Protein AF-A0A0S8D842-F1 (afdb_monomer_lite)

Sequence (471 aa):
MNKINPSKKSEKLEDQQIPNLDSEKLFCSINHIKKSPHCNANGIPSNSVLDEIEILKDSKKTRLEDVLYTPREILLNNIKDIFKKEFPNICLSDFDISMIIYNNQKFIKDDFLHARKVNGNLRPDLLVLMKIIYNIQSLTIDDEKLKKMVITSQILNRIKRDVRNTVIDFIFSNPYDIKYIKEDNRVKFQKDTNFWRPEFELFLDLWYSASLNYRGPITIRTFQKRIGNPAFSTPTKIGICNTKYFYKLFKKLPHIFPKISQDDLKLLHDNLKKYIKIRNLSEVYHDYSIYWDDEVTKKAQITILLLRDSGVEILTLETIPSISFNKYLDLHDSSKYQRHHIFTNDKDSIDPNRLVLSVLNTHTSLEGLTNIIIDLITERIKWNDFCPHFYLNNINNAQLLWKEFLKRRNDITDYGIEYFFRTYYPDVVNRFYNNVPNDLLEFEIKQVIQDWIKDGNPKPILPKYLENLLI

Foldseek 3Di:
DDDDDDDDDDDDDDDDDDDDDDPPDPDDDDDDDDDDDDDDDDPDDDCVVVVVVVVVVVVVVVVVVPPVQDLLSVLVVQLQVLVCVVVVPDDDDCQLLCCQQPVGSCCSPPVLVVFDQFPNDGDRQPLVLLSSLLSLLPDDPPDPSCVVPPDDPVSSVSSSVSSNVSSLVSQLVPSSPDHNADEDPPDPDDDRSVVCSLQLVLLSLQQSQQQVLVVHRDDLVVSCVLQVDPQSNDSRYHDDDDLVSLVVSLVCVCVSRVRGDPVSNVVSVVSSVVSCVVVVVPNPPLLEAPCPPPPLLVLLLVLLQCQLQVQADQQALHHLALCLLAPPDDPPDQSHKDWAFLDPSNNHDSASQRTHIDGNVCRVVSPPCNVVSNVSSVVSQQLDLDQDPSQVVPYDVSNVSSVVSNVLNVCCVVVNPLCSCVVGHVSSCVPNPVVPDSVCPRVVSLVSLVVCVVVVHDRRRHRPVVVVVRD

Structure (mmCIF, N/CA/C/O backbone):
data_AF-A0A0S8D842-F1
#
_entry.id   AF-A0A0S8D842-F1
#
loop_
_atom_site.group_PDB
_atom_site.id
_atom_site.type_symbol
_atom_site.label_atom_id
_atom_site.label_alt_id
_atom_site.label_comp_id
_atom_site.label_asym_id
_atom_site.label_entity_id
_atom_site.label_seq_id
_atom_site.pdbx_PDB_ins_code
_atom_site.Cartn_x
_atom_site.Cartn_y
_atom_site.Cartn_z
_atom_site.occupancy
_atom_site.B_iso_or_equiv
_atom_site.auth_seq_id
_atom_site.auth_comp_id
_atom_site.auth_asym_id
_atom_site.auth_atom_id
_atom_site.pdbx_PDB_model_num
ATOM 1 N N . MET A 1 1 ? -5.451 64.482 37.959 1.00 42.06 1 MET A N 1
ATOM 2 C CA . MET A 1 1 ? -6.781 63.947 37.596 1.00 42.06 1 MET A CA 1
ATOM 3 C C . MET A 1 1 ? -7.227 63.004 38.708 1.00 42.06 1 MET A C 1
ATOM 5 O O . MET A 1 1 ? -6.636 61.953 38.894 1.00 42.06 1 MET A O 1
ATOM 9 N N . ASN A 1 2 ? -8.150 63.494 39.534 1.00 27.78 2 ASN A N 1
ATOM 10 C CA . ASN A 1 2 ? -8.782 62.854 40.702 1.00 27.78 2 ASN A CA 1
ATOM 11 C C . ASN A 1 2 ? -9.762 61.748 40.240 1.00 27.78 2 ASN A C 1
ATOM 13 O O . ASN A 1 2 ? -10.267 61.873 39.134 1.00 27.78 2 ASN A O 1
ATOM 17 N N . LYS A 1 3 ? -10.197 60.719 40.979 1.00 28.02 3 LYS A N 1
ATOM 18 C CA . LYS A 1 3 ? -9.904 60.066 42.273 1.00 28.02 3 LYS A CA 1
ATOM 19 C C . LYS A 1 3 ? -10.937 58.906 42.375 1.00 28.02 3 LYS A C 1
ATOM 21 O O . LYS A 1 3 ? -12.039 59.065 41.872 1.00 28.02 3 LYS A O 1
ATOM 26 N N . ILE A 1 4 ? -10.613 57.855 43.137 1.00 28.97 4 ILE A N 1
ATOM 27 C CA . ILE A 1 4 ? -11.539 57.058 43.986 1.00 28.97 4 ILE A CA 1
ATOM 28 C C . ILE A 1 4 ? -12.556 56.106 43.302 1.00 28.97 4 ILE A C 1
ATOM 30 O O . ILE A 1 4 ? -13.559 56.528 42.749 1.00 28.97 4 ILE A O 1
ATOM 34 N N . ASN A 1 5 ? -12.279 54.800 43.433 1.00 28.06 5 ASN A N 1
ATOM 35 C CA . ASN A 1 5 ? -12.969 53.766 44.241 1.00 28.06 5 ASN A CA 1
ATOM 36 C C . ASN A 1 5 ? -14.526 53.670 44.354 1.00 28.06 5 ASN A C 1
ATOM 38 O O . ASN A 1 5 ? -15.253 54.630 44.136 1.00 28.06 5 ASN A O 1
ATOM 42 N N . PRO A 1 6 ? -15.037 52.470 44.727 1.00 52.31 6 PRO A N 1
ATOM 43 C CA . PRO A 1 6 ? -16.297 51.871 44.276 1.00 52.31 6 PRO A CA 1
ATOM 44 C C . PRO A 1 6 ? -17.468 52.087 45.246 1.00 52.31 6 PRO A C 1
ATOM 46 O O . PRO A 1 6 ? -17.265 52.447 46.403 1.00 52.31 6 PRO A O 1
ATOM 49 N N . SER A 1 7 ? -18.696 51.738 44.838 1.00 25.94 7 SER A N 1
ATOM 50 C CA . SER A 1 7 ? -19.753 51.424 45.810 1.00 25.94 7 SER A CA 1
ATOM 51 C C . SER A 1 7 ? -20.843 50.488 45.274 1.00 25.94 7 SER A C 1
ATOM 53 O O . SER A 1 7 ? -21.214 50.511 44.104 1.00 25.94 7 SER A O 1
ATOM 55 N N . LYS A 1 8 ? -21.307 49.644 46.199 1.00 30.23 8 LYS A N 1
ATOM 56 C CA . LYS A 1 8 ? -22.480 48.763 46.168 1.00 30.23 8 LYS A CA 1
ATOM 57 C C . LYS A 1 8 ? -23.792 49.566 46.187 1.00 30.23 8 LYS A C 1
ATOM 59 O O . LYS A 1 8 ? -23.811 50.632 46.794 1.00 30.23 8 LYS A O 1
ATOM 64 N N . LYS A 1 9 ? -24.881 48.955 45.695 1.00 28.89 9 LYS A N 1
ATOM 65 C CA . LYS A 1 9 ? -26.273 48.935 46.235 1.00 28.89 9 LYS A CA 1
ATOM 66 C C . LYS A 1 9 ? -27.149 48.153 45.233 1.00 28.89 9 LYS A C 1
ATOM 68 O O . LYS A 1 9 ? -27.134 48.480 44.058 1.00 28.89 9 LYS A O 1
ATOM 73 N N . SER A 1 10 ? -27.612 46.938 45.535 1.00 26.94 10 SER A N 1
ATOM 74 C CA . SER A 1 10 ? -28.774 46.539 46.360 1.00 26.94 10 SER A CA 1
ATOM 75 C C . SER A 1 10 ? -30.145 46.805 45.715 1.00 26.94 10 SER A C 1
ATOM 77 O O . SER A 1 10 ? -30.510 47.958 45.519 1.00 26.94 10 SER A O 1
ATOM 79 N N . GLU A 1 11 ? -30.882 45.700 45.535 1.00 26.97 11 GLU A N 1
ATOM 80 C CA . GLU A 1 11 ? -32.345 45.526 45.650 1.00 26.97 11 GLU 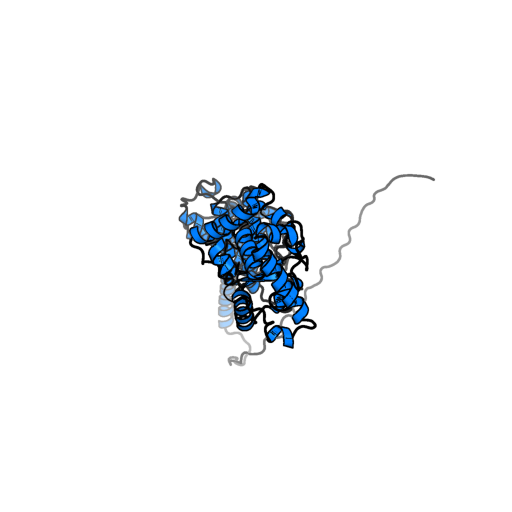A CA 1
ATOM 81 C C . GLU A 1 11 ? -33.288 46.219 44.649 1.00 26.97 11 GLU A C 1
ATOM 83 O O . GLU A 1 11 ? -33.455 47.434 44.666 1.00 26.97 11 GLU A O 1
ATOM 88 N N . LYS A 1 12 ? -34.064 45.413 43.905 1.00 28.31 12 LYS A N 1
ATOM 89 C CA . LYS A 1 12 ? -35.461 45.085 44.263 1.00 28.31 12 LYS A CA 1
ATOM 90 C C . LYS A 1 12 ? -36.052 43.995 43.355 1.00 28.31 12 LYS A C 1
ATOM 92 O O . LYS A 1 12 ? -35.770 43.951 42.162 1.00 28.31 12 LYS A O 1
ATOM 97 N N . LEU A 1 13 ? -36.845 43.122 43.980 1.00 24.75 13 LEU A N 1
ATOM 98 C CA . LEU A 1 13 ? -37.814 42.225 43.351 1.00 24.75 13 LEU A CA 1
ATOM 99 C C . LEU A 1 13 ? -38.896 43.034 42.630 1.00 24.75 13 LEU A C 1
ATOM 101 O O . LEU A 1 13 ? -39.318 44.056 43.164 1.00 24.75 13 LEU A O 1
ATOM 105 N N . GLU A 1 14 ? -39.421 42.494 41.532 1.00 27.80 14 GLU A N 1
ATOM 106 C CA . GLU A 1 14 ? -40.845 42.602 41.217 1.00 27.80 14 GLU A CA 1
ATOM 107 C C . GLU A 1 14 ? -41.291 41.407 40.361 1.00 27.80 14 GLU A C 1
ATOM 109 O O . GLU A 1 14 ? -40.663 41.048 39.363 1.00 27.80 14 GLU A O 1
ATOM 114 N N . ASP A 1 15 ? -42.351 40.760 40.842 1.00 27.23 15 ASP A N 1
ATOM 115 C CA . ASP A 1 15 ? -43.114 39.701 40.200 1.00 27.23 15 ASP A CA 1
ATOM 116 C C . ASP A 1 15 ? -43.684 40.156 38.855 1.00 27.23 15 ASP A C 1
ATOM 118 O O . ASP A 1 15 ? -44.227 41.256 38.774 1.00 27.23 15 ASP A O 1
ATOM 122 N N . GLN A 1 16 ? -43.689 39.275 37.845 1.00 27.03 16 GLN A N 1
ATOM 123 C CA . GLN A 1 16 ? -44.791 39.212 36.877 1.00 27.03 16 GLN A CA 1
ATOM 124 C C . GLN A 1 16 ? -44.776 37.936 36.012 1.00 27.03 16 GLN A C 1
ATOM 126 O O . GLN A 1 16 ? -43.969 37.756 35.109 1.00 27.03 16 GLN A O 1
ATOM 131 N N . GLN A 1 17 ? -45.758 37.089 36.332 1.00 26.11 17 GLN A N 1
ATOM 132 C CA . GLN A 1 17 ? -46.701 36.411 35.434 1.00 26.11 17 GLN A CA 1
ATOM 133 C C . GLN A 1 17 ? -46.215 35.321 34.456 1.00 26.11 17 GLN A C 1
ATOM 135 O O . GLN A 1 17 ? -45.564 35.534 33.439 1.00 26.11 17 GLN A O 1
ATOM 140 N N . ILE A 1 18 ? -46.708 34.124 34.779 1.00 26.02 18 ILE A N 1
ATOM 141 C CA . ILE A 1 18 ? -46.830 32.903 33.982 1.00 26.02 18 ILE A CA 1
ATOM 142 C C . ILE A 1 18 ? -47.714 33.168 32.746 1.00 26.02 18 ILE A C 1
ATOM 144 O O . ILE A 1 18 ? -48.839 33.642 32.921 1.00 26.02 18 ILE A O 1
ATOM 148 N N . PRO A 1 19 ? -47.303 32.795 31.519 1.00 28.58 19 PRO A N 1
ATOM 149 C CA . PRO A 1 19 ? -48.226 32.696 30.396 1.00 28.58 19 PRO A CA 1
ATOM 150 C C . PRO A 1 19 ? -48.931 31.332 30.398 1.00 28.58 19 PRO A C 1
ATOM 152 O O . PRO A 1 19 ? -48.285 30.283 30.341 1.00 28.58 19 PRO A O 1
ATOM 155 N N . ASN A 1 20 ? -50.264 31.382 30.442 1.00 27.94 20 ASN A N 1
ATOM 156 C CA . ASN A 1 20 ? -51.185 30.288 30.133 1.00 27.94 20 ASN A CA 1
ATOM 157 C C . ASN A 1 20 ? -50.790 29.583 28.826 1.00 27.94 20 ASN A C 1
ATOM 159 O O . ASN A 1 20 ? -50.715 30.211 27.771 1.00 27.94 20 ASN A O 1
ATOM 163 N N . LEU A 1 21 ? -50.585 28.268 28.891 1.00 27.34 21 LEU A N 1
ATOM 164 C CA . LEU A 1 21 ? -50.548 27.404 27.716 1.00 27.34 21 LEU A CA 1
ATOM 165 C C . LEU A 1 21 ? -51.983 26.976 27.405 1.00 27.34 21 LEU A C 1
ATOM 167 O O . LEU A 1 21 ? -52.516 26.064 28.035 1.00 27.34 21 LEU A O 1
ATOM 171 N N . ASP A 1 22 ? -52.583 27.667 26.436 1.00 27.78 22 ASP A N 1
ATOM 172 C CA . ASP A 1 22 ? -53.859 27.304 25.828 1.00 27.78 22 ASP A CA 1
ATOM 173 C C . ASP A 1 22 ? -53.777 25.906 25.208 1.00 27.78 22 ASP A C 1
ATOM 175 O O . ASP A 1 22 ? -53.039 25.626 24.257 1.00 27.78 22 ASP A O 1
ATOM 179 N N . SER A 1 23 ? -54.586 25.022 25.776 1.00 28.53 23 SER A N 1
ATOM 180 C CA . SER A 1 23 ? -54.854 23.661 25.352 1.00 28.53 23 SER A CA 1
ATOM 181 C C . SER A 1 23 ? -55.766 23.639 24.126 1.00 28.53 23 SER A C 1
ATOM 183 O O . SER A 1 23 ? -56.884 23.158 24.219 1.00 28.53 23 SER A O 1
ATOM 185 N N . GLU A 1 24 ? -55.338 24.180 22.983 1.00 31.84 24 GLU A N 1
ATOM 186 C CA . GLU A 1 24 ? -56.159 24.143 21.761 1.00 31.84 24 GLU A CA 1
ATOM 187 C C . GLU A 1 24 ? -55.343 24.491 20.504 1.00 31.84 24 GLU A C 1
ATOM 189 O O . GLU A 1 24 ? -55.535 25.534 19.888 1.00 31.84 24 GLU A O 1
ATOM 194 N N . LYS A 1 25 ? -54.374 23.642 20.113 1.00 28.98 25 LYS A N 1
ATOM 195 C CA . LYS A 1 25 ? -53.755 23.696 18.763 1.00 28.98 25 LYS A CA 1
ATOM 196 C C . LYS A 1 25 ? -52.899 22.480 18.393 1.00 28.98 25 LYS A C 1
ATOM 198 O O . LYS A 1 25 ? -51.826 22.610 17.811 1.00 28.98 25 LYS A O 1
ATOM 203 N N . LEU A 1 26 ? -53.378 21.274 18.697 1.00 26.75 26 LEU A N 1
ATOM 204 C CA . LEU A 1 26 ? -52.691 20.043 18.291 1.00 26.75 26 LEU A CA 1
ATOM 205 C C . LEU A 1 26 ? -53.654 18.986 17.744 1.00 26.75 26 LEU A C 1
ATOM 207 O O . LEU A 1 26 ? -53.601 17.840 18.152 1.00 26.75 26 LEU A O 1
ATOM 21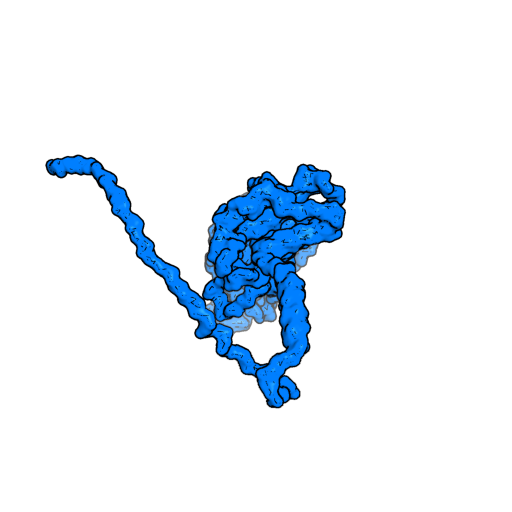1 N N . PHE A 1 27 ? -54.531 19.366 16.809 1.00 27.22 27 PHE A N 1
ATOM 212 C CA . PHE A 1 27 ? -55.274 18.409 15.979 1.00 27.22 27 PHE A CA 1
ATOM 213 C C . PHE A 1 27 ? -55.585 18.988 14.592 1.00 27.22 27 PHE A C 1
ATOM 215 O O . PHE A 1 27 ? -56.641 19.557 14.359 1.00 27.22 27 PHE A O 1
ATOM 222 N N . CYS A 1 28 ? -54.623 18.837 13.683 1.00 24.69 28 CYS A N 1
ATOM 223 C CA . CYS A 1 28 ? -54.730 18.788 12.217 1.00 24.69 28 CYS A CA 1
ATOM 224 C C . CYS A 1 28 ? -53.353 18.234 11.793 1.00 24.69 28 CYS A C 1
ATOM 226 O O . CYS A 1 28 ? -52.349 18.898 12.004 1.00 24.69 28 CYS A O 1
ATOM 228 N N . SER A 1 29 ? -53.143 17.024 11.280 1.00 24.91 29 SER A N 1
ATOM 229 C CA . SER A 1 29 ? -53.810 16.409 10.139 1.00 24.91 29 SER A CA 1
ATOM 230 C C . SER A 1 29 ? -53.397 14.928 10.085 1.00 24.91 29 SER A C 1
ATOM 232 O O . SER A 1 29 ? -52.245 14.627 9.788 1.00 24.91 29 SER A O 1
ATOM 234 N N . ILE A 1 30 ? -54.314 13.996 10.345 1.00 25.88 30 ILE A N 1
ATOM 235 C CA . ILE A 1 30 ? -54.195 12.605 9.881 1.00 25.88 30 ILE A CA 1
ATOM 236 C C . ILE A 1 30 ? -55.511 12.294 9.175 1.00 25.88 30 ILE A C 1
ATOM 238 O O . ILE A 1 30 ? -56.483 11.862 9.788 1.00 25.88 30 ILE A O 1
ATOM 242 N N . ASN A 1 31 ? -55.556 12.569 7.874 1.00 26.81 31 ASN A N 1
ATOM 243 C CA . ASN A 1 31 ? -56.603 12.050 7.007 1.00 26.81 31 ASN A CA 1
ATOM 244 C C . ASN A 1 31 ? -56.139 10.701 6.463 1.00 26.81 31 ASN A C 1
ATOM 246 O O . ASN A 1 31 ? -55.227 10.658 5.644 1.00 26.81 31 ASN A O 1
ATOM 250 N N . HIS A 1 32 ? -56.760 9.625 6.950 1.00 28.41 32 HIS A N 1
ATOM 251 C CA . HIS A 1 32 ? -57.430 8.592 6.145 1.00 28.41 32 HIS A CA 1
ATOM 252 C C . HIS A 1 32 ? -57.597 7.296 6.946 1.00 28.41 32 HIS A C 1
ATOM 254 O O . HIS A 1 32 ? -56.816 6.372 6.766 1.00 28.41 32 HIS A O 1
ATOM 260 N N . ILE A 1 33 ? -58.665 7.172 7.745 1.00 28.77 33 ILE A N 1
ATOM 261 C CA . ILE A 1 33 ? -59.306 5.870 8.002 1.00 28.77 33 ILE A CA 1
ATOM 262 C C . ILE A 1 33 ? -60.830 6.072 8.020 1.00 28.77 33 ILE A C 1
ATOM 264 O O . ILE A 1 33 ? -61.351 7.027 8.591 1.00 28.77 33 ILE A O 1
ATOM 268 N N . LYS A 1 34 ? -61.523 5.197 7.288 1.00 28.08 34 LYS A N 1
ATOM 269 C CA . LYS A 1 34 ? -62.966 5.183 7.016 1.00 28.08 34 LYS A CA 1
ATOM 270 C C . LYS A 1 34 ? -63.814 5.010 8.290 1.00 28.08 34 LYS A C 1
ATOM 272 O O . LYS A 1 34 ? -63.414 4.323 9.222 1.00 28.08 34 LYS A O 1
ATOM 277 N N . LYS A 1 35 ? -65.017 5.599 8.260 1.00 29.77 35 LYS A N 1
ATOM 278 C CA . LYS A 1 35 ? -66.104 5.483 9.252 1.00 29.77 35 LYS A CA 1
ATOM 279 C C . LYS A 1 35 ? -66.501 4.023 9.535 1.00 29.77 35 LYS A C 1
ATOM 281 O O . LYS A 1 35 ? -66.619 3.239 8.597 1.00 29.77 35 LYS A O 1
ATOM 286 N N . SER A 1 36 ? -66.832 3.730 10.796 1.00 26.50 36 SER A N 1
ATOM 287 C CA . SER A 1 36 ? -67.667 2.592 11.221 1.00 26.50 36 SER A CA 1
ATOM 288 C C . SER A 1 36 ? -68.831 3.112 12.094 1.00 26.50 36 SER A C 1
ATOM 290 O O . SER A 1 36 ? -68.651 4.148 12.741 1.00 26.50 36 SER A O 1
ATOM 292 N N . PRO A 1 37 ? -70.028 2.491 12.081 1.00 35.53 37 PRO A N 1
ATOM 293 C CA . PRO A 1 37 ? -71.283 3.162 12.400 1.00 35.53 37 PRO A CA 1
ATOM 294 C C . PRO A 1 37 ? -71.929 2.623 13.684 1.00 35.53 37 PRO A C 1
ATOM 296 O O . PRO A 1 37 ? -72.659 1.647 13.614 1.00 35.53 37 PRO A O 1
ATOM 299 N N . HIS A 1 38 ? -71.751 3.281 14.832 1.00 30.41 38 HIS A N 1
ATOM 300 C CA . HIS A 1 38 ? -72.607 3.048 16.006 1.00 30.41 38 HIS A CA 1
ATOM 301 C C . HIS A 1 38 ? -72.782 4.328 16.837 1.00 30.41 38 HIS A C 1
ATOM 303 O O . HIS A 1 38 ? -72.016 4.606 17.753 1.00 30.41 38 HIS A O 1
ATOM 309 N N . CYS A 1 39 ? -73.827 5.099 16.536 1.00 29.27 39 CYS A N 1
ATOM 310 C CA . CYS A 1 39 ? -74.444 6.026 17.485 1.00 29.27 39 CYS A CA 1
ATOM 311 C C . CYS A 1 39 ? -75.961 5.851 17.379 1.00 29.27 39 CYS A C 1
ATOM 313 O O . CYS A 1 39 ? -76.492 5.920 16.272 1.00 29.27 39 CYS A O 1
ATOM 315 N N . ASN A 1 40 ? -76.649 5.646 18.505 1.00 32.25 40 ASN A N 1
ATOM 316 C CA . ASN A 1 40 ? -78.105 5.762 18.578 1.00 32.25 40 ASN A CA 1
ATOM 317 C C . ASN A 1 40 ? -78.506 7.075 19.256 1.00 32.25 40 ASN A C 1
ATOM 319 O O . ASN A 1 40 ? -77.816 7.589 20.135 1.00 32.25 40 ASN A O 1
ATOM 323 N N . ALA A 1 41 ? -79.637 7.601 18.791 1.00 42.06 41 ALA A N 1
ATOM 324 C CA . ALA A 1 41 ? -80.244 8.857 19.192 1.00 42.06 41 ALA A CA 1
ATOM 325 C C . ALA A 1 41 ? -80.926 8.720 20.557 1.00 42.06 41 ALA A C 1
ATOM 327 O O . ALA A 1 41 ? -81.937 8.035 20.661 1.00 42.06 41 ALA A O 1
ATOM 328 N N . ASN A 1 42 ? -80.322 9.318 21.585 1.00 41.56 42 ASN A N 1
ATOM 329 C CA . ASN A 1 42 ? -80.919 9.923 22.787 1.00 41.56 42 ASN A CA 1
ATOM 330 C C . ASN A 1 42 ? -79.783 10.039 23.809 1.00 41.56 42 ASN A C 1
ATOM 332 O O . ASN A 1 42 ? -79.415 9.054 24.438 1.00 41.56 42 ASN A O 1
ATOM 336 N N . GLY A 1 43 ? -79.167 11.221 23.897 1.00 39.75 43 GLY A N 1
ATOM 337 C CA . GLY A 1 43 ? -77.906 11.475 24.603 1.00 39.75 43 GLY A CA 1
ATOM 338 C C . GLY A 1 43 ? -77.942 11.292 26.124 1.00 39.75 43 GLY A C 1
ATOM 339 O O . GLY A 1 43 ? -77.822 12.265 26.859 1.00 39.75 43 GLY A O 1
ATOM 340 N N . ILE A 1 44 ? -78.038 10.048 26.590 1.00 40.25 44 ILE A N 1
ATOM 341 C CA . ILE A 1 44 ? -77.727 9.628 27.959 1.00 40.25 44 ILE A CA 1
ATOM 342 C C . ILE A 1 44 ? -76.679 8.510 27.849 1.00 40.25 44 ILE A C 1
ATOM 344 O O . ILE A 1 44 ? -76.902 7.567 27.085 1.00 40.25 44 ILE A O 1
ATOM 348 N N . PRO A 1 45 ? -75.539 8.576 28.561 1.00 36.16 45 PRO A N 1
ATOM 349 C CA . PRO A 1 45 ? -74.567 7.492 28.530 1.00 36.16 45 PRO A CA 1
ATOM 350 C C . PRO A 1 45 ? -75.172 6.263 29.218 1.00 36.16 45 PRO A C 1
ATOM 352 O O . PRO A 1 45 ? -75.630 6.350 30.357 1.00 36.16 45 PRO A O 1
ATOM 355 N N . SER A 1 46 ? -75.175 5.116 28.540 1.00 40.84 46 SER A N 1
ATOM 356 C CA . SER A 1 46 ? -75.439 3.822 29.171 1.00 40.84 46 SER A CA 1
ATOM 357 C C . SER A 1 46 ? -74.379 3.535 30.239 1.00 40.84 46 SER A C 1
ATOM 359 O O . SER A 1 46 ? -73.239 3.982 30.114 1.00 40.84 46 SER A O 1
ATOM 361 N N . ASN A 1 47 ? -74.717 2.728 31.253 1.00 42.28 47 ASN A N 1
ATOM 362 C CA . ASN A 1 47 ? -73.768 2.256 32.279 1.00 42.28 47 ASN A CA 1
ATOM 363 C C . ASN A 1 47 ? -72.495 1.598 31.694 1.00 42.28 47 ASN A C 1
ATOM 365 O O . ASN A 1 47 ? -71.493 1.502 32.390 1.00 42.28 47 ASN A O 1
ATOM 369 N N . SER A 1 48 ? -72.480 1.261 30.398 1.00 44.53 48 SER A N 1
ATOM 370 C CA . SER A 1 48 ? -71.281 0.836 29.667 1.00 44.53 48 SER A CA 1
ATOM 371 C C . SER A 1 48 ? -70.196 1.914 29.534 1.00 44.53 48 SER A C 1
ATOM 373 O O . SER A 1 48 ? -69.052 1.571 29.274 1.00 44.53 48 SER A O 1
ATOM 375 N N . VAL A 1 49 ? -70.515 3.203 29.706 1.00 40.88 49 VAL A N 1
ATOM 376 C CA . VAL A 1 49 ? -69.518 4.291 29.679 1.00 40.88 49 VAL A CA 1
ATOM 377 C C . VAL A 1 49 ? -68.796 4.407 31.024 1.00 40.88 49 VAL A C 1
ATOM 379 O O . VAL A 1 49 ? -67.633 4.796 31.055 1.00 40.88 49 VAL A O 1
ATOM 382 N N . LEU A 1 50 ? -69.438 4.036 32.137 1.00 37.59 50 LEU A N 1
ATOM 383 C CA . LEU A 1 50 ? -68.766 3.966 33.440 1.00 37.59 50 LEU A CA 1
ATOM 384 C C . LEU A 1 50 ? -67.835 2.751 33.509 1.00 37.59 50 LEU A C 1
ATOM 386 O O . LEU A 1 50 ? -66.694 2.916 33.935 1.00 37.59 50 LEU A O 1
ATOM 390 N N . ASP A 1 51 ? -68.253 1.608 32.958 1.00 42.72 51 ASP A N 1
ATOM 391 C CA . ASP A 1 51 ? -67.387 0.433 32.805 1.00 42.72 51 ASP A CA 1
ATOM 392 C C . ASP A 1 51 ? -66.238 0.701 31.814 1.00 42.72 51 ASP A C 1
ATOM 394 O O . ASP A 1 51 ? -65.096 0.333 32.077 1.00 42.72 51 ASP A O 1
ATOM 398 N N . GLU A 1 52 ? -66.470 1.434 30.715 1.00 41.97 52 GLU A N 1
ATOM 399 C CA . GLU A 1 52 ? -65.388 1.872 29.819 1.00 41.97 52 GLU A CA 1
ATOM 400 C C . GLU A 1 52 ? -64.465 2.915 30.462 1.00 41.97 52 GLU A C 1
ATOM 402 O O . GLU A 1 52 ? -63.274 2.912 30.172 1.00 41.97 52 GLU A O 1
ATOM 407 N N . ILE A 1 53 ? -64.949 3.783 31.359 1.00 44.12 53 ILE A N 1
ATOM 408 C CA . ILE A 1 53 ? -64.102 4.727 32.109 1.00 44.12 53 ILE A CA 1
ATOM 409 C C . ILE A 1 53 ? -63.287 4.002 33.185 1.00 44.12 53 ILE A C 1
ATOM 411 O O . ILE A 1 53 ? -62.155 4.408 33.444 1.00 44.12 53 ILE A O 1
ATOM 415 N N . GLU A 1 54 ? -63.809 2.940 33.794 1.00 40.81 54 GLU A N 1
ATOM 416 C CA . GLU A 1 54 ? -63.082 2.126 34.772 1.00 40.81 54 GLU A CA 1
ATOM 417 C C . GLU A 1 54 ? -62.052 1.217 34.079 1.00 40.81 54 GLU A C 1
ATOM 419 O O . GLU A 1 54 ? -60.894 1.189 34.491 1.00 40.81 54 GLU A O 1
ATOM 424 N N . ILE A 1 55 ? -62.383 0.658 32.907 1.00 48.34 55 ILE A N 1
ATOM 425 C CA . ILE A 1 55 ? -61.433 -0.022 32.005 1.00 48.34 55 ILE A CA 1
ATOM 426 C C . ILE A 1 55 ? -60.416 0.970 31.408 1.00 48.34 55 ILE A C 1
ATOM 428 O O . ILE A 1 55 ? -59.248 0.628 31.220 1.00 48.34 55 ILE A O 1
ATOM 432 N N . LEU A 1 56 ? -60.786 2.229 31.143 1.00 38.88 56 LEU A N 1
ATOM 433 C CA . LEU A 1 56 ? -59.853 3.281 30.713 1.00 38.88 56 LEU A CA 1
ATOM 434 C C . LEU A 1 56 ? -58.992 3.811 31.861 1.00 38.88 56 LEU A C 1
ATOM 436 O O . LEU A 1 56 ? -57.871 4.254 31.614 1.00 38.88 56 LEU A O 1
ATOM 440 N N . LYS A 1 57 ? -59.468 3.759 33.108 1.00 38.81 57 LYS A N 1
ATOM 441 C CA . LYS A 1 57 ? -58.674 4.080 34.298 1.00 38.81 57 LYS A CA 1
ATOM 442 C C . LYS A 1 57 ? -57.694 2.963 34.612 1.00 38.81 57 LYS A C 1
ATOM 444 O O . LYS A 1 57 ? -56.535 3.289 34.830 1.00 38.81 57 LYS A O 1
ATOM 449 N N . ASP A 1 58 ? -58.093 1.696 34.529 1.00 39.25 58 ASP A N 1
ATOM 450 C CA . ASP A 1 58 ? -57.192 0.555 34.722 1.00 39.25 58 ASP A CA 1
ATOM 451 C C . ASP A 1 58 ? -56.248 0.333 33.538 1.00 39.25 58 ASP A C 1
ATOM 453 O O . ASP A 1 58 ? -55.084 0.001 33.757 1.00 39.25 58 ASP A O 1
ATOM 457 N N . SER A 1 59 ? -56.659 0.633 32.300 1.00 37.84 59 SER A N 1
ATOM 458 C CA . SER A 1 59 ? -55.747 0.654 31.144 1.00 37.84 59 SER A CA 1
ATOM 459 C C . SER A 1 59 ? -54.844 1.887 31.115 1.00 37.84 59 SER A C 1
ATOM 461 O O . SER A 1 59 ? -53.725 1.800 30.618 1.00 37.84 59 SER A O 1
ATOM 463 N N . LYS A 1 60 ? -55.248 3.027 31.700 1.00 33.91 60 LYS A N 1
ATOM 464 C CA . LYS A 1 60 ? -54.316 4.129 31.993 1.00 33.91 60 LYS A CA 1
ATOM 465 C C . LYS A 1 60 ? -53.389 3.789 33.153 1.00 33.91 60 LYS A C 1
ATOM 467 O O . LYS A 1 60 ? -52.238 4.190 33.089 1.00 33.91 60 LYS A O 1
ATOM 472 N N . LYS A 1 61 ? -53.833 3.032 34.161 1.00 34.25 61 LYS A N 1
ATOM 473 C CA . LYS A 1 61 ? -52.993 2.586 35.284 1.00 34.25 61 LYS A CA 1
ATOM 474 C C . LYS A 1 61 ? -51.961 1.544 34.848 1.00 34.25 61 LYS A C 1
ATOM 476 O O . LYS A 1 61 ? -50.819 1.644 35.268 1.00 34.25 61 LYS A O 1
ATOM 481 N N . THR A 1 62 ? -52.318 0.642 33.931 1.00 32.88 62 THR A N 1
ATOM 482 C CA . THR A 1 62 ? -51.368 -0.290 33.291 1.00 32.88 62 THR A CA 1
ATOM 483 C C . THR A 1 62 ? -50.546 0.347 32.163 1.00 32.88 62 THR A C 1
ATOM 485 O O . THR A 1 62 ? -49.453 -0.126 31.890 1.00 32.88 62 THR A O 1
ATOM 488 N N . ARG A 1 63 ? -50.976 1.468 31.559 1.00 34.69 63 ARG A N 1
ATOM 489 C CA . ARG A 1 63 ? -50.125 2.289 30.660 1.00 34.69 63 ARG A CA 1
ATOM 490 C C . ARG A 1 63 ? -49.245 3.313 31.383 1.00 34.69 63 ARG A C 1
ATOM 492 O O . ARG A 1 63 ? -48.357 3.884 30.766 1.00 34.69 63 ARG A O 1
ATOM 499 N N . LEU A 1 64 ? -49.470 3.556 32.674 1.00 33.97 64 LEU A N 1
ATOM 500 C CA . LEU A 1 64 ? -48.613 4.395 33.523 1.00 33.97 64 LEU A CA 1
ATOM 501 C C . LEU A 1 64 ? -47.395 3.632 34.070 1.00 33.97 64 LEU A C 1
ATOM 503 O O . LEU A 1 64 ? -46.529 4.248 34.687 1.00 33.97 64 LEU A O 1
ATOM 507 N N . GLU A 1 65 ? -47.306 2.326 33.808 1.00 34.25 65 GLU A N 1
ATOM 508 C CA . GLU A 1 65 ? -46.103 1.516 34.038 1.00 34.25 65 GLU A CA 1
ATOM 509 C C . GLU A 1 65 ? -45.159 1.476 32.827 1.00 34.25 65 GLU A C 1
ATOM 511 O O . GLU A 1 65 ? -44.025 1.012 32.961 1.00 34.25 65 GLU A O 1
ATOM 516 N N . ASP A 1 66 ? -45.543 2.077 31.692 1.00 38.50 66 ASP A N 1
ATOM 517 C CA . ASP A 1 66 ? -44.576 2.527 30.691 1.00 38.50 66 ASP A CA 1
ATOM 518 C C . ASP A 1 66 ? -43.858 3.752 31.266 1.00 38.50 66 ASP A C 1
ATOM 520 O O . ASP A 1 66 ? -44.131 4.904 30.917 1.00 38.50 66 ASP A O 1
ATOM 524 N N . VAL A 1 67 ? -42.933 3.515 32.200 1.00 45.38 67 VAL A N 1
ATOM 525 C CA . VAL A 1 67 ? -41.884 4.482 32.508 1.00 45.38 67 VAL A CA 1
ATOM 526 C C . VAL A 1 67 ? -41.246 4.799 31.162 1.00 45.38 67 VAL A C 1
ATOM 528 O O . VAL A 1 67 ? -40.537 3.967 30.598 1.00 45.38 67 VAL A O 1
ATOM 531 N N . LEU A 1 68 ? -41.566 5.969 30.600 1.00 57.59 68 LEU A N 1
ATOM 532 C CA . LEU A 1 68 ? -40.947 6.482 29.385 1.00 57.59 68 LEU A CA 1
ATOM 533 C C . LEU A 1 68 ? -39.477 6.721 29.713 1.00 57.59 68 LEU A C 1
ATOM 535 O O . LEU A 1 68 ? -39.075 7.820 30.092 1.00 57.59 68 LEU A O 1
ATOM 539 N N . TYR A 1 69 ? -38.691 5.652 29.631 1.00 68.38 69 TYR A N 1
ATOM 540 C CA . TYR A 1 69 ? -37.264 5.700 29.840 1.00 68.38 69 TYR A CA 1
ATOM 541 C C . TYR A 1 69 ? -36.693 6.698 28.842 1.00 68.38 69 TYR A C 1
ATOM 543 O O . TYR A 1 69 ? -36.910 6.611 27.630 1.00 68.38 69 TYR A O 1
ATOM 551 N N . THR A 1 70 ? -35.941 7.662 29.353 1.00 80.75 70 THR A N 1
ATOM 552 C CA . THR A 1 70 ? -35.130 8.540 28.519 1.00 80.75 70 THR A CA 1
ATOM 553 C C . THR A 1 70 ? -34.206 7.679 27.647 1.00 80.75 70 THR A C 1
ATOM 555 O O . THR A 1 70 ? -33.784 6.603 28.080 1.00 80.75 70 THR A O 1
ATOM 558 N N . PRO A 1 71 ? -33.797 8.128 26.445 1.00 84.06 71 PRO A N 1
ATOM 559 C CA . PRO A 1 71 ? -32.854 7.369 25.618 1.00 84.06 71 PRO A CA 1
ATOM 560 C C . PRO A 1 71 ? -31.602 6.906 26.379 1.00 84.06 71 PRO A C 1
ATOM 562 O O . PRO A 1 71 ? -31.093 5.808 26.169 1.00 84.06 71 PRO A O 1
ATOM 565 N N . ARG A 1 72 ? -31.133 7.723 27.327 1.00 81.56 72 ARG A N 1
ATOM 566 C CA . ARG A 1 72 ? -30.049 7.372 28.247 1.00 81.56 72 ARG A CA 1
ATOM 567 C C . ARG A 1 72 ? -30.382 6.152 29.109 1.00 81.56 72 ARG A C 1
ATOM 569 O O . ARG A 1 72 ? -29.546 5.263 29.228 1.00 81.56 72 ARG A O 1
ATOM 576 N N . GLU A 1 73 ? -31.553 6.125 29.734 1.00 82.94 73 GLU A N 1
ATOM 577 C CA . GLU A 1 73 ? -31.990 4.997 30.562 1.00 82.94 73 GLU A CA 1
ATOM 578 C C . GLU A 1 73 ? -32.167 3.735 29.721 1.00 82.94 73 GLU A C 1
ATOM 580 O O . GLU A 1 73 ? -31.738 2.671 30.151 1.00 82.94 73 GLU A O 1
ATOM 585 N N . ILE A 1 74 ? -32.672 3.862 28.489 1.00 86.81 74 ILE A N 1
ATOM 586 C CA . ILE A 1 74 ? -32.746 2.748 27.534 1.00 86.81 74 ILE A CA 1
ATOM 587 C C . ILE A 1 74 ? -31.347 2.178 27.262 1.00 86.81 74 ILE A C 1
ATOM 589 O O . ILE A 1 74 ? -31.147 0.971 27.364 1.00 86.81 74 ILE A O 1
ATOM 593 N N . LEU A 1 75 ? -30.349 3.025 26.978 1.00 89.25 75 LEU A N 1
ATOM 594 C CA . LEU A 1 75 ? -28.968 2.571 26.771 1.00 89.25 75 LEU A CA 1
ATOM 595 C C . LEU A 1 75 ? -28.416 1.833 27.999 1.00 89.25 75 LEU A C 1
ATOM 597 O O . LEU A 1 75 ? -27.809 0.773 27.861 1.00 89.25 75 LEU A O 1
ATOM 601 N N . LEU A 1 76 ? -28.609 2.393 29.196 1.00 88.25 76 LEU A N 1
ATOM 602 C CA . LEU A 1 76 ? -28.111 1.793 30.434 1.00 88.25 76 LEU A CA 1
ATOM 603 C C . LEU A 1 76 ? -28.815 0.473 30.752 1.00 88.25 76 LEU A C 1
ATOM 605 O O . LEU A 1 76 ? -28.148 -0.479 31.150 1.00 88.25 76 LEU A O 1
ATOM 609 N N . ASN A 1 77 ? -30.127 0.393 30.543 1.00 88.38 77 ASN A N 1
ATOM 610 C CA . ASN A 1 77 ? -30.895 -0.831 30.744 1.00 88.38 77 ASN A CA 1
ATOM 611 C C . ASN A 1 77 ? -30.481 -1.912 29.742 1.00 88.38 77 ASN A C 1
ATOM 613 O O . ASN A 1 77 ? -30.172 -3.018 30.168 1.00 88.38 77 ASN A O 1
ATOM 617 N N . ASN A 1 78 ? -30.296 -1.570 28.463 1.00 91.81 78 ASN A N 1
ATOM 618 C CA . ASN A 1 78 ? -29.774 -2.511 27.468 1.00 91.81 78 ASN A CA 1
ATOM 619 C C . ASN A 1 78 ? -28.384 -3.049 27.855 1.00 91.81 78 ASN A C 1
ATOM 621 O O . ASN A 1 78 ? -28.099 -4.233 27.680 1.00 91.81 78 ASN A O 1
ATOM 625 N N . ILE A 1 79 ? -27.513 -2.202 28.419 1.00 91.81 79 ILE A N 1
ATOM 626 C CA . ILE A 1 79 ? -26.210 -2.646 28.936 1.0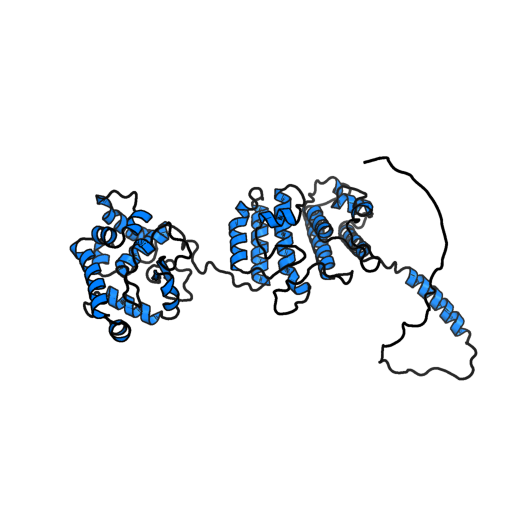0 91.81 79 ILE A CA 1
ATOM 627 C C . ILE A 1 79 ? -26.392 -3.593 30.127 1.00 91.81 79 ILE A C 1
ATOM 629 O O . ILE A 1 79 ? -25.750 -4.641 30.156 1.00 91.81 79 ILE A O 1
ATOM 633 N N . LYS A 1 80 ? -27.260 -3.272 31.095 1.00 90.75 80 LYS A N 1
ATOM 634 C CA . LYS A 1 80 ? -27.554 -4.167 32.231 1.00 90.75 80 LYS A CA 1
ATOM 635 C C . LYS A 1 80 ? -28.094 -5.514 31.762 1.00 90.75 80 LYS A C 1
ATOM 637 O O . LYS A 1 80 ? -27.673 -6.541 32.287 1.00 90.75 80 LYS A O 1
ATOM 642 N N . ASP A 1 81 ? -28.967 -5.517 30.762 1.00 91.12 81 ASP A N 1
ATOM 643 C CA . ASP A 1 81 ? -29.587 -6.730 30.234 1.00 91.12 81 ASP A CA 1
ATOM 644 C C . ASP A 1 81 ? -28.564 -7.675 29.593 1.00 91.12 81 ASP A C 1
ATOM 646 O O . ASP A 1 81 ? -28.692 -8.893 29.723 1.00 91.12 81 ASP A O 1
ATOM 650 N N . ILE A 1 82 ? -27.490 -7.146 28.994 1.00 93.44 82 ILE A N 1
ATOM 651 C CA . ILE A 1 82 ? -26.368 -7.965 28.506 1.00 93.44 82 ILE A CA 1
ATOM 652 C C . ILE A 1 82 ? -25.707 -8.730 29.654 1.00 93.44 82 ILE A C 1
ATOM 654 O O . ILE A 1 82 ? -25.467 -9.931 29.541 1.00 93.44 82 ILE A O 1
ATOM 658 N N . PHE A 1 83 ? -25.432 -8.060 30.774 1.00 90.19 83 PHE A N 1
ATOM 659 C CA . PHE A 1 83 ? -24.865 -8.728 31.944 1.00 90.19 83 PHE A CA 1
ATOM 660 C C . PHE A 1 83 ? -25.865 -9.694 32.582 1.00 90.19 83 PHE A C 1
ATOM 662 O O . PHE A 1 83 ? -25.483 -10.801 32.943 1.00 90.19 83 PHE A O 1
ATOM 669 N N . LYS A 1 84 ? -27.143 -9.315 32.676 1.00 90.31 84 LYS A N 1
ATOM 670 C CA . LYS A 1 84 ? -28.211 -10.163 33.222 1.00 90.31 84 LYS A CA 1
ATOM 671 C C . LYS A 1 84 ? -28.395 -11.447 32.413 1.00 90.31 84 LYS A C 1
ATOM 673 O O . LYS A 1 84 ? -28.670 -12.494 32.985 1.00 90.31 84 LYS A O 1
ATOM 678 N N . LYS A 1 85 ? -28.210 -11.392 31.092 1.00 90.69 85 LYS A N 1
ATOM 679 C CA . LYS A 1 85 ? -28.272 -12.569 30.218 1.00 90.69 85 LYS A CA 1
ATOM 680 C C . LYS A 1 85 ? -27.203 -13.608 30.560 1.00 90.69 85 LYS A C 1
ATOM 682 O O . LYS A 1 85 ? -27.486 -14.800 30.532 1.00 90.69 85 LYS A O 1
ATOM 687 N N . GLU A 1 86 ? -25.990 -13.161 30.873 1.00 89.69 86 GLU A N 1
ATOM 688 C CA . GLU A 1 86 ? -24.880 -14.047 31.249 1.00 89.69 86 GLU A CA 1
ATOM 689 C C . GLU A 1 86 ? -24.899 -14.393 32.750 1.00 89.69 86 GLU A C 1
ATOM 691 O O . GLU A 1 86 ? -24.428 -15.456 33.151 1.00 89.69 86 GLU A O 1
ATOM 696 N N . PHE A 1 87 ? -25.495 -13.528 33.577 1.00 88.31 87 PHE A N 1
ATOM 697 C CA . PHE A 1 87 ? -25.595 -13.677 35.028 1.00 88.31 87 PHE A CA 1
ATOM 698 C C . PHE A 1 87 ? -27.021 -13.388 35.540 1.00 88.31 87 PHE A C 1
ATOM 700 O O . PHE A 1 87 ? -27.256 -12.347 36.160 1.00 88.31 87 PHE A O 1
ATOM 707 N N . PRO A 1 88 ? -27.984 -14.311 35.350 1.00 84.88 88 PRO A N 1
ATOM 708 C CA . PRO A 1 88 ? -29.400 -14.069 35.664 1.00 84.88 88 PRO A CA 1
ATOM 709 C C . PRO A 1 88 ? -29.676 -13.760 37.138 1.00 84.88 88 PRO A C 1
ATOM 711 O O . PRO A 1 88 ? -30.633 -13.062 37.464 1.00 84.88 88 PRO A O 1
ATOM 714 N N . ASN A 1 89 ? -28.817 -14.268 38.024 1.00 82.56 89 ASN A N 1
ATOM 715 C CA . ASN A 1 89 ? -28.950 -14.138 39.474 1.00 82.56 89 ASN A CA 1
ATOM 716 C C . ASN A 1 89 ? -28.311 -12.853 40.027 1.00 82.56 89 ASN A C 1
ATOM 718 O O . ASN A 1 89 ? -28.373 -12.612 41.231 1.00 82.56 89 ASN A O 1
ATOM 722 N N . ILE A 1 90 ? -27.672 -12.039 39.179 1.00 81.12 90 ILE A N 1
ATOM 723 C CA . ILE A 1 90 ? -27.032 -10.790 39.594 1.00 81.12 90 ILE A CA 1
ATOM 724 C C . ILE A 1 90 ? -27.956 -9.622 39.259 1.00 81.12 90 ILE A C 1
ATOM 726 O O . ILE A 1 90 ? -28.322 -9.401 38.106 1.00 81.12 90 ILE A O 1
ATOM 730 N N . CYS A 1 91 ? -28.294 -8.832 40.276 1.00 79.38 91 CYS A N 1
ATOM 731 C CA . CYS A 1 91 ? -28.969 -7.554 40.095 1.00 79.38 91 CYS A CA 1
ATOM 732 C C . CYS A 1 91 ? -27.915 -6.443 40.015 1.00 79.38 91 CYS A C 1
ATOM 734 O O . CYS A 1 91 ? -27.223 -6.180 40.998 1.00 79.38 91 CYS A O 1
ATOM 736 N N . LEU A 1 92 ? -27.769 -5.820 38.842 1.00 83.75 92 LEU A N 1
ATOM 737 C CA . LEU A 1 92 ? -26.838 -4.708 38.635 1.00 83.75 92 LEU A CA 1
ATOM 738 C C . LEU A 1 92 ? -27.572 -3.373 38.706 1.00 83.75 92 LEU A C 1
ATOM 740 O O . LEU A 1 92 ? -28.449 -3.085 37.890 1.00 83.75 92 LEU A O 1
ATOM 744 N N . SER A 1 93 ? -27.176 -2.538 39.663 1.00 85.88 93 SER A N 1
ATOM 745 C CA . SER A 1 93 ? -27.625 -1.150 39.749 1.00 85.88 93 SER A CA 1
ATOM 746 C C . SER A 1 93 ? -26.852 -0.248 38.777 1.00 85.88 93 SER A C 1
ATOM 748 O O . SER A 1 93 ? -25.800 -0.620 38.252 1.00 85.88 93 SER A O 1
ATOM 750 N N . ASP A 1 94 ? -27.324 0.986 38.575 1.00 82.25 94 ASP A N 1
ATOM 751 C CA . ASP A 1 94 ? -26.556 2.007 37.840 1.00 82.25 94 ASP A CA 1
ATOM 752 C C . ASP A 1 94 ? -25.176 2.254 38.464 1.00 82.25 94 ASP A C 1
ATOM 754 O O . ASP A 1 94 ? -24.212 2.512 37.742 1.00 82.25 94 ASP A O 1
ATOM 758 N N . PHE A 1 95 ? -25.057 2.136 39.791 1.00 84.75 95 PHE A N 1
ATOM 759 C CA . PHE A 1 95 ? -23.786 2.279 40.502 1.00 84.75 95 PHE A CA 1
ATOM 760 C C . PHE A 1 95 ? -22.815 1.147 40.159 1.00 84.75 95 PHE A C 1
ATOM 762 O O . PHE A 1 95 ? -21.625 1.407 39.973 1.00 84.75 95 PHE A O 1
ATOM 769 N N . ASP A 1 96 ? -23.310 -0.088 40.028 1.00 85.19 96 ASP A N 1
ATOM 770 C CA . ASP A 1 96 ? -22.485 -1.236 39.641 1.00 85.19 96 ASP A CA 1
ATOM 771 C C . ASP A 1 96 ? -21.996 -1.086 38.198 1.00 85.19 96 ASP A C 1
ATOM 773 O O . ASP A 1 96 ? -20.802 -1.222 37.932 1.00 85.19 96 ASP A O 1
ATOM 777 N N . ILE A 1 97 ? -22.883 -0.700 37.274 1.00 86.38 97 ILE A N 1
ATOM 778 C CA . ILE A 1 97 ? -22.508 -0.410 35.881 1.00 86.38 97 ILE A CA 1
ATOM 779 C C . ILE A 1 97 ? -21.501 0.746 35.815 1.00 86.38 97 ILE A C 1
ATOM 781 O O . ILE A 1 97 ? -20.516 0.676 35.078 1.00 86.38 97 ILE A O 1
ATOM 785 N N . SER A 1 98 ? -21.690 1.788 36.628 1.00 85.62 98 SER A N 1
ATOM 786 C CA . SER A 1 98 ? -20.761 2.917 36.715 1.00 85.62 98 SER A CA 1
ATOM 787 C C . SER A 1 98 ? -19.394 2.499 37.255 1.00 85.62 98 SER A C 1
ATOM 789 O O . SER A 1 98 ? -18.370 2.973 36.764 1.00 85.62 98 SER A O 1
ATOM 791 N N . MET A 1 99 ? -19.342 1.575 38.215 1.00 85.62 99 MET A N 1
ATOM 792 C CA . MET A 1 99 ? -18.083 1.005 38.698 1.00 85.62 99 MET A CA 1
ATOM 793 C C . MET A 1 99 ? -17.385 0.154 37.646 1.00 85.62 99 MET A C 1
ATOM 795 O O . MET A 1 99 ? -16.187 0.333 37.423 1.00 85.62 99 MET A O 1
ATOM 799 N N . ILE A 1 100 ? -18.127 -0.725 36.972 1.00 86.88 100 ILE A N 1
ATOM 800 C CA . ILE A 1 100 ? -17.594 -1.589 35.915 1.00 86.88 100 ILE A CA 1
ATOM 801 C C . ILE A 1 100 ? -16.999 -0.734 34.792 1.00 86.88 100 ILE A C 1
ATOM 803 O O . ILE A 1 100 ? -15.849 -0.934 34.399 1.00 86.88 100 ILE A O 1
ATOM 807 N N . ILE A 1 101 ? -17.746 0.266 34.318 1.00 85.81 101 ILE A N 1
ATOM 808 C CA . ILE A 1 101 ? -17.320 1.093 33.190 1.00 85.81 101 ILE A CA 1
ATOM 809 C C . ILE A 1 101 ? -16.292 2.139 33.627 1.00 85.81 101 ILE A C 1
ATOM 811 O O . ILE A 1 101 ? -15.264 2.272 32.984 1.00 85.81 101 ILE A O 1
ATOM 815 N N . TYR A 1 102 ? -16.515 2.910 34.686 1.00 83.06 102 TYR A N 1
ATOM 816 C CA . TYR A 1 102 ? -15.721 4.118 34.963 1.00 83.06 102 TYR A CA 1
ATOM 817 C C . TYR A 1 102 ? -14.832 4.033 36.199 1.00 83.06 102 TYR A C 1
ATOM 819 O O . TYR A 1 102 ? -14.101 4.982 36.476 1.00 83.06 102 TYR A O 1
ATOM 827 N N . ASN A 1 103 ? -14.869 2.922 36.939 1.00 82.38 103 ASN A N 1
ATOM 828 C CA . ASN A 1 103 ? -14.221 2.804 38.247 1.00 82.38 103 ASN A CA 1
ATOM 829 C C . ASN A 1 103 ? -14.632 3.914 39.233 1.00 82.38 103 ASN A C 1
ATOM 831 O O . ASN A 1 103 ? -13.848 4.345 40.074 1.00 82.38 103 ASN A O 1
ATOM 835 N N . ASN A 1 104 ? -15.854 4.424 39.084 1.00 80.19 104 ASN A N 1
ATOM 836 C CA . ASN A 1 104 ? -16.408 5.469 39.926 1.00 80.19 104 ASN A CA 1
ATOM 837 C C . ASN A 1 104 ? -17.920 5.252 40.009 1.00 80.19 104 ASN A C 1
ATOM 839 O O . ASN A 1 104 ? -18.616 5.349 38.998 1.00 80.19 104 ASN A O 1
ATOM 843 N N . GLN A 1 105 ? -18.423 4.975 41.214 1.00 78.12 105 GLN A N 1
ATOM 844 C CA . GLN A 1 105 ? -19.837 4.676 41.469 1.00 78.12 105 GLN A CA 1
ATOM 845 C C . GLN A 1 105 ? -20.756 5.789 40.973 1.00 78.12 105 GLN A C 1
ATOM 847 O O . GLN A 1 105 ? -21.851 5.523 40.489 1.00 78.12 105 GLN A O 1
ATOM 852 N N . LYS A 1 106 ? -20.310 7.039 41.069 1.00 72.06 106 LYS A N 1
ATOM 853 C CA . LYS A 1 106 ? -21.144 8.192 40.764 1.00 72.06 106 LYS A CA 1
ATOM 854 C C . LYS A 1 106 ? -20.973 8.709 39.345 1.00 72.06 106 LYS A C 1
ATOM 856 O O . LYS A 1 106 ? -21.761 9.546 38.944 1.00 72.06 106 LYS A O 1
ATOM 861 N N . PHE A 1 107 ? -20.023 8.213 38.553 1.00 72.81 107 PHE A N 1
ATOM 862 C CA . PHE A 1 107 ? -19.724 8.799 37.239 1.00 72.81 107 PHE A CA 1
ATOM 863 C C . PHE A 1 107 ? -20.937 8.846 36.299 1.00 72.81 107 PHE A C 1
ATOM 865 O O . PHE A 1 107 ? -21.214 9.877 35.692 1.00 72.81 107 PHE A O 1
ATOM 872 N N . ILE A 1 108 ? -21.709 7.758 36.209 1.00 71.06 108 ILE A N 1
ATOM 873 C CA . ILE A 1 108 ? -22.926 7.732 35.385 1.00 71.06 108 ILE A CA 1
ATOM 874 C C . ILE A 1 108 ? -23.975 8.718 35.912 1.00 71.06 108 ILE A C 1
ATOM 876 O O . ILE A 1 108 ? -24.728 9.263 35.107 1.00 71.06 108 ILE A O 1
ATOM 880 N N . LYS A 1 109 ? -24.015 8.973 37.226 1.00 65.62 109 LYS A N 1
ATOM 881 C CA . LYS A 1 109 ? -24.969 9.870 37.891 1.00 65.62 109 LYS A CA 1
ATOM 882 C C . LYS A 1 109 ? -24.551 11.350 37.830 1.00 65.62 109 LYS A C 1
ATOM 884 O O . LYS A 1 109 ? -25.408 12.187 37.562 1.00 65.62 109 LYS A O 1
ATOM 889 N N . ASP A 1 110 ? -23.262 11.635 38.011 1.00 56.41 110 ASP A N 1
ATOM 890 C CA . ASP A 1 110 ? -22.701 12.966 38.272 1.00 56.41 110 ASP A CA 1
ATOM 891 C C . ASP A 1 110 ? -21.941 13.544 37.057 1.00 56.41 110 ASP A C 1
ATOM 893 O O . ASP A 1 110 ? -22.058 14.729 36.786 1.00 56.41 110 ASP A O 1
ATOM 897 N N . ASP A 1 111 ? -21.222 12.740 36.261 1.00 52.00 111 ASP A N 1
ATOM 898 C CA . ASP A 1 111 ? -20.282 13.227 35.222 1.00 52.00 111 ASP A CA 1
ATOM 899 C C . ASP A 1 111 ? -20.752 13.002 33.774 1.00 52.00 111 ASP A C 1
ATOM 901 O O . ASP A 1 111 ? -20.092 13.390 32.805 1.00 52.00 111 ASP A O 1
ATOM 905 N N . PHE A 1 112 ? -21.971 12.493 33.589 1.00 52.53 112 PHE A N 1
ATOM 906 C CA . PHE A 1 112 ? -22.692 12.636 32.317 1.00 52.53 112 PHE A CA 1
ATOM 907 C C . PHE A 1 112 ? -23.018 14.119 31.984 1.00 52.53 112 PHE A C 1
ATOM 909 O O . PHE A 1 112 ? -23.623 14.401 30.952 1.00 52.53 112 PHE A O 1
ATOM 916 N N . LEU A 1 113 ? -22.596 15.073 32.829 1.00 44.78 113 LEU A N 1
ATOM 917 C CA . LEU A 1 113 ? -22.825 16.524 32.777 1.00 44.78 113 LEU A CA 1
ATOM 918 C C . LEU A 1 113 ? -22.060 17.310 31.695 1.00 44.78 113 LEU A C 1
ATOM 920 O O . LEU A 1 113 ? -22.178 18.532 31.637 1.00 44.78 113 LEU A O 1
ATOM 924 N N . HIS A 1 114 ? -21.358 16.657 30.770 1.00 48.81 114 HIS A N 1
ATOM 925 C CA . HIS A 1 114 ? -21.025 17.308 29.491 1.00 48.81 114 HIS A CA 1
ATOM 926 C C . HIS A 1 114 ? -22.148 17.181 28.444 1.00 48.81 114 HIS A C 1
ATOM 928 O O . HIS A 1 114 ? -22.059 17.746 27.356 1.00 48.81 114 HIS A O 1
ATOM 934 N N . ALA A 1 115 ? -23.249 16.507 28.791 1.00 55.22 115 ALA A N 1
ATOM 935 C CA . ALA A 1 115 ? -24.429 16.383 27.955 1.00 55.22 115 ALA A CA 1
ATOM 936 C C . ALA A 1 115 ? -25.099 17.737 27.671 1.00 55.22 115 ALA A C 1
ATOM 938 O O . ALA A 1 115 ? -25.651 18.385 28.563 1.00 55.22 115 ALA A O 1
ATOM 939 N N . ARG A 1 116 ? -25.145 18.143 26.396 1.00 60.50 116 ARG A N 1
ATOM 940 C CA . ARG A 1 116 ? -26.082 19.192 25.968 1.00 60.50 116 ARG A CA 1
ATOM 941 C C . ARG A 1 116 ? -27.510 18.694 26.197 1.00 60.50 116 ARG A C 1
ATOM 943 O O . ARG A 1 116 ? -27.842 17.575 25.805 1.00 60.50 116 ARG A O 1
ATOM 950 N N . LYS A 1 117 ? -28.367 19.535 26.784 1.00 67.19 117 LYS A N 1
ATOM 951 C CA . LYS A 1 117 ? -29.811 19.282 26.780 1.00 67.19 117 LYS A CA 1
ATOM 952 C C . LYS A 1 117 ? -30.313 19.350 25.338 1.00 67.19 117 LYS A C 1
ATOM 954 O O . LYS A 1 117 ? -30.100 20.351 24.657 1.00 67.19 117 LYS A O 1
ATOM 959 N N . VAL A 1 118 ? -30.959 18.283 24.889 1.00 65.12 118 VAL A N 1
ATOM 960 C CA . VAL A 1 118 ? -31.622 18.183 23.587 1.00 65.12 118 VAL A CA 1
ATOM 961 C C . VAL A 1 118 ? -33.044 17.727 23.856 1.00 65.12 118 VAL A C 1
ATOM 963 O O . VAL A 1 118 ? -33.237 16.673 24.456 1.00 65.12 118 VAL A O 1
ATOM 966 N N . ASN A 1 119 ? -34.027 18.535 23.458 1.00 67.62 119 ASN A N 1
ATOM 967 C CA . ASN A 1 119 ? -35.451 18.252 23.674 1.00 67.62 119 ASN A CA 1
ATOM 968 C C . ASN A 1 119 ? -35.769 17.902 25.144 1.00 67.62 119 ASN A C 1
ATOM 970 O O . ASN A 1 119 ? -36.469 16.940 25.430 1.00 67.62 119 ASN A O 1
ATOM 974 N N . GLY A 1 120 ? -35.172 18.635 26.094 1.00 68.25 120 GLY A N 1
ATOM 975 C CA . GLY A 1 120 ? -35.344 18.402 27.536 1.00 68.25 120 GLY A CA 1
ATOM 976 C C . GLY A 1 120 ? -34.528 17.240 28.123 1.00 68.25 120 GLY A C 1
ATOM 977 O O . GLY A 1 120 ? -34.307 17.218 29.331 1.00 68.25 120 GLY A O 1
ATOM 978 N N . ASN A 1 121 ? -33.988 16.344 27.292 1.00 72.19 121 ASN A N 1
ATOM 979 C CA . ASN A 1 121 ? -33.220 15.178 27.723 1.00 72.19 121 ASN A CA 1
ATOM 980 C C . ASN A 1 121 ? -31.704 15.437 27.711 1.00 72.19 121 ASN A C 1
ATOM 982 O O . ASN A 1 121 ? -31.172 16.137 26.845 1.00 72.19 121 ASN A O 1
ATOM 986 N N . LEU A 1 122 ? -30.980 14.837 28.661 1.00 73.94 122 LEU A N 1
ATOM 987 C CA . LEU A 1 122 ? -29.515 14.862 28.683 1.00 73.94 122 LEU A CA 1
ATOM 988 C C . LEU A 1 122 ? -28.972 13.916 27.608 1.00 73.94 122 LEU A C 1
ATOM 990 O O . LEU A 1 122 ? -29.139 12.698 27.709 1.00 73.94 122 LEU A O 1
ATOM 994 N N . ARG A 1 123 ? -28.321 14.473 26.584 1.00 81.62 123 ARG A N 1
ATOM 995 C CA . ARG A 1 123 ? -27.698 13.711 25.499 1.00 81.62 123 ARG A CA 1
ATOM 996 C C . ARG A 1 123 ? -26.219 13.432 25.795 1.00 81.62 123 ARG A C 1
ATOM 998 O O . ARG A 1 123 ? -25.461 14.398 25.837 1.00 81.62 123 ARG A O 1
ATOM 1005 N N . PRO A 1 124 ? -25.765 12.167 25.929 1.00 82.12 124 PRO A N 1
ATOM 1006 C CA . PRO A 1 124 ? -24.341 11.866 26.083 1.00 82.12 124 PRO A CA 1
ATOM 1007 C C . PRO A 1 124 ? -23.521 12.446 24.939 1.00 82.12 124 PRO A C 1
ATOM 1009 O O . PRO A 1 124 ? -23.926 12.324 23.782 1.00 82.12 124 PRO A O 1
ATOM 1012 N N . ASP A 1 125 ? -22.338 12.975 25.241 1.00 81.69 125 ASP A N 1
ATOM 1013 C CA . ASP A 1 125 ? -21.340 13.279 24.219 1.00 81.69 125 ASP A CA 1
ATOM 1014 C C . ASP A 1 125 ? -20.798 11.997 23.575 1.00 81.69 125 ASP A C 1
ATOM 1016 O O . ASP A 1 125 ? -20.631 10.966 24.227 1.00 81.69 125 ASP A O 1
ATOM 1020 N N . LEU A 1 126 ? -20.423 12.078 22.295 1.00 84.62 126 LEU A N 1
ATOM 1021 C CA . LEU A 1 126 ? -19.864 10.941 21.555 1.00 84.62 126 LEU A CA 1
ATOM 1022 C C . LEU A 1 126 ? -18.617 10.351 22.236 1.00 84.62 126 LEU A C 1
ATOM 1024 O O . LEU A 1 126 ? -18.438 9.138 22.264 1.00 84.62 126 LEU A O 1
ATOM 1028 N N . LEU A 1 127 ? -17.784 11.197 22.850 1.00 82.62 127 LEU A N 1
ATOM 1029 C CA . LEU A 1 127 ? -16.604 10.747 23.589 1.00 82.62 127 LEU A CA 1
ATOM 1030 C C . LEU A 1 127 ? -16.973 9.916 24.828 1.00 82.62 127 LEU A C 1
ATOM 1032 O O . LEU A 1 127 ? -16.236 9.000 25.182 1.00 82.62 127 LEU A O 1
ATOM 1036 N N . VAL A 1 128 ? -18.099 10.211 25.483 1.00 85.00 128 VAL A N 1
ATOM 1037 C CA . VAL A 1 128 ? -18.588 9.424 26.626 1.00 85.00 128 VAL A CA 1
ATOM 1038 C C . VAL A 1 128 ? -18.993 8.031 26.155 1.00 85.00 128 VAL A C 1
ATOM 1040 O O . VAL A 1 128 ? -18.572 7.048 26.759 1.00 85.00 128 VAL A O 1
ATOM 1043 N N . LEU A 1 129 ? -19.713 7.943 25.034 1.00 89.19 129 LEU A N 1
ATOM 1044 C CA . LEU A 1 129 ? -20.103 6.673 24.415 1.00 89.19 129 LEU A CA 1
ATOM 1045 C C . LEU A 1 129 ? -18.872 5.853 23.990 1.00 89.19 129 LEU A C 1
ATOM 1047 O O . LEU A 1 129 ? -18.768 4.673 24.312 1.00 89.19 129 LEU A O 1
ATOM 1051 N N . MET A 1 130 ? -17.876 6.485 23.365 1.00 89.25 130 MET A N 1
ATOM 1052 C CA . MET A 1 130 ? -16.610 5.822 23.024 1.00 89.25 130 MET A CA 1
ATOM 1053 C C . MET A 1 130 ? -15.840 5.334 24.263 1.00 89.25 130 MET A C 1
ATOM 1055 O O . MET A 1 130 ? -15.232 4.265 24.226 1.00 89.25 130 MET A O 1
ATOM 1059 N N . LYS A 1 131 ? -15.876 6.081 25.376 1.00 87.69 131 LYS A N 1
ATOM 1060 C CA . LYS A 1 131 ? -15.265 5.659 26.648 1.00 87.69 131 LYS A CA 1
ATOM 1061 C C . LYS A 1 131 ? -15.944 4.426 27.243 1.00 87.69 131 LYS A C 1
ATOM 1063 O O . LYS A 1 131 ? -15.230 3.590 27.787 1.00 87.69 131 LYS A O 1
ATOM 1068 N N . ILE A 1 132 ? -17.270 4.284 27.112 1.00 90.62 132 ILE A N 1
ATOM 1069 C CA . ILE A 1 132 ? -17.974 3.052 27.514 1.00 90.62 132 ILE A CA 1
ATOM 1070 C C . ILE A 1 132 ? -17.353 1.856 26.793 1.00 90.62 132 ILE A C 1
ATOM 1072 O O . ILE A 1 132 ? -16.955 0.886 27.434 1.00 90.62 132 ILE A O 1
ATOM 1076 N N . ILE A 1 133 ? -17.204 1.966 25.469 1.00 92.56 133 ILE A N 1
ATOM 1077 C CA . ILE A 1 133 ? -16.618 0.906 24.645 1.00 92.56 133 ILE A CA 1
ATOM 1078 C C . ILE A 1 133 ? -15.178 0.623 25.081 1.00 92.56 133 ILE A C 1
ATOM 1080 O O . ILE A 1 133 ? -14.845 -0.531 25.329 1.00 92.56 133 ILE A O 1
ATOM 1084 N N . TYR A 1 134 ? -14.339 1.655 25.225 1.00 91.25 134 TYR A N 1
ATOM 1085 C CA . TYR A 1 134 ? -12.944 1.490 25.648 1.00 91.25 134 TYR A CA 1
ATOM 1086 C C . TYR A 1 134 ? -12.824 0.766 26.990 1.00 91.25 134 TYR A C 1
ATOM 1088 O O . TYR A 1 134 ? -12.077 -0.205 27.101 1.00 91.25 134 TYR A O 1
ATOM 1096 N N . ASN A 1 135 ? -13.558 1.223 28.003 1.00 90.69 135 ASN A N 1
ATOM 1097 C CA . ASN A 1 135 ? -13.446 0.673 29.346 1.00 90.69 135 ASN A CA 1
ATOM 1098 C C . ASN A 1 135 ? -13.919 -0.781 29.406 1.00 90.69 135 ASN A C 1
ATOM 1100 O O . ASN A 1 135 ? -13.236 -1.606 29.998 1.00 90.69 135 ASN A O 1
ATOM 1104 N N . ILE A 1 136 ? -15.029 -1.109 28.738 1.00 91.75 136 ILE A N 1
ATOM 1105 C CA . ILE A 1 136 ? -15.531 -2.485 28.664 1.00 91.75 136 ILE A CA 1
ATOM 1106 C C . ILE A 1 136 ? -14.554 -3.392 27.910 1.00 91.75 136 ILE A C 1
ATOM 1108 O O . ILE A 1 136 ? -14.239 -4.486 28.372 1.00 91.75 136 ILE A O 1
ATOM 1112 N N . GLN A 1 137 ? -14.031 -2.941 26.768 1.00 90.00 137 GLN A N 1
ATOM 1113 C CA . GLN A 1 137 ? -13.069 -3.711 25.973 1.00 90.00 137 GLN A CA 1
ATOM 1114 C C . GLN A 1 137 ? -11.750 -3.952 26.720 1.00 90.00 137 GLN A C 1
ATOM 1116 O O . GLN A 1 137 ? -11.103 -4.975 26.499 1.00 90.00 137 GLN A O 1
ATOM 1121 N N . SER A 1 138 ? -11.385 -3.057 27.639 1.00 89.25 138 SER A N 1
ATOM 1122 C CA . SER A 1 138 ? -10.162 -3.152 28.446 1.00 89.25 138 SER A CA 1
ATOM 1123 C C . SER A 1 138 ? -10.293 -4.065 29.668 1.00 89.25 138 SER A C 1
ATOM 1125 O O . SER A 1 138 ? -9.287 -4.311 30.323 1.00 89.25 138 SER A O 1
ATOM 1127 N N . LEU A 1 139 ? -11.495 -4.568 29.978 1.00 90.19 139 LEU A N 1
ATOM 1128 C CA . LEU A 1 139 ? -11.695 -5.459 31.121 1.00 90.19 139 LEU A CA 1
ATOM 1129 C C . LEU A 1 139 ? -10.927 -6.780 30.956 1.00 90.19 139 LEU A C 1
ATOM 1131 O O . LEU A 1 139 ? -10.902 -7.358 29.865 1.00 90.19 139 LEU A O 1
ATOM 1135 N N . THR A 1 140 ? -10.366 -7.301 32.037 1.00 89.06 140 THR A N 1
ATOM 1136 C CA . THR A 1 140 ? -9.781 -8.643 32.141 1.00 89.06 140 THR A CA 1
ATOM 1137 C C . THR A 1 140 ? -10.593 -9.497 33.113 1.00 89.06 140 THR A C 1
ATOM 1139 O O . THR A 1 140 ? -11.411 -8.986 33.873 1.00 89.06 140 THR A O 1
ATOM 1142 N N . ILE A 1 141 ? -10.401 -10.818 33.088 1.00 87.88 141 ILE A N 1
ATOM 1143 C CA . ILE A 1 141 ? -11.092 -11.724 34.023 1.00 87.88 141 ILE A CA 1
ATOM 1144 C C . ILE A 1 141 ? -10.699 -11.469 35.489 1.00 87.88 141 ILE A C 1
ATOM 1146 O O . ILE A 1 141 ? -11.488 -11.754 36.384 1.00 87.88 141 ILE A O 1
ATOM 1150 N N . ASP A 1 142 ? -9.520 -10.886 35.717 1.00 85.69 142 ASP A N 1
ATOM 1151 C CA . ASP A 1 142 ? -8.959 -10.619 37.044 1.00 85.69 142 ASP A CA 1
ATOM 1152 C C . ASP A 1 142 ? -9.351 -9.240 37.601 1.00 85.69 142 ASP A C 1
ATOM 1154 O O . ASP A 1 142 ? -8.981 -8.889 38.725 1.00 85.69 142 ASP A O 1
ATOM 1158 N N . ASP A 1 143 ? -10.084 -8.428 36.831 1.00 85.19 143 ASP A N 1
ATOM 1159 C CA . ASP A 1 143 ? -10.472 -7.089 37.260 1.00 85.19 143 ASP A CA 1
ATOM 1160 C C . ASP A 1 143 ? -11.344 -7.128 38.518 1.00 85.19 143 ASP A C 1
ATOM 1162 O O . ASP A 1 143 ? -12.391 -7.780 38.569 1.00 85.19 143 ASP A O 1
ATOM 1166 N N . GLU A 1 144 ? -10.982 -6.319 39.519 1.00 81.12 144 GLU A N 1
ATOM 1167 C CA . GLU A 1 144 ? -11.701 -6.280 40.799 1.00 81.12 144 GLU A CA 1
ATOM 1168 C C . GLU A 1 144 ? -13.191 -5.957 40.648 1.00 81.12 144 GLU A C 1
ATOM 1170 O O . GLU A 1 144 ? -14.030 -6.414 41.425 1.00 81.12 144 GLU A O 1
ATOM 1175 N N . LYS A 1 145 ? -13.519 -5.197 39.604 1.00 80.25 145 LYS A N 1
ATOM 1176 C CA . LYS A 1 145 ? -14.873 -4.763 39.248 1.00 80.25 145 LYS A CA 1
ATOM 1177 C C . LYS A 1 145 ? -15.793 -5.929 38.885 1.00 80.25 145 LYS A C 1
ATOM 1179 O O . LYS A 1 145 ? -17.009 -5.787 38.960 1.00 80.25 145 LYS A O 1
ATOM 1184 N N . LEU A 1 146 ? -15.216 -7.064 38.495 1.00 82.38 146 LEU A N 1
ATOM 1185 C CA . LEU A 1 146 ? -15.925 -8.269 38.083 1.00 82.38 146 LEU A CA 1
ATOM 1186 C C . LEU A 1 146 ? -15.915 -9.353 39.166 1.00 82.38 146 LEU A C 1
ATOM 1188 O O . LEU A 1 146 ? -16.541 -10.385 38.968 1.00 82.38 146 LEU A O 1
ATOM 1192 N N . LYS A 1 147 ? -15.297 -9.123 40.337 1.00 73.06 147 LYS A N 1
ATOM 1193 C CA . LYS A 1 147 ? -15.146 -10.129 41.413 1.00 73.06 147 LYS A CA 1
ATOM 1194 C C . LYS A 1 147 ? -16.450 -10.775 41.888 1.00 73.06 147 LYS A C 1
ATOM 1196 O O . LYS A 1 147 ? -16.424 -11.880 42.415 1.00 73.06 147 LYS A O 1
ATOM 1201 N N . LYS A 1 148 ? -17.592 -10.099 41.724 1.00 74.50 148 LYS A N 1
ATOM 1202 C CA . LYS A 1 148 ? -18.920 -10.643 42.069 1.00 74.50 148 LYS A CA 1
ATOM 1203 C C . LYS A 1 148 ? -19.474 -11.613 41.012 1.00 74.50 148 LYS A C 1
ATOM 1205 O O . LYS A 1 148 ? -20.543 -12.177 41.216 1.00 74.50 148 LYS A O 1
ATOM 1210 N N . MET A 1 149 ? -18.789 -11.776 39.883 1.00 82.56 149 MET A N 1
ATOM 1211 C CA . MET A 1 149 ? -19.222 -12.547 38.722 1.00 82.56 149 MET A CA 1
ATOM 1212 C C . MET A 1 149 ? -18.240 -13.694 38.478 1.00 82.56 149 MET A C 1
ATOM 1214 O O . MET A 1 149 ? -17.036 -13.474 38.365 1.00 82.56 149 MET A O 1
ATOM 1218 N N . VAL A 1 150 ? -18.746 -14.922 38.345 1.00 83.25 150 VAL A N 1
ATOM 1219 C CA . VAL A 1 150 ? -17.925 -16.058 37.898 1.00 83.25 150 VAL A CA 1
ATOM 1220 C C . VAL A 1 150 ? -17.722 -15.923 36.393 1.00 83.25 150 VAL A C 1
ATOM 1222 O O . VAL A 1 150 ? -18.516 -16.420 35.596 1.00 83.25 150 VAL A O 1
ATOM 1225 N N . ILE A 1 151 ? -16.695 -15.174 36.000 1.00 87.75 151 ILE A N 1
ATOM 1226 C CA . ILE A 1 151 ? -16.476 -14.803 34.608 1.00 87.75 151 ILE A CA 1
ATOM 1227 C C . ILE A 1 151 ? -15.398 -15.668 33.954 1.00 87.75 151 ILE A C 1
ATOM 1229 O O . ILE A 1 151 ? -14.290 -15.819 34.458 1.00 87.75 151 ILE A O 1
ATOM 1233 N N . THR A 1 152 ? -15.724 -16.233 32.793 1.00 89.19 152 THR A N 1
ATOM 1234 C CA . THR A 1 152 ? -14.751 -16.896 31.916 1.00 89.19 152 THR A CA 1
ATOM 1235 C C . THR A 1 152 ? -14.357 -15.963 30.775 1.00 89.19 152 THR A C 1
ATOM 1237 O O . THR A 1 152 ? -15.109 -15.050 30.419 1.00 89.19 152 THR A O 1
ATOM 1240 N N . SER A 1 153 ? -13.222 -16.225 30.122 1.00 87.19 153 SER A N 1
ATOM 1241 C CA . SER A 1 153 ? -12.778 -15.443 28.956 1.00 87.19 153 SER A CA 1
ATOM 1242 C C . SER A 1 153 ? -13.825 -15.406 27.834 1.00 87.19 153 SER A C 1
ATOM 1244 O O . SER A 1 153 ? -14.001 -14.383 27.178 1.00 87.19 153 SER A O 1
ATOM 1246 N N . GLN A 1 154 ? -14.573 -16.497 27.629 1.00 90.56 154 GLN A N 1
ATOM 1247 C CA . GLN A 1 154 ? -15.634 -16.560 26.618 1.00 90.56 154 GLN A CA 1
ATOM 1248 C C . GLN A 1 154 ? -16.836 -15.672 26.964 1.00 90.56 154 GLN A C 1
ATOM 1250 O O . GLN A 1 154 ? -17.376 -15.011 26.077 1.00 90.56 154 GLN A O 1
ATOM 1255 N N . ILE A 1 155 ? -17.260 -15.657 28.232 1.00 92.19 155 ILE A N 1
ATOM 1256 C CA . ILE A 1 155 ? -18.361 -14.802 28.702 1.00 92.19 155 ILE A CA 1
ATOM 1257 C C . ILE A 1 155 ? -17.946 -13.332 28.608 1.00 92.19 155 ILE A C 1
ATOM 1259 O O . ILE A 1 155 ? -18.671 -12.520 28.036 1.00 92.19 155 ILE A O 1
ATOM 1263 N N . LEU A 1 156 ? -16.738 -13.003 29.075 1.00 91.75 156 LEU A N 1
ATOM 1264 C CA . LEU A 1 156 ? -16.202 -11.647 28.996 1.00 91.75 156 LEU A CA 1
ATOM 1265 C C . LEU A 1 156 ? -16.148 -11.143 27.547 1.00 91.75 156 LEU A C 1
ATOM 1267 O O . LEU A 1 156 ? -16.575 -10.026 27.267 1.00 91.75 156 LEU A O 1
ATOM 1271 N N . ASN A 1 157 ? -15.696 -11.975 26.605 1.00 90.06 157 ASN A N 1
ATOM 1272 C CA . ASN A 1 157 ? -15.659 -11.613 25.188 1.00 90.06 157 ASN A CA 1
ATOM 1273 C C . ASN A 1 157 ? -17.058 -11.385 24.589 1.00 90.06 157 ASN A C 1
ATOM 1275 O O . ASN A 1 157 ? -17.224 -10.480 23.766 1.00 90.06 157 ASN A O 1
ATOM 1279 N N . ARG A 1 158 ? -18.076 -12.149 25.013 1.00 92.62 158 ARG A N 1
ATOM 1280 C CA . ARG A 1 158 ? -19.475 -11.920 24.608 1.00 92.62 158 ARG A CA 1
ATOM 1281 C C . ARG A 1 158 ? -20.000 -10.587 25.131 1.00 92.62 158 ARG A C 1
ATOM 1283 O O . ARG A 1 158 ? -20.481 -9.789 24.333 1.00 92.62 158 ARG A O 1
ATOM 1290 N N . ILE A 1 159 ? -19.806 -10.297 26.417 1.00 93.50 159 ILE A N 1
ATOM 1291 C CA . ILE A 1 159 ? -20.189 -9.013 27.028 1.00 93.50 159 ILE A CA 1
ATOM 1292 C C . ILE A 1 159 ? -19.505 -7.850 26.304 1.00 93.50 159 ILE A C 1
ATOM 1294 O O . ILE A 1 159 ? -20.163 -6.892 25.901 1.00 93.50 159 ILE A O 1
ATOM 1298 N N . LYS A 1 160 ? -18.189 -7.951 26.071 1.00 93.81 160 LYS A N 1
ATOM 1299 C CA . LYS A 1 160 ? -17.410 -6.938 25.347 1.00 93.81 160 LYS A CA 1
ATOM 1300 C C . LYS A 1 160 ? -18.001 -6.619 23.978 1.00 93.81 160 LYS A C 1
ATOM 1302 O O . LYS A 1 160 ? -18.151 -5.445 23.626 1.00 93.81 160 LYS A O 1
ATOM 1307 N N . ARG A 1 161 ? -18.330 -7.655 23.206 1.00 94.06 161 ARG A N 1
ATOM 1308 C CA . ARG A 1 161 ? -18.930 -7.533 21.875 1.00 94.06 161 ARG A CA 1
ATOM 1309 C C . ARG A 1 161 ? -20.334 -6.930 21.941 1.00 94.06 161 ARG A C 1
ATOM 1311 O O . ARG A 1 161 ? -20.620 -5.988 21.208 1.00 94.06 161 ARG A O 1
ATOM 1318 N N . ASP A 1 162 ? -21.190 -7.448 22.812 1.00 95.75 162 ASP A N 1
ATOM 1319 C CA . ASP A 1 162 ? -22.608 -7.089 22.848 1.00 95.75 162 ASP A CA 1
ATOM 1320 C C . ASP A 1 162 ? -22.806 -5.655 23.377 1.00 95.75 162 ASP A C 1
ATOM 1322 O O . ASP A 1 162 ? -23.601 -4.892 22.819 1.00 95.75 162 ASP A O 1
ATOM 1326 N N . VAL A 1 163 ? -22.006 -5.225 24.364 1.00 94.81 163 VAL A N 1
ATOM 1327 C CA . VAL A 1 163 ? -22.012 -3.828 24.837 1.00 94.81 163 VAL A CA 1
ATOM 1328 C C . VAL A 1 163 ? -21.490 -2.890 23.753 1.00 94.81 163 VAL A C 1
ATOM 1330 O O . VAL A 1 163 ? -22.091 -1.845 23.504 1.00 94.81 163 VAL A O 1
ATOM 1333 N N . ARG A 1 164 ? -20.402 -3.262 23.062 1.00 94.81 164 ARG A N 1
ATOM 1334 C CA . ARG A 1 164 ? -19.876 -2.473 21.940 1.00 94.81 164 ARG A CA 1
ATOM 1335 C C . ARG A 1 164 ? -20.942 -2.265 20.862 1.00 94.81 164 ARG A C 1
ATOM 1337 O O . ARG A 1 164 ? -21.142 -1.129 20.439 1.00 94.81 164 ARG A O 1
ATOM 1344 N N . ASN A 1 165 ? -21.629 -3.328 20.452 1.00 94.94 165 ASN A N 1
ATOM 1345 C CA . ASN A 1 165 ? -22.679 -3.254 19.436 1.00 94.94 165 ASN A CA 1
ATOM 1346 C C . ASN A 1 165 ? -23.848 -2.382 19.899 1.00 94.94 165 ASN A C 1
ATOM 1348 O O . ASN A 1 165 ? -24.248 -1.486 19.168 1.00 94.94 165 ASN A O 1
ATOM 1352 N N . THR A 1 166 ? -24.304 -2.554 21.141 1.00 95.62 166 THR A N 1
ATOM 1353 C CA . THR A 1 166 ? -25.394 -1.753 21.724 1.00 95.62 166 THR A CA 1
ATOM 1354 C C . THR A 1 166 ? -25.080 -0.258 21.716 1.00 95.62 166 THR A C 1
ATOM 1356 O O . THR A 1 166 ? -25.924 0.556 21.347 1.00 95.62 166 THR A O 1
ATOM 1359 N N . VAL A 1 167 ? -23.853 0.128 22.083 1.00 93.94 167 VAL A N 1
ATOM 1360 C CA . VAL A 1 167 ? -23.437 1.538 22.058 1.00 93.94 167 VAL A CA 1
ATOM 1361 C C . VAL A 1 167 ? -23.338 2.066 20.623 1.00 93.94 167 VAL A C 1
ATOM 1363 O O . VAL A 1 167 ? -23.732 3.203 20.369 1.00 93.94 167 VAL A O 1
ATOM 1366 N N . ILE A 1 168 ? -22.839 1.267 19.674 1.00 93.38 168 ILE A N 1
ATOM 1367 C CA . ILE A 1 168 ? -22.796 1.652 18.254 1.00 93.38 168 ILE A CA 1
ATOM 1368 C C . ILE A 1 168 ? -24.217 1.824 17.706 1.00 93.38 168 ILE A C 1
ATOM 1370 O O . ILE A 1 168 ? -24.515 2.856 17.112 1.00 93.38 168 ILE A O 1
ATOM 1374 N N . ASP A 1 169 ? -25.116 0.876 17.950 1.00 94.00 169 ASP A N 1
ATOM 1375 C CA . ASP A 1 169 ? -26.500 0.950 17.479 1.00 94.00 169 ASP A CA 1
ATOM 1376 C C . ASP A 1 169 ? -27.225 2.166 18.075 1.00 94.00 169 ASP A C 1
ATOM 1378 O O . ASP A 1 169 ? -27.949 2.857 17.363 1.00 94.00 169 ASP A O 1
ATOM 1382 N N . PHE A 1 170 ? -26.943 2.514 19.334 1.00 92.62 170 PHE A N 1
ATOM 1383 C CA . PHE A 1 170 ? -27.425 3.747 19.963 1.00 92.62 170 PHE A CA 1
ATOM 1384 C C . PHE A 1 170 ? -26.918 5.028 19.277 1.00 92.62 170 PHE A C 1
ATOM 1386 O O . PHE A 1 170 ? -27.658 5.999 19.127 1.00 92.62 170 PHE A O 1
ATOM 1393 N N . ILE A 1 171 ? -25.650 5.058 18.850 1.00 90.88 171 ILE A N 1
ATOM 1394 C CA . ILE A 1 171 ? -25.070 6.199 18.122 1.00 90.88 171 ILE A CA 1
ATOM 1395 C C . ILE A 1 171 ? -25.775 6.389 16.775 1.00 90.88 171 ILE A C 1
ATOM 1397 O O . ILE A 1 171 ? -26.056 7.524 16.392 1.00 90.88 171 ILE A O 1
ATOM 1401 N N . PHE A 1 172 ? -26.048 5.297 16.059 1.00 90.25 172 PHE A N 1
ATOM 1402 C CA . PHE A 1 172 ? -26.600 5.337 14.703 1.00 90.25 172 PHE A CA 1
ATOM 1403 C C . PHE A 1 172 ? -28.125 5.460 14.660 1.00 90.25 172 PHE A C 1
ATOM 1405 O O . PHE A 1 172 ? -28.642 6.051 13.713 1.00 90.25 172 PHE A O 1
ATOM 1412 N N . SER A 1 173 ? -28.839 5.002 15.694 1.00 88.75 173 SER A N 1
ATOM 1413 C CA . SER A 1 173 ? -30.287 5.209 15.824 1.00 88.75 173 SER A CA 1
ATOM 1414 C C . SER A 1 173 ? -30.662 6.665 16.110 1.00 88.75 173 SER A C 1
ATOM 1416 O O . SER A 1 173 ? -31.810 7.042 15.908 1.00 88.75 173 SER A O 1
ATOM 1418 N N . ASN A 1 174 ? -29.695 7.497 16.526 1.00 84.56 174 ASN A N 1
ATOM 1419 C CA . ASN A 1 174 ? -29.867 8.921 16.830 1.00 84.56 174 ASN A CA 1
ATOM 1420 C C . ASN A 1 174 ? -31.123 9.212 17.674 1.00 84.56 174 ASN A C 1
ATOM 1422 O O . ASN A 1 174 ? -31.948 10.030 17.273 1.00 84.56 174 ASN A O 1
ATOM 1426 N N . PRO A 1 175 ? -31.258 8.635 18.878 1.00 85.00 175 PRO A N 1
ATOM 1427 C CA . PRO A 1 175 ? -32.516 8.638 19.634 1.00 85.00 175 PRO A CA 1
ATOM 1428 C C . PRO A 1 175 ? -32.898 10.005 20.237 1.00 85.00 175 PRO A C 1
ATOM 1430 O O . PRO A 1 175 ? -33.844 10.109 21.006 1.00 85.00 175 PRO A O 1
ATOM 1433 N N . TYR A 1 176 ? -32.136 11.055 19.919 1.00 83.62 176 TYR A N 1
ATOM 1434 C CA . TYR A 1 176 ? -32.409 12.449 20.279 1.00 83.62 176 TYR A CA 1
ATOM 1435 C C . TYR A 1 176 ? -32.753 13.303 19.048 1.00 83.62 176 TYR A C 1
ATOM 1437 O O . TYR A 1 176 ? -32.670 14.526 19.128 1.00 83.62 176 TYR A O 1
ATOM 1445 N N . ASP A 1 177 ? -32.988 12.678 17.890 1.00 79.31 177 ASP A N 1
ATOM 1446 C CA . ASP A 1 177 ? -33.212 13.322 16.585 1.00 79.31 177 ASP A CA 1
ATOM 1447 C C . ASP A 1 177 ? -32.081 14.271 16.142 1.00 79.31 177 ASP A C 1
ATOM 1449 O O . ASP A 1 177 ? -32.216 15.085 15.229 1.00 79.31 177 ASP A O 1
ATOM 1453 N N . ILE A 1 178 ? -30.910 14.148 16.774 1.00 80.38 178 ILE A N 1
ATOM 1454 C CA . ILE A 1 178 ? -29.692 14.881 16.439 1.00 80.38 178 ILE A CA 1
ATOM 1455 C C . ILE A 1 178 ? -28.592 13.879 16.126 1.00 80.38 178 ILE A C 1
ATOM 1457 O O . ILE A 1 178 ? -28.156 13.116 16.995 1.00 80.38 178 ILE A O 1
ATOM 1461 N N . LYS A 1 179 ? -28.073 13.963 14.897 1.00 82.81 179 LYS A N 1
ATOM 1462 C CA . LYS A 1 179 ? -27.000 13.092 14.417 1.00 82.81 179 LYS A CA 1
ATOM 1463 C C . LYS A 1 179 ? -25.757 13.169 15.313 1.00 82.81 179 LYS A C 1
ATOM 1465 O O . LYS A 1 179 ? -25.238 14.254 15.605 1.00 82.81 179 LYS A O 1
ATOM 1470 N N . TYR A 1 180 ? -25.260 12.014 15.752 1.00 83.19 180 TYR A N 1
ATOM 1471 C CA . TYR A 1 180 ? -23.922 11.895 16.349 1.00 83.19 180 TYR A CA 1
ATOM 1472 C C . TYR A 1 180 ? -22.823 11.998 15.291 1.00 83.19 180 TYR A C 1
ATOM 1474 O O . TYR A 1 180 ? -21.809 12.666 15.506 1.00 83.19 180 TYR A O 1
ATOM 1482 N N . ILE A 1 181 ? -23.073 11.386 14.135 1.00 83.06 181 ILE A N 1
ATOM 1483 C CA . ILE A 1 181 ? -22.189 11.366 12.974 1.00 83.06 181 ILE A CA 1
ATOM 1484 C C . ILE A 1 181 ? -22.781 12.286 11.907 1.00 83.06 181 ILE A C 1
ATOM 1486 O O . ILE A 1 181 ? -23.882 12.051 11.411 1.00 83.06 181 ILE A O 1
ATOM 1490 N N . LYS A 1 182 ? -22.071 13.365 11.580 1.00 73.12 182 LYS A N 1
ATOM 1491 C CA . LYS A 1 182 ? -22.442 14.309 10.525 1.00 73.12 182 LYS A CA 1
ATOM 1492 C C . LYS A 1 182 ? -21.762 13.916 9.221 1.00 73.12 182 LYS A C 1
ATOM 1494 O O . LYS A 1 182 ? -20.613 13.474 9.213 1.00 73.12 182 LYS A O 1
ATOM 1499 N N . GLU A 1 183 ? -22.483 14.132 8.132 1.00 65.75 183 GLU A N 1
ATOM 1500 C CA . GLU A 1 183 ? -21.959 14.006 6.776 1.00 65.75 183 GLU A CA 1
ATOM 1501 C C . GLU A 1 183 ? -20.848 15.042 6.541 1.00 65.75 183 GLU A C 1
ATOM 1503 O O . GLU A 1 183 ? -20.907 16.171 7.041 1.00 65.75 183 GLU A O 1
ATOM 1508 N N . ASP A 1 184 ? -19.819 14.660 5.784 1.00 62.59 184 ASP A N 1
ATOM 1509 C CA . ASP A 1 184 ? -18.892 15.636 5.222 1.00 62.59 184 ASP A CA 1
ATOM 1510 C C . ASP A 1 184 ? -19.607 16.392 4.092 1.00 62.59 184 ASP A C 1
ATOM 1512 O O . ASP A 1 184 ? -19.984 15.804 3.077 1.00 62.59 184 ASP A O 1
ATOM 1516 N N . ASN A 1 185 ? -19.767 17.710 4.252 1.00 56.41 185 ASN A N 1
ATOM 1517 C CA . ASN A 1 185 ? -20.420 18.600 3.283 1.00 56.41 185 ASN A CA 1
ATOM 1518 C C . ASN A 1 185 ? -19.771 18.573 1.881 1.00 56.41 185 ASN A C 1
ATOM 1520 O O . ASN A 1 185 ? -20.297 19.175 0.950 1.00 56.41 185 ASN A O 1
ATOM 1524 N N . ARG A 1 186 ? -18.609 17.927 1.725 1.00 54.06 186 ARG A N 1
ATOM 1525 C CA . ARG A 1 186 ? -17.913 17.739 0.443 1.00 54.06 186 ARG A CA 1
ATOM 1526 C C . ARG A 1 186 ? -18.491 16.611 -0.417 1.00 54.06 186 ARG A C 1
ATOM 1528 O O . ARG A 1 186 ? -18.118 16.497 -1.584 1.00 54.06 186 ARG A O 1
ATOM 1535 N N . VAL A 1 187 ? -19.368 15.765 0.123 1.00 54.66 187 VAL A N 1
ATOM 1536 C CA . VAL A 1 187 ? -19.986 14.665 -0.627 1.00 54.66 187 VAL A CA 1
ATOM 1537 C C . VAL A 1 187 ? -21.192 15.200 -1.401 1.00 54.66 187 VAL A C 1
ATOM 1539 O O . VAL A 1 187 ? -22.134 15.715 -0.812 1.00 54.66 187 VAL A O 1
ATOM 1542 N N . LYS A 1 188 ? -21.177 15.064 -2.737 1.00 46.00 188 LYS A N 1
ATOM 1543 C CA . LYS A 1 188 ? -22.230 15.578 -3.642 1.00 46.00 188 LYS A CA 1
ATOM 1544 C C . LYS A 1 188 ? -23.630 14.981 -3.413 1.00 46.00 188 LYS A C 1
ATOM 1546 O O . LYS A 1 188 ? -24.596 15.506 -3.952 1.00 46.00 188 LYS A O 1
ATOM 1551 N N . PHE A 1 189 ? -23.745 13.901 -2.642 1.00 52.25 189 PHE A N 1
ATOM 1552 C CA . PHE A 1 189 ? -24.997 13.190 -2.396 1.00 52.25 189 PHE A CA 1
ATOM 1553 C C . PHE A 1 189 ? -25.217 13.027 -0.894 1.00 52.25 189 PHE A C 1
ATOM 1555 O O . PHE A 1 189 ? -24.325 12.528 -0.206 1.00 52.25 189 PHE A O 1
ATOM 1562 N N . GLN A 1 190 ? -26.406 13.392 -0.407 1.00 60.41 190 GLN A N 1
ATOM 1563 C CA . GLN A 1 190 ? -26.822 13.071 0.959 1.00 60.41 190 GLN A CA 1
ATOM 1564 C C . GLN A 1 190 ? -26.853 11.549 1.135 1.00 60.41 190 GLN A C 1
ATOM 1566 O O . GLN A 1 190 ? -27.368 10.819 0.283 1.00 60.41 190 GLN A O 1
ATOM 1571 N N . LYS A 1 191 ? -26.261 11.065 2.226 1.00 70.06 191 LYS A N 1
ATOM 1572 C CA . LYS A 1 191 ? -26.206 9.636 2.564 1.00 70.06 191 LYS A CA 1
ATOM 1573 C C . LYS A 1 191 ? -26.869 9.412 3.917 1.00 70.06 191 LYS A C 1
ATOM 1575 O O . LYS A 1 191 ? -26.701 10.219 4.827 1.00 70.06 191 LYS A O 1
ATOM 1580 N N . ASP A 1 192 ? -27.586 8.298 4.054 1.00 73.94 192 ASP A N 1
ATOM 1581 C CA . ASP A 1 192 ? -28.151 7.880 5.341 1.00 73.94 192 ASP A CA 1
ATOM 1582 C C . ASP A 1 192 ? -27.048 7.762 6.411 1.00 73.94 192 ASP A C 1
ATOM 1584 O O . ASP A 1 192 ? -25.905 7.430 6.101 1.00 73.94 192 ASP A O 1
ATOM 1588 N N . THR A 1 193 ? -27.367 8.010 7.682 1.00 76.00 193 THR A N 1
ATOM 1589 C CA . THR A 1 193 ? -26.401 7.885 8.778 1.00 76.00 193 THR A CA 1
ATOM 1590 C C . THR A 1 193 ? -25.806 6.478 8.823 1.00 76.00 193 THR A C 1
ATOM 1592 O O . THR A 1 193 ? -24.591 6.363 8.968 1.00 76.00 193 THR A O 1
ATOM 1595 N N . ASN A 1 194 ? -26.599 5.424 8.589 1.00 83.38 194 ASN A N 1
ATOM 1596 C CA . ASN A 1 194 ? -26.097 4.043 8.553 1.00 83.38 194 ASN A CA 1
ATOM 1597 C C . ASN A 1 194 ? -25.072 3.785 7.449 1.00 83.38 194 ASN A C 1
ATOM 1599 O O . ASN A 1 194 ? -24.232 2.898 7.603 1.00 83.38 194 ASN A O 1
ATOM 1603 N N . PHE A 1 195 ? -25.076 4.577 6.371 1.00 82.25 195 PHE A N 1
ATOM 1604 C CA . PHE A 1 195 ? -24.041 4.481 5.348 1.00 82.25 195 PHE A CA 1
ATOM 1605 C C . PHE A 1 195 ? -22.654 4.647 5.969 1.00 82.25 195 PHE A C 1
ATOM 1607 O O . PHE A 1 195 ? -21.759 3.925 5.565 1.00 82.25 195 PHE A O 1
ATOM 1614 N N . TRP A 1 196 ? -22.476 5.537 6.952 1.00 81.88 196 TRP A N 1
ATOM 1615 C CA . TRP A 1 196 ? -21.185 5.893 7.566 1.00 81.88 196 TRP A CA 1
ATOM 1616 C C . TRP A 1 196 ? -20.709 4.945 8.674 1.00 81.88 196 TRP A C 1
ATOM 1618 O O . TRP A 1 196 ? -19.676 5.185 9.305 1.00 81.88 196 TRP A O 1
ATOM 1628 N N . ARG A 1 197 ? -21.465 3.876 8.947 1.00 87.06 197 ARG A N 1
ATOM 1629 C CA . ARG A 1 197 ? -21.132 2.899 9.990 1.00 87.06 197 ARG A CA 1
ATOM 1630 C C . ARG A 1 197 ? -19.746 2.266 9.810 1.00 87.06 197 ARG A C 1
ATOM 1632 O O . ARG A 1 197 ? -19.004 2.253 10.792 1.00 87.06 197 ARG A O 1
ATOM 1639 N N . PRO A 1 198 ? -19.335 1.826 8.602 1.00 84.94 198 PRO A N 1
ATOM 1640 C CA . PRO A 1 198 ? -18.024 1.206 8.410 1.00 84.94 198 PRO A CA 1
ATOM 1641 C C . PRO A 1 198 ? -16.852 2.127 8.772 1.00 84.94 198 PRO A C 1
ATOM 1643 O O . PRO A 1 198 ? -15.888 1.684 9.393 1.00 84.94 198 PRO A O 1
ATOM 1646 N N . GLU A 1 199 ? -16.913 3.414 8.422 1.00 83.25 199 GLU A N 1
ATOM 1647 C CA . GLU A 1 199 ? -15.847 4.361 8.753 1.00 83.25 199 GLU A CA 1
ATOM 1648 C C . GLU A 1 199 ? -15.814 4.704 10.240 1.00 83.25 199 GLU A C 1
ATOM 1650 O O . GLU A 1 199 ? -14.730 4.889 10.793 1.00 83.25 199 GLU A O 1
ATOM 1655 N N . PHE A 1 200 ? -16.977 4.801 10.893 1.00 86.94 200 PHE A N 1
ATOM 1656 C CA . PHE A 1 200 ? -17.029 5.021 12.337 1.00 86.94 200 PHE A CA 1
ATOM 1657 C C . PHE A 1 200 ? -16.432 3.843 13.102 1.00 86.94 200 PHE A C 1
ATOM 1659 O O . PHE A 1 200 ? -15.628 4.053 14.008 1.00 86.94 200 PHE A O 1
ATOM 1666 N N . GLU A 1 201 ? -16.790 2.613 12.729 1.00 88.19 201 GLU A N 1
ATOM 1667 C CA . GLU A 1 201 ? -16.246 1.405 13.354 1.00 88.19 201 GLU A CA 1
ATOM 1668 C C . GLU A 1 201 ? -14.723 1.338 13.195 1.00 88.19 201 GLU A C 1
ATOM 1670 O O . GLU A 1 201 ? -14.018 1.105 14.177 1.00 88.19 201 GLU A O 1
ATOM 1675 N N . LEU A 1 202 ? -14.204 1.657 12.006 1.00 85.38 202 LEU A N 1
ATOM 1676 C CA . LEU A 1 202 ? -12.764 1.709 11.785 1.00 85.38 202 LEU A CA 1
ATOM 1677 C C . LEU A 1 202 ? -12.078 2.836 12.575 1.00 85.38 202 LEU A C 1
ATOM 1679 O O . LEU A 1 202 ? -11.012 2.629 13.158 1.00 85.38 202 LEU A O 1
ATOM 1683 N N . PHE A 1 203 ? -12.671 4.033 12.603 1.00 86.50 203 PHE A N 1
ATOM 1684 C CA . PHE A 1 203 ? -12.176 5.138 13.426 1.00 86.50 203 PHE A CA 1
ATOM 1685 C C . PHE A 1 203 ? -12.084 4.717 14.895 1.00 86.50 203 PHE A C 1
ATOM 1687 O O . PHE A 1 203 ? -11.089 5.000 15.563 1.00 86.50 203 PHE A O 1
ATOM 1694 N N . LEU A 1 204 ? -13.122 4.043 15.393 1.00 89.44 204 LEU A N 1
ATOM 1695 C CA . LEU A 1 204 ? -13.216 3.582 16.769 1.00 89.44 204 LEU A CA 1
ATOM 1696 C C . LEU A 1 204 ? -12.131 2.552 17.089 1.00 89.44 204 LEU A C 1
ATOM 1698 O O . LEU A 1 204 ? -11.519 2.653 18.149 1.00 89.44 204 LEU A O 1
ATOM 1702 N N . ASP A 1 205 ? -11.849 1.620 16.176 1.00 88.00 205 ASP A N 1
ATOM 1703 C CA . ASP A 1 205 ? -10.772 0.638 16.341 1.00 88.00 205 ASP A CA 1
ATOM 1704 C C . ASP A 1 205 ? -9.399 1.305 16.395 1.00 88.00 205 ASP A C 1
ATOM 1706 O O . ASP A 1 205 ? -8.626 1.064 17.320 1.00 88.00 205 ASP A O 1
ATOM 1710 N N . LEU A 1 206 ? -9.124 2.225 15.468 1.00 85.75 206 LEU A N 1
ATOM 1711 C CA . LEU A 1 206 ? -7.881 2.996 15.468 1.00 85.75 206 LEU A CA 1
ATOM 1712 C C . LEU A 1 206 ? -7.726 3.821 16.755 1.00 85.75 206 LEU A C 1
ATOM 1714 O O . LEU A 1 206 ? -6.638 3.886 17.332 1.00 85.75 206 LEU A O 1
ATOM 1718 N N . TRP A 1 207 ? -8.805 4.455 17.218 1.00 87.88 207 TRP A N 1
ATOM 1719 C CA . TRP A 1 207 ? -8.807 5.241 18.451 1.00 87.88 207 TRP A CA 1
ATOM 1720 C C . TRP A 1 207 ? -8.635 4.366 19.698 1.00 87.88 207 TRP A C 1
ATOM 1722 O O . TRP A 1 207 ? -7.919 4.755 20.626 1.00 87.88 207 TRP A O 1
ATOM 1732 N N . TYR A 1 208 ? -9.244 3.181 19.720 1.00 88.50 208 TYR A N 1
ATOM 1733 C CA . TYR A 1 208 ? -9.094 2.208 20.796 1.00 88.50 208 TYR A CA 1
ATOM 1734 C C . TYR A 1 208 ? -7.641 1.729 20.899 1.00 88.50 208 TYR A C 1
ATOM 1736 O O . TYR A 1 208 ? -7.023 1.875 21.954 1.00 88.50 208 TYR A O 1
ATOM 1744 N N . SER A 1 209 ? -7.052 1.284 19.786 1.00 84.56 209 SER A N 1
ATOM 1745 C CA . SER A 1 209 ? -5.644 0.876 19.710 1.00 84.56 209 SER A CA 1
ATOM 1746 C C . SER A 1 209 ? -4.688 1.998 20.131 1.00 84.56 209 SER A C 1
ATOM 1748 O O . SER A 1 209 ? -3.723 1.777 20.866 1.00 84.56 209 SER A O 1
ATOM 1750 N N . ALA A 1 210 ? -4.977 3.236 19.723 1.00 82.81 210 ALA A N 1
ATOM 1751 C CA . ALA A 1 210 ? -4.219 4.401 20.161 1.00 82.81 210 ALA A CA 1
ATOM 1752 C C . ALA A 1 210 ? -4.327 4.628 21.678 1.00 82.81 210 ALA A C 1
ATOM 1754 O O . ALA A 1 210 ? -3.337 4.964 22.324 1.00 82.81 210 ALA A O 1
ATOM 1755 N N . SER A 1 211 ? -5.515 4.432 22.247 1.00 86.31 211 SER A N 1
ATOM 1756 C CA . SER A 1 211 ? -5.770 4.590 23.681 1.00 86.31 211 SER A CA 1
ATOM 1757 C C . SER A 1 211 ? -5.044 3.533 24.521 1.00 86.31 211 SER A C 1
ATOM 1759 O O . SER A 1 211 ? -4.473 3.869 25.559 1.00 86.31 211 SER A O 1
ATOM 1761 N N . LEU A 1 212 ? -4.959 2.287 24.039 1.00 83.06 212 LEU A N 1
ATOM 1762 C CA . LEU A 1 212 ? -4.169 1.232 24.686 1.00 83.06 212 LEU A CA 1
ATOM 1763 C C . LEU A 1 212 ? -2.684 1.604 24.792 1.00 83.06 212 LEU A C 1
ATOM 1765 O O . LEU A 1 212 ? -2.092 1.501 25.866 1.00 83.06 212 LEU A O 1
ATOM 1769 N N . ASN A 1 213 ? -2.095 2.133 23.715 1.00 77.75 213 ASN A N 1
ATOM 1770 C CA . ASN A 1 213 ? -0.696 2.585 23.703 1.00 77.75 213 ASN A CA 1
ATOM 1771 C C . ASN A 1 213 ? -0.424 3.676 24.763 1.00 77.75 213 ASN A C 1
ATOM 1773 O O . ASN A 1 213 ? 0.646 3.731 25.372 1.00 77.75 213 ASN A O 1
ATOM 1777 N N . TYR A 1 214 ? -1.424 4.517 25.029 1.00 78.44 214 TYR A N 1
ATOM 1778 C CA . TYR A 1 214 ? -1.372 5.582 26.028 1.00 78.44 214 TYR A CA 1
ATOM 1779 C C . TYR A 1 214 ? -1.796 5.164 27.439 1.00 78.44 214 TYR A C 1
ATOM 1781 O O . TYR A 1 214 ? -1.737 5.997 28.343 1.00 78.44 214 TYR A O 1
ATOM 1789 N N . ARG A 1 215 ? -2.198 3.902 27.640 1.00 79.75 215 ARG A N 1
ATOM 1790 C CA . ARG A 1 215 ? -2.753 3.390 28.904 1.00 79.75 215 ARG A CA 1
ATOM 1791 C C . ARG A 1 215 ? -3.966 4.200 29.387 1.00 79.75 215 ARG A C 1
ATOM 1793 O O . ARG A 1 215 ? -4.142 4.410 30.585 1.00 79.75 215 ARG A O 1
ATOM 1800 N N . GLY A 1 216 ? -4.795 4.678 28.459 1.00 82.75 216 GLY A N 1
ATOM 1801 C CA . GLY A 1 216 ? -5.999 5.437 28.786 1.00 82.75 216 GLY A CA 1
ATOM 1802 C C . GLY A 1 216 ? -6.710 6.030 27.566 1.00 82.75 216 GLY A C 1
ATOM 1803 O O . GLY A 1 216 ? -6.093 6.208 26.514 1.00 82.75 216 GLY A O 1
ATOM 1804 N N . PRO A 1 217 ? -8.004 6.383 27.695 1.00 82.38 217 PRO A N 1
ATOM 1805 C CA . PRO A 1 217 ? -8.787 6.944 26.600 1.00 82.38 217 PRO A CA 1
ATOM 1806 C C . PRO A 1 217 ? -8.226 8.311 26.191 1.00 82.38 217 PRO A C 1
ATOM 1808 O O . PRO A 1 217 ? -8.330 9.292 26.933 1.00 82.38 217 PRO A O 1
ATOM 1811 N N . ILE A 1 218 ? -7.639 8.393 24.996 1.00 83.94 218 ILE A N 1
ATOM 1812 C CA . ILE A 1 218 ? -7.045 9.643 24.508 1.00 83.94 218 ILE A CA 1
ATOM 1813 C C . ILE A 1 218 ? -8.111 10.606 23.991 1.00 83.94 218 ILE A C 1
ATOM 1815 O O . ILE A 1 218 ? -9.156 10.212 23.468 1.00 83.94 218 ILE A O 1
ATOM 1819 N N . THR A 1 219 ? -7.826 11.906 24.072 1.00 81.88 219 THR A N 1
ATOM 1820 C CA . THR A 1 219 ? -8.716 12.899 23.465 1.00 81.88 219 THR A CA 1
ATOM 1821 C C . THR A 1 219 ? -8.715 12.768 21.943 1.00 81.88 219 THR A C 1
ATOM 1823 O O . THR A 1 219 ? -7.701 12.437 21.323 1.00 81.88 219 THR A O 1
ATOM 1826 N N . ILE A 1 220 ? -9.845 13.117 21.330 1.00 77.00 220 ILE A N 1
ATOM 1827 C CA . ILE A 1 220 ? -10.005 13.189 19.874 1.00 77.00 220 ILE A CA 1
ATOM 1828 C C . ILE A 1 220 ? -8.911 14.071 19.239 1.00 77.00 220 ILE A C 1
ATOM 1830 O O . ILE A 1 220 ? -8.311 13.688 18.239 1.00 77.00 220 ILE A O 1
ATOM 1834 N N . ARG A 1 221 ? -8.575 15.212 19.859 1.00 76.62 221 ARG A N 1
ATOM 1835 C CA . ARG A 1 221 ? -7.523 16.123 19.377 1.00 76.62 221 ARG A CA 1
ATOM 1836 C C . ARG A 1 221 ? -6.132 15.485 19.418 1.00 76.62 221 ARG A C 1
ATOM 1838 O O . ARG A 1 221 ? -5.343 15.666 18.493 1.00 76.62 221 ARG A O 1
ATOM 1845 N N . THR A 1 222 ? -5.823 14.742 20.481 1.00 80.62 222 THR A N 1
ATOM 1846 C CA . THR A 1 222 ? -4.557 14.002 20.605 1.00 80.62 222 THR A CA 1
ATOM 1847 C C . THR A 1 222 ? -4.460 12.912 19.540 1.00 80.62 222 THR A C 1
ATOM 1849 O O . THR A 1 222 ? -3.426 12.780 18.888 1.00 80.62 222 THR A O 1
ATOM 1852 N N . PHE A 1 223 ? -5.550 12.175 19.324 1.00 82.38 223 PHE A N 1
ATOM 1853 C CA . PHE A 1 223 ? -5.634 11.141 18.299 1.00 82.38 223 PHE A CA 1
ATOM 1854 C C . PHE A 1 223 ? -5.432 11.703 16.883 1.00 82.38 223 PHE A C 1
ATOM 1856 O O . PHE A 1 223 ? -4.589 11.207 16.139 1.00 82.38 223 PHE A O 1
ATOM 1863 N N . GLN A 1 224 ? -6.120 12.798 16.542 1.00 75.00 224 GLN A N 1
ATOM 1864 C CA . GLN A 1 224 ? -5.992 13.480 15.246 1.00 75.00 224 GLN A CA 1
ATOM 1865 C C . GLN A 1 224 ? -4.553 13.906 14.943 1.00 75.00 224 GLN A C 1
ATOM 1867 O O . GLN A 1 224 ? -4.059 13.659 13.844 1.00 75.00 224 GLN A O 1
ATOM 1872 N N . LYS A 1 225 ? -3.870 14.527 15.918 1.00 75.94 225 LYS A N 1
ATOM 1873 C CA . LYS A 1 225 ? -2.472 14.963 15.765 1.00 75.94 225 LYS A CA 1
ATOM 1874 C C . LYS A 1 225 ? -1.537 13.805 15.413 1.00 75.94 225 LYS A C 1
ATOM 1876 O O . LYS A 1 225 ? -0.553 14.026 14.720 1.00 75.94 225 LYS A O 1
ATOM 1881 N N . ARG A 1 226 ? -1.836 12.591 15.884 1.00 74.19 226 ARG A N 1
ATOM 1882 C CA . ARG A 1 226 ? -1.030 11.395 15.614 1.00 74.19 226 ARG A CA 1
ATOM 1883 C C . ARG A 1 226 ? -1.357 10.724 14.291 1.00 74.19 226 ARG A C 1
ATOM 1885 O O . ARG A 1 226 ? -0.442 10.337 13.576 1.00 74.19 226 ARG A O 1
ATOM 1892 N N . ILE A 1 227 ? -2.642 10.576 13.974 1.00 72.69 227 ILE A N 1
ATOM 1893 C CA . ILE A 1 227 ? -3.058 9.926 12.728 1.00 72.69 227 ILE A CA 1
ATOM 1894 C C . ILE A 1 227 ? -2.759 10.801 11.504 1.00 72.69 227 ILE A C 1
ATOM 1896 O O . ILE A 1 227 ? -2.487 10.267 10.431 1.00 72.69 227 ILE A O 1
ATOM 1900 N N . GLY A 1 228 ? -2.797 12.133 11.641 1.00 63.44 228 GLY A N 1
ATOM 1901 C CA . GLY A 1 228 ? -2.446 13.064 10.562 1.00 63.44 228 GLY A CA 1
ATOM 1902 C C . GLY A 1 228 ? -3.344 12.968 9.320 1.00 63.44 228 GLY A C 1
ATOM 1903 O O . GLY A 1 228 ? -2.987 13.490 8.266 1.00 63.44 228 GLY A O 1
ATOM 1904 N N . ASN A 1 229 ? -4.494 12.291 9.419 1.00 64.12 229 ASN A N 1
ATOM 1905 C CA . ASN A 1 229 ? -5.400 12.033 8.304 1.00 64.12 229 ASN A CA 1
ATOM 1906 C C . ASN A 1 229 ? -6.672 12.896 8.421 1.00 64.12 229 ASN A C 1
ATOM 1908 O O . ASN A 1 229 ? -7.429 12.732 9.383 1.00 64.12 229 ASN A O 1
ATOM 1912 N N . PRO A 1 230 ? -6.953 13.776 7.440 1.00 55.56 230 PRO A N 1
ATOM 1913 C CA . PRO A 1 230 ? -8.143 14.618 7.448 1.00 55.56 230 PRO A CA 1
ATOM 1914 C C . PRO A 1 230 ? -9.466 13.839 7.335 1.00 55.56 230 PRO A C 1
ATOM 1916 O O . PRO A 1 230 ? -10.490 14.344 7.785 1.00 55.56 230 PRO A O 1
ATOM 1919 N N . ALA A 1 231 ? -9.472 12.613 6.799 1.00 56.75 231 ALA A N 1
ATOM 1920 C CA . ALA A 1 231 ? -10.685 11.794 6.677 1.00 56.75 231 ALA A CA 1
ATOM 1921 C C . ALA A 1 231 ? -11.166 11.212 8.023 1.00 56.75 231 ALA A C 1
ATOM 1923 O O . ALA A 1 231 ? -12.354 10.965 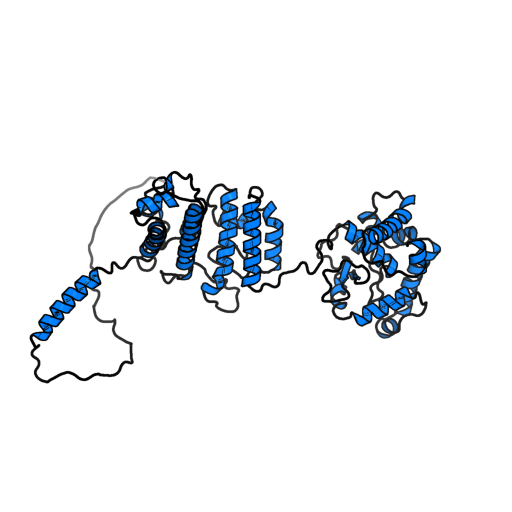8.205 1.00 56.75 231 ALA A O 1
ATOM 1924 N N . PHE A 1 232 ? -10.253 11.082 8.992 1.00 62.38 232 PHE A N 1
ATOM 1925 C CA . PHE A 1 232 ? -10.537 10.732 10.390 1.00 62.38 232 PHE A CA 1
ATOM 1926 C C . PHE A 1 232 ? -10.404 11.958 11.304 1.00 62.38 232 PHE A C 1
ATOM 1928 O O . PHE A 1 232 ? -10.167 11.840 12.508 1.00 62.38 232 PHE A O 1
ATOM 1935 N N . SER A 1 233 ? -10.518 13.161 10.725 1.00 56.94 233 SER A N 1
ATOM 1936 C CA . SER A 1 233 ? -10.267 14.411 11.439 1.00 56.94 233 SER A CA 1
ATOM 1937 C C . SER A 1 233 ? -11.262 14.685 12.544 1.00 56.94 233 SER A C 1
ATOM 1939 O O . SER A 1 233 ? -10.946 15.517 13.365 1.00 56.94 233 SER A O 1
ATOM 1941 N N . THR A 1 234 ? -12.418 14.030 12.634 1.00 63.97 234 THR A N 1
ATOM 1942 C CA . THR A 1 234 ? -13.319 14.114 13.795 1.00 63.97 234 THR A CA 1
ATOM 1943 C C . THR A 1 234 ? -14.245 12.901 13.805 1.00 63.97 234 THR A C 1
ATOM 1945 O O . THR A 1 234 ? -14.746 12.545 12.746 1.00 63.97 234 THR A O 1
ATOM 1948 N N . PRO A 1 235 ? -14.589 12.319 14.966 1.00 64.94 235 PRO A N 1
ATOM 1949 C CA . PRO A 1 235 ? -15.582 11.244 15.008 1.00 64.94 235 PRO A CA 1
ATOM 1950 C C . PRO A 1 235 ? -16.983 11.723 14.607 1.00 64.94 235 PRO A C 1
ATOM 1952 O O . PRO A 1 235 ? -17.833 10.918 14.263 1.00 64.94 235 PRO A O 1
ATOM 1955 N N . THR A 1 236 ? -17.233 13.036 14.645 1.00 61.03 236 THR A N 1
ATOM 1956 C CA . THR A 1 236 ? -18.509 13.645 14.260 1.00 61.03 236 THR A CA 1
ATOM 1957 C C . THR A 1 236 ? -18.574 14.069 12.796 1.00 61.03 236 THR A C 1
ATOM 1959 O O . THR A 1 236 ? -19.663 14.411 12.360 1.00 61.03 236 THR A O 1
ATOM 1962 N N . LYS A 1 237 ? -17.470 14.082 12.036 1.00 63.59 237 LYS A N 1
ATOM 1963 C CA . LYS A 1 237 ? -17.478 14.292 10.578 1.00 63.59 237 LYS A CA 1
ATOM 1964 C C . LYS A 1 237 ? -16.591 13.247 9.942 1.00 63.59 237 LYS A C 1
ATOM 1966 O O . LYS A 1 237 ? -15.366 13.333 10.033 1.00 63.59 237 LYS A O 1
ATOM 1971 N N . ILE A 1 238 ? -17.236 12.273 9.330 1.00 64.44 238 ILE A N 1
ATOM 1972 C CA . ILE A 1 238 ? -16.561 11.139 8.735 1.00 64.44 238 ILE A CA 1
ATOM 1973 C C . ILE A 1 238 ? -16.731 11.240 7.227 1.00 64.44 238 ILE A C 1
ATOM 1975 O O . ILE A 1 238 ? -17.838 11.436 6.732 1.00 64.44 238 ILE A O 1
ATOM 1979 N N . GLY A 1 239 ? -15.611 11.178 6.514 1.00 61.78 239 GLY A N 1
ATOM 1980 C CA . GLY A 1 239 ? -15.581 11.169 5.058 1.00 61.78 239 GLY A CA 1
ATOM 1981 C C . GLY A 1 239 ? -15.155 9.804 4.540 1.00 61.78 239 GLY A C 1
ATOM 1982 O O . GLY A 1 239 ? -14.498 9.039 5.249 1.00 61.78 239 GLY A O 1
ATOM 1983 N N . ILE A 1 240 ? -15.485 9.514 3.279 1.00 63.16 240 ILE A N 1
ATOM 1984 C CA . ILE A 1 240 ? -14.944 8.333 2.605 1.00 63.16 240 ILE A CA 1
ATOM 1985 C C . ILE A 1 240 ? -13.427 8.508 2.563 1.00 63.16 240 ILE A C 1
ATOM 1987 O O . ILE A 1 240 ? -12.910 9.461 1.972 1.00 63.16 240 ILE A O 1
ATOM 1991 N N . CYS A 1 241 ? -12.703 7.599 3.209 1.00 61.91 241 CYS A N 1
ATOM 1992 C CA . CYS A 1 241 ? -11.254 7.592 3.112 1.00 61.91 241 CYS A CA 1
ATOM 1993 C C . CYS A 1 241 ? -10.842 7.321 1.667 1.00 61.91 241 CYS A C 1
ATOM 1995 O O . CYS A 1 241 ? -11.110 6.247 1.137 1.00 61.91 241 CYS A O 1
ATOM 1997 N N . ASN A 1 242 ? -10.139 8.272 1.049 1.00 59.81 242 ASN A N 1
ATOM 1998 C CA . ASN A 1 242 ? -9.455 8.014 -0.212 1.00 59.81 242 ASN A CA 1
ATOM 1999 C C . ASN A 1 242 ? -8.444 6.878 0.005 1.00 59.81 242 ASN A C 1
ATOM 2001 O O . ASN A 1 242 ? -7.593 6.953 0.901 1.00 59.81 242 ASN A O 1
ATOM 2005 N N . THR A 1 243 ? -8.519 5.855 -0.841 1.00 57.50 243 THR A N 1
ATOM 2006 C CA . THR A 1 243 ? -7.699 4.646 -0.793 1.00 57.50 243 THR A CA 1
ATOM 2007 C C . THR A 1 243 ? -6.199 4.953 -0.680 1.00 57.50 243 THR A C 1
ATOM 2009 O O . THR A 1 243 ? -5.508 4.379 0.158 1.00 57.50 243 THR A O 1
ATOM 2012 N N . LYS A 1 244 ? -5.680 5.967 -1.387 1.00 58.78 244 LYS A N 1
ATOM 2013 C CA . LYS A 1 244 ? -4.261 6.380 -1.311 1.00 58.78 244 LYS A CA 1
ATOM 2014 C C . LYS A 1 244 ? -3.833 6.843 0.090 1.00 58.78 244 LYS A C 1
ATOM 2016 O O . LYS A 1 244 ? -2.703 6.598 0.515 1.00 58.78 244 LYS A O 1
ATOM 2021 N N . TYR A 1 245 ? -4.715 7.524 0.818 1.00 62.47 245 TYR A N 1
ATOM 2022 C CA . TYR A 1 245 ? -4.453 7.960 2.196 1.00 62.47 245 TYR A CA 1
ATOM 2023 C C . TYR A 1 245 ? -4.654 6.824 3.201 1.00 62.47 245 TYR A C 1
ATOM 2025 O O . TYR A 1 245 ? -3.941 6.757 4.203 1.00 62.47 245 TYR A O 1
ATOM 2033 N N . PHE A 1 246 ? -5.574 5.910 2.901 1.00 63.34 246 PHE A N 1
ATOM 2034 C CA . PHE A 1 246 ? -5.857 4.718 3.691 1.00 63.34 246 PHE A CA 1
ATOM 2035 C C . PHE A 1 246 ? -4.639 3.783 3.795 1.00 63.34 246 PHE A C 1
ATOM 2037 O O . PHE A 1 246 ? -4.239 3.404 4.893 1.00 63.34 246 PHE A O 1
ATOM 2044 N N . TYR A 1 247 ? -3.956 3.510 2.680 1.00 60.38 247 TYR A N 1
ATOM 2045 C CA . TYR A 1 247 ? -2.731 2.695 2.682 1.00 60.38 247 TYR A CA 1
ATOM 2046 C C . TYR A 1 247 ? -1.519 3.404 3.300 1.00 60.38 247 TYR A C 1
ATOM 2048 O O . TYR A 1 247 ? -0.679 2.769 3.939 1.00 60.38 247 TYR A O 1
ATOM 2056 N N . LYS A 1 248 ? -1.420 4.735 3.172 1.00 66.00 248 LYS A N 1
ATOM 2057 C CA . LYS A 1 248 ? -0.399 5.505 3.904 1.00 66.00 248 LYS A CA 1
ATOM 2058 C C . LYS A 1 248 ? -0.582 5.383 5.415 1.00 66.00 248 LYS A C 1
ATOM 2060 O O . LYS A 1 248 ? 0.417 5.321 6.126 1.00 66.00 248 LYS A O 1
ATOM 2065 N N . LEU A 1 249 ? -1.828 5.348 5.894 1.00 67.19 249 LEU A N 1
ATOM 2066 C CA . LEU A 1 249 ? -2.124 5.072 7.296 1.00 67.19 249 LEU A CA 1
ATOM 2067 C C . LEU A 1 249 ? -1.683 3.648 7.656 1.00 67.19 249 LEU A C 1
ATOM 2069 O O . LEU A 1 249 ? -0.905 3.509 8.591 1.00 67.19 249 LEU A O 1
ATOM 2073 N N . PHE A 1 250 ? -2.068 2.644 6.854 1.00 66.06 250 PHE A N 1
ATOM 2074 C CA . PHE A 1 250 ? -1.700 1.227 7.016 1.00 66.06 250 PHE A CA 1
ATOM 2075 C C . PHE A 1 250 ? -0.189 1.014 7.210 1.00 66.06 250 PHE A C 1
ATOM 2077 O O . PHE A 1 250 ? 0.229 0.457 8.220 1.00 66.06 250 PHE A O 1
ATOM 2084 N N . LYS A 1 251 ? 0.652 1.544 6.307 1.00 66.19 251 LYS A N 1
ATOM 2085 C CA . LYS A 1 251 ? 2.122 1.415 6.403 1.00 66.19 251 LYS A CA 1
ATOM 2086 C C . LYS A 1 251 ? 2.725 2.140 7.608 1.00 66.19 251 LYS A C 1
ATOM 2088 O O . LYS A 1 251 ? 3.803 1.784 8.070 1.00 66.19 251 LYS A O 1
ATOM 2093 N N . LYS A 1 252 ? 2.058 3.182 8.108 1.00 72.44 252 LYS A N 1
ATOM 2094 C CA . LYS A 1 252 ? 2.556 4.001 9.218 1.00 72.44 252 LYS A CA 1
ATOM 2095 C C . LYS A 1 252 ? 2.054 3.542 10.583 1.00 72.44 252 LYS A C 1
ATOM 2097 O O . LYS A 1 252 ? 2.549 4.071 11.572 1.00 72.44 252 LYS A O 1
ATOM 2102 N N . LEU A 1 253 ? 1.133 2.578 10.674 1.00 71.44 253 LEU A N 1
ATOM 2103 C CA . LEU A 1 253 ? 0.572 2.123 11.955 1.00 71.44 253 LEU A CA 1
ATOM 2104 C C . LEU A 1 253 ? 1.637 1.753 12.999 1.00 71.44 253 LEU A C 1
ATOM 2106 O O . LEU A 1 253 ? 1.530 2.269 14.114 1.00 71.44 253 LEU A O 1
ATOM 2110 N N . PRO A 1 254 ? 2.701 0.987 12.670 1.00 69.88 254 PRO A N 1
ATOM 2111 C CA . PRO A 1 254 ? 3.744 0.665 13.646 1.00 69.88 254 PRO A CA 1
ATOM 2112 C C . PRO A 1 254 ? 4.493 1.909 14.143 1.00 69.88 254 PRO A C 1
ATOM 2114 O O . PRO A 1 254 ? 4.843 2.009 15.314 1.00 69.88 254 PRO A O 1
ATOM 2117 N N . HIS A 1 255 ? 4.688 2.903 13.274 1.00 71.50 255 HIS A N 1
ATOM 2118 C CA . HIS A 1 255 ? 5.354 4.159 13.624 1.00 71.50 255 HIS A CA 1
ATOM 2119 C C . HIS A 1 255 ? 4.447 5.117 14.410 1.00 71.50 255 HIS A C 1
ATOM 2121 O O . HIS A 1 255 ? 4.922 5.855 15.271 1.00 71.50 255 HIS A O 1
ATOM 2127 N N . ILE A 1 256 ? 3.140 5.115 14.135 1.00 69.12 256 ILE A N 1
ATOM 2128 C CA . ILE A 1 256 ? 2.148 5.938 14.845 1.00 69.12 256 ILE A CA 1
ATOM 2129 C C . ILE A 1 256 ? 1.892 5.362 16.249 1.00 69.12 256 ILE A C 1
ATOM 2131 O O . ILE A 1 256 ? 1.699 6.119 17.214 1.00 69.12 256 ILE A O 1
ATOM 2135 N N . PHE A 1 257 ? 1.942 4.031 16.374 1.00 74.56 257 PHE A N 1
ATOM 2136 C CA . PHE A 1 257 ? 1.651 3.285 17.594 1.00 74.56 257 PHE A CA 1
ATOM 2137 C C . PHE A 1 257 ? 2.798 2.341 18.009 1.00 74.56 257 PHE A C 1
ATOM 2139 O O . PHE A 1 257 ? 2.576 1.146 18.150 1.00 74.56 257 PHE A O 1
ATOM 2146 N N . PRO A 1 258 ? 3.999 2.844 18.342 1.00 67.31 258 PRO A N 1
ATOM 2147 C CA . PRO A 1 258 ? 5.192 2.007 18.549 1.00 67.31 258 PRO A CA 1
ATOM 2148 C C . PRO A 1 258 ? 5.152 1.072 19.772 1.00 67.31 258 PRO A C 1
ATOM 2150 O O . PRO A 1 258 ? 6.069 0.284 19.962 1.00 67.31 258 PRO A O 1
ATOM 2153 N N . LYS A 1 259 ? 4.127 1.172 20.626 1.00 73.19 259 LYS A N 1
ATOM 2154 C CA . LYS A 1 259 ? 3.954 0.351 21.839 1.00 73.19 259 LYS A CA 1
ATOM 2155 C C . LYS A 1 259 ? 2.728 -0.563 21.767 1.00 73.19 259 LYS A C 1
ATOM 2157 O O . LYS A 1 259 ? 2.312 -1.093 22.791 1.00 73.19 259 LYS A O 1
ATOM 2162 N N . ILE A 1 260 ? 2.095 -0.663 20.598 1.00 72.00 260 ILE A N 1
ATOM 2163 C CA . ILE A 1 260 ? 0.984 -1.592 20.393 1.00 72.00 260 ILE A CA 1
ATOM 2164 C C . ILE A 1 260 ? 1.522 -3.030 20.389 1.00 72.00 260 ILE A C 1
ATOM 2166 O O . ILE A 1 260 ? 2.632 -3.262 19.905 1.00 72.00 260 ILE A O 1
ATOM 2170 N N . SER A 1 261 ? 0.775 -3.982 20.951 1.00 72.88 261 SER A N 1
ATOM 2171 C CA . SER A 1 261 ? 1.166 -5.394 20.887 1.00 72.88 261 SER A CA 1
ATOM 2172 C C . SER A 1 261 ? 1.063 -5.920 19.447 1.00 72.88 261 SER A C 1
ATOM 2174 O O . SER A 1 261 ? 0.349 -5.350 18.617 1.00 72.88 261 SER A O 1
ATOM 2176 N N . GLN A 1 262 ? 1.770 -7.009 19.131 1.00 70.44 262 GLN A N 1
ATOM 2177 C CA . GLN A 1 262 ? 1.668 -7.650 17.811 1.00 70.44 262 GLN A CA 1
ATOM 2178 C C . GLN A 1 262 ? 0.253 -8.180 17.538 1.00 70.44 262 GLN A C 1
ATOM 2180 O O . GLN A 1 262 ? -0.237 -8.060 16.416 1.00 70.44 262 GLN A O 1
ATOM 2185 N N . ASP A 1 263 ? -0.431 -8.694 18.561 1.00 72.38 263 ASP A N 1
ATOM 2186 C CA . ASP A 1 263 ? -1.804 -9.192 18.438 1.00 72.38 263 ASP A CA 1
ATOM 2187 C C . ASP A 1 263 ? -2.798 -8.057 18.159 1.00 72.38 263 ASP A C 1
ATOM 2189 O O . ASP A 1 263 ? -3.648 -8.176 17.276 1.00 72.38 263 ASP A O 1
ATOM 2193 N N . ASP A 1 264 ? -2.645 -6.917 18.837 1.00 71.12 264 ASP A N 1
ATOM 2194 C CA . ASP A 1 264 ? -3.462 -5.723 18.595 1.00 71.12 264 ASP A CA 1
ATOM 2195 C C . ASP A 1 264 ? -3.191 -5.119 17.211 1.00 71.12 264 ASP A C 1
ATOM 2197 O O . ASP A 1 264 ? -4.110 -4.637 16.543 1.00 71.12 264 ASP A O 1
ATOM 2201 N N . LEU A 1 265 ? -1.934 -5.154 16.755 1.00 73.75 265 LEU A N 1
ATOM 2202 C CA . LEU A 1 265 ? -1.576 -4.744 15.401 1.00 73.75 265 LEU A CA 1
ATOM 2203 C C . LEU A 1 265 ? -2.240 -5.670 14.376 1.00 73.75 265 LEU A C 1
ATOM 2205 O O . LEU A 1 265 ? -2.875 -5.185 13.442 1.00 73.75 265 LEU A O 1
ATOM 2209 N N . LYS A 1 266 ? -2.166 -6.991 14.570 1.00 75.12 266 LYS A N 1
ATOM 2210 C CA . LYS A 1 266 ? -2.819 -7.981 13.702 1.00 75.12 266 LYS A CA 1
ATOM 2211 C C . LYS A 1 266 ? -4.333 -7.768 13.637 1.00 75.12 266 LYS A C 1
ATOM 2213 O O . LYS A 1 266 ? -4.889 -7.712 12.543 1.00 75.12 266 LYS A O 1
ATOM 2218 N N . LEU A 1 267 ? -4.985 -7.562 14.782 1.00 76.75 267 LEU A N 1
ATOM 2219 C CA . LEU A 1 267 ? -6.416 -7.261 14.850 1.00 76.75 267 LEU A CA 1
ATOM 2220 C C . LEU A 1 267 ? -6.767 -5.988 14.067 1.00 76.75 267 LEU A C 1
ATOM 2222 O O . LEU A 1 267 ? -7.739 -5.959 13.311 1.00 76.75 267 LEU A O 1
ATOM 2226 N N . LEU A 1 268 ? -5.953 -4.939 14.204 1.00 75.31 268 LEU A N 1
ATOM 2227 C CA . LEU A 1 268 ? -6.145 -3.692 13.472 1.00 75.31 268 LEU A CA 1
ATOM 2228 C C . LEU A 1 268 ? -5.989 -3.892 11.956 1.00 75.31 268 LEU A C 1
ATOM 2230 O O . LEU A 1 268 ? -6.778 -3.356 11.178 1.00 75.31 268 LEU A O 1
ATOM 2234 N N . HIS A 1 269 ? -5.016 -4.704 11.536 1.00 73.50 269 HIS A N 1
ATOM 2235 C CA . HIS A 1 269 ? -4.841 -5.112 10.142 1.00 73.50 269 HIS A CA 1
ATOM 2236 C C . HIS A 1 269 ? -6.066 -5.867 9.599 1.00 73.50 269 HIS A C 1
ATOM 2238 O O . HIS A 1 269 ? -6.512 -5.580 8.485 1.00 73.50 269 HIS A O 1
ATOM 2244 N N . ASP A 1 270 ? -6.645 -6.785 10.372 1.00 79.44 270 ASP A N 1
ATOM 2245 C CA . ASP A 1 270 ? -7.830 -7.547 9.964 1.00 79.44 270 ASP A CA 1
ATOM 2246 C C . ASP A 1 270 ? -9.079 -6.656 9.847 1.00 79.44 270 ASP A C 1
ATOM 2248 O O . ASP A 1 270 ? -9.828 -6.753 8.869 1.00 79.44 270 ASP A O 1
ATOM 2252 N N . ASN A 1 271 ? -9.268 -5.710 10.774 1.00 79.19 271 ASN A N 1
ATOM 2253 C CA . ASN A 1 271 ? -10.357 -4.729 10.704 1.00 79.19 271 ASN A CA 1
ATOM 2254 C C . ASN A 1 271 ? -10.227 -3.811 9.479 1.00 79.19 271 ASN A C 1
ATOM 2256 O O . ASN A 1 271 ? -11.222 -3.502 8.817 1.00 79.19 271 ASN A O 1
ATOM 2260 N N . LEU A 1 272 ? -8.999 -3.429 9.118 1.00 75.44 272 LEU A N 1
ATOM 2261 C CA . LEU A 1 272 ? -8.721 -2.661 7.903 1.00 75.44 272 LEU A CA 1
ATOM 2262 C C . LEU A 1 272 ? -9.064 -3.454 6.634 1.00 75.44 272 LEU A C 1
ATOM 2264 O O . LEU A 1 272 ? -9.732 -2.915 5.751 1.00 75.44 272 LEU A O 1
ATOM 2268 N N . LYS A 1 273 ? -8.687 -4.738 6.556 1.00 73.75 273 LYS A N 1
ATOM 2269 C CA . LYS A 1 273 ? -9.068 -5.625 5.439 1.00 73.75 273 LYS A CA 1
ATOM 2270 C C . LYS A 1 273 ? -10.585 -5.767 5.319 1.00 73.75 273 LYS A C 1
ATOM 2272 O O . LYS A 1 273 ? -11.140 -5.683 4.223 1.00 73.75 273 LYS A O 1
ATOM 2277 N N . LYS A 1 274 ? -11.276 -5.935 6.450 1.00 81.88 274 LYS A N 1
ATOM 2278 C CA . LYS A 1 274 ? -12.742 -6.004 6.489 1.00 81.88 274 LYS A CA 1
ATOM 2279 C C . LYS A 1 274 ? -13.374 -4.723 5.942 1.00 81.88 274 LYS A C 1
ATOM 2281 O O . LYS A 1 274 ? -14.312 -4.801 5.152 1.00 81.88 274 LYS A O 1
ATOM 2286 N N . TYR A 1 275 ? -12.852 -3.559 6.323 1.00 80.38 275 TYR A N 1
ATOM 2287 C CA . TYR A 1 275 ? -13.338 -2.272 5.831 1.00 80.38 275 TYR A CA 1
ATOM 2288 C C . TYR A 1 275 ? -13.163 -2.118 4.310 1.00 80.38 275 TYR A C 1
ATOM 2290 O O . TYR A 1 275 ? -14.113 -1.708 3.641 1.00 80.38 275 TYR A O 1
ATOM 2298 N N . ILE A 1 276 ? -12.003 -2.504 3.756 1.00 72.81 276 ILE A N 1
ATOM 2299 C CA . ILE A 1 276 ? -11.748 -2.513 2.300 1.00 72.81 276 ILE A CA 1
ATOM 2300 C C . ILE A 1 276 ? -12.843 -3.306 1.579 1.00 72.81 276 ILE A C 1
ATOM 2302 O O . ILE A 1 276 ? -13.494 -2.783 0.671 1.00 72.81 276 ILE A O 1
ATOM 2306 N N . LYS A 1 277 ? -13.118 -4.525 2.061 1.00 76.75 277 LYS A N 1
ATOM 2307 C CA . LYS A 1 277 ? -14.155 -5.403 1.511 1.00 76.75 277 LYS A CA 1
ATOM 2308 C C . LYS A 1 277 ? -15.555 -4.785 1.596 1.00 76.75 277 LYS A C 1
ATOM 2310 O O . LYS A 1 277 ? -16.284 -4.804 0.611 1.00 76.75 277 LYS A O 1
ATOM 2315 N N . ILE A 1 278 ? -15.936 -4.223 2.750 1.00 82.00 278 ILE A N 1
ATOM 2316 C CA . ILE A 1 278 ? -17.266 -3.613 2.956 1.00 82.00 278 ILE A CA 1
ATOM 2317 C C . ILE A 1 278 ? -17.494 -2.440 2.007 1.00 82.00 278 ILE A C 1
ATOM 2319 O O . ILE A 1 278 ? -18.584 -2.276 1.461 1.00 82.00 278 ILE A O 1
ATOM 2323 N N . ARG A 1 279 ? -16.480 -1.592 1.835 1.00 75.25 279 ARG A N 1
ATOM 2324 C CA . ARG A 1 279 ? -16.599 -0.388 1.017 1.00 75.25 279 ARG A CA 1
ATOM 2325 C C . ARG A 1 279 ? -16.371 -0.627 -0.463 1.00 75.25 279 ARG A C 1
ATOM 2327 O O . ARG A 1 279 ? -16.453 0.336 -1.223 1.00 75.25 279 ARG A O 1
ATOM 2334 N N . ASN A 1 280 ? -16.104 -1.877 -0.849 1.00 69.31 280 ASN A N 1
ATOM 2335 C CA . ASN A 1 280 ? -15.606 -2.229 -2.170 1.00 69.31 280 ASN A CA 1
ATOM 2336 C C . ASN A 1 280 ? -14.555 -1.213 -2.628 1.00 69.31 280 ASN A C 1
ATOM 2338 O O . ASN A 1 280 ? -14.556 -0.753 -3.770 1.00 69.31 280 ASN A O 1
ATOM 2342 N N . LEU A 1 281 ? -13.714 -0.780 -1.679 1.00 64.94 281 LEU A N 1
ATOM 2343 C CA . LEU A 1 281 ? -12.534 -0.041 -2.057 1.00 64.94 281 LEU A CA 1
ATOM 2344 C C . LEU A 1 281 ? -11.764 -1.083 -2.830 1.00 64.94 281 LEU A C 1
ATOM 2346 O O . LEU A 1 281 ? -11.402 -2.108 -2.252 1.00 64.94 281 LEU A O 1
ATOM 2350 N N . SER A 1 282 ? -11.574 -0.846 -4.129 1.00 50.56 282 SER A N 1
ATOM 2351 C CA . SER A 1 282 ? -10.512 -1.530 -4.843 1.00 50.56 282 SER A CA 1
ATOM 2352 C C . SER A 1 282 ? -9.335 -1.467 -3.891 1.00 50.56 282 SER A C 1
ATOM 2354 O O . SER A 1 282 ? -8.990 -0.361 -3.439 1.00 50.56 282 SER A O 1
ATOM 2356 N N . GLU A 1 283 ? -8.786 -2.619 -3.505 1.00 45.56 283 GLU A N 1
ATOM 2357 C CA . GLU A 1 283 ? -7.440 -2.604 -2.976 1.00 45.56 283 GLU A CA 1
ATOM 2358 C C . GLU A 1 283 ? -6.711 -1.650 -3.928 1.00 45.56 283 GLU A C 1
ATOM 2360 O O . GLU A 1 283 ? -6.747 -1.833 -5.147 1.00 45.56 283 GLU A O 1
ATOM 2365 N N . VAL A 1 284 ? -6.118 -0.565 -3.417 1.00 42.06 284 VAL A N 1
ATOM 2366 C CA . VAL A 1 284 ? -4.917 -0.109 -4.106 1.00 42.06 284 VAL A CA 1
ATOM 2367 C C . VAL A 1 284 ? -3.978 -1.239 -3.761 1.00 42.06 284 VAL A C 1
ATOM 2369 O O . VAL A 1 284 ? -3.245 -1.197 -2.774 1.00 42.06 284 VAL A O 1
ATOM 2372 N N . TYR A 1 285 ? -4.158 -2.315 -4.525 1.00 38.97 285 TYR A N 1
ATOM 2373 C CA . TYR A 1 285 ? -3.224 -3.360 -4.718 1.00 38.97 285 TYR A CA 1
ATOM 2374 C C . TYR A 1 285 ? -1.933 -2.561 -4.854 1.00 38.97 285 TYR A C 1
ATOM 2376 O O . TYR A 1 285 ? -1.821 -1.569 -5.596 1.00 38.97 285 TYR A O 1
ATOM 2384 N N . HIS A 1 286 ? -0.921 -2.990 -4.121 1.00 42.94 286 HIS A N 1
ATOM 2385 C CA . HIS A 1 286 ? 0.295 -3.112 -4.875 1.00 42.94 286 HIS A CA 1
ATOM 2386 C C . HIS A 1 286 ? -0.103 -4.061 -6.000 1.00 42.94 286 HIS A C 1
ATOM 2388 O O . HIS A 1 286 ? -0.140 -5.262 -5.806 1.00 42.94 286 HIS A O 1
ATOM 2394 N N . ASP A 1 287 ? -0.561 -3.479 -7.117 1.00 52.88 287 ASP A N 1
ATOM 2395 C CA . ASP A 1 287 ? -0.765 -4.232 -8.343 1.00 52.88 287 ASP A CA 1
ATOM 2396 C C . ASP A 1 287 ? 0.575 -4.891 -8.689 1.00 52.88 287 ASP A C 1
ATOM 2398 O O . ASP A 1 287 ? 0.628 -5.843 -9.433 1.00 52.88 287 ASP A O 1
ATOM 2402 N N . TYR A 1 288 ? 1.641 -4.312 -8.138 1.00 60.62 288 TYR A N 1
ATOM 2403 C CA . TYR A 1 288 ? 3.022 -4.684 -8.129 1.00 60.62 288 TYR A CA 1
ATOM 2404 C C . TYR A 1 288 ? 3.376 -5.714 -7.056 1.00 60.62 288 TYR A C 1
ATOM 2406 O O . TYR A 1 288 ? 3.001 -5.580 -5.894 1.00 60.62 288 TYR A O 1
ATOM 2414 N N . SER A 1 289 ? 4.229 -6.669 -7.414 1.00 71.12 289 SER A N 1
ATOM 2415 C CA . SER A 1 289 ? 4.812 -7.619 -6.463 1.00 71.12 289 SER A CA 1
ATOM 2416 C C . SER A 1 289 ? 5.467 -6.923 -5.259 1.00 71.12 289 SER A C 1
ATOM 2418 O O . SER A 1 289 ? 5.990 -5.809 -5.360 1.00 71.12 289 SER A O 1
ATOM 2420 N N . ILE A 1 290 ? 5.509 -7.606 -4.108 1.00 69.75 290 ILE A N 1
ATOM 2421 C CA . ILE A 1 290 ? 6.213 -7.130 -2.901 1.00 69.75 290 ILE A CA 1
ATOM 2422 C C . ILE A 1 290 ? 7.704 -6.845 -3.151 1.00 69.75 290 ILE A C 1
ATOM 2424 O O . ILE A 1 290 ? 8.300 -6.043 -2.433 1.00 69.75 290 ILE A O 1
ATOM 2428 N N . TYR A 1 291 ? 8.283 -7.459 -4.186 1.00 77.50 291 TYR A N 1
ATOM 2429 C CA . TYR A 1 291 ? 9.669 -7.271 -4.614 1.00 77.50 291 TYR A CA 1
ATOM 2430 C C . TYR A 1 291 ? 9.836 -6.110 -5.603 1.00 77.50 291 TYR A C 1
ATOM 2432 O O . TYR A 1 291 ? 10.952 -5.722 -5.923 1.00 77.50 291 TYR A O 1
ATOM 2440 N N . TRP A 1 292 ? 8.751 -5.491 -6.076 1.00 83.88 292 TRP A N 1
ATOM 2441 C CA . TRP A 1 292 ? 8.819 -4.403 -7.054 1.00 83.88 292 TRP A CA 1
ATOM 2442 C C . TRP A 1 292 ? 9.700 -3.244 -6.595 1.00 83.88 292 TRP A C 1
ATOM 2444 O O . TRP A 1 292 ? 10.459 -2.671 -7.383 1.00 83.88 292 TRP A O 1
ATOM 2454 N N . ASP A 1 293 ? 9.594 -2.884 -5.317 1.00 81.25 293 ASP A N 1
ATOM 2455 C CA . ASP A 1 293 ? 10.333 -1.770 -4.736 1.00 81.25 293 ASP A CA 1
ATOM 2456 C C . ASP A 1 293 ? 11.674 -2.156 -4.105 1.00 81.25 293 ASP A C 1
ATOM 2458 O O . ASP A 1 293 ? 12.399 -1.252 -3.680 1.00 81.25 293 ASP A O 1
ATOM 2462 N N . ASP A 1 294 ? 12.018 -3.443 -4.091 1.00 85.44 294 ASP A N 1
ATOM 2463 C CA . ASP A 1 294 ? 13.297 -3.941 -3.595 1.00 85.44 294 ASP A CA 1
ATOM 2464 C C . ASP A 1 294 ? 14.473 -3.408 -4.439 1.00 85.44 294 ASP A C 1
ATOM 2466 O O . ASP A 1 294 ? 14.391 -3.297 -5.666 1.00 85.44 294 ASP A O 1
ATOM 2470 N N . GLU A 1 295 ? 15.571 -3.025 -3.780 1.00 88.81 295 GLU A N 1
ATOM 2471 C CA . GLU A 1 295 ? 16.709 -2.387 -4.456 1.00 88.81 295 GLU A CA 1
ATOM 2472 C C . GLU A 1 295 ? 17.505 -3.377 -5.317 1.00 88.81 295 GLU A C 1
ATOM 2474 O O . GLU A 1 295 ? 18.012 -2.971 -6.363 1.00 88.81 295 GLU A O 1
ATOM 2479 N N . VAL A 1 296 ? 17.566 -4.662 -4.945 1.00 89.50 296 VAL A N 1
ATOM 2480 C CA . VAL A 1 296 ? 18.219 -5.701 -5.763 1.00 89.50 296 VAL A CA 1
ATOM 2481 C C . VAL A 1 296 ? 17.417 -5.924 -7.044 1.00 89.50 296 VAL A C 1
ATOM 2483 O O . VAL A 1 296 ? 17.967 -5.865 -8.144 1.00 89.50 296 VAL A O 1
ATOM 2486 N N . THR A 1 297 ? 16.095 -6.045 -6.915 1.00 92.38 297 THR A N 1
ATOM 2487 C CA . THR A 1 297 ? 15.169 -6.172 -8.051 1.00 92.38 297 THR A CA 1
ATOM 2488 C C . THR A 1 297 ? 15.233 -4.949 -8.970 1.00 92.38 297 THR A C 1
ATOM 2490 O O . THR A 1 297 ? 15.313 -5.085 -10.192 1.00 92.38 297 THR A O 1
ATOM 2493 N N . LYS A 1 298 ? 15.256 -3.732 -8.405 1.00 94.38 298 LYS A N 1
ATOM 2494 C CA . LYS A 1 298 ? 15.434 -2.484 -9.168 1.00 94.38 298 LYS A CA 1
ATOM 2495 C C . LYS A 1 298 ? 16.752 -2.465 -9.928 1.00 94.38 298 LYS A C 1
ATOM 2497 O O . LYS A 1 298 ? 16.738 -2.134 -11.112 1.00 94.38 298 LYS A O 1
ATOM 2502 N N . LYS A 1 299 ? 17.859 -2.803 -9.259 1.00 96.31 299 LYS A N 1
ATOM 2503 C CA . LYS A 1 299 ? 19.196 -2.859 -9.859 1.00 96.31 299 LYS A CA 1
ATOM 2504 C C . LYS A 1 299 ? 19.196 -3.803 -11.061 1.00 96.31 299 LYS A C 1
ATOM 2506 O O . LYS A 1 299 ? 19.545 -3.367 -12.154 1.00 96.31 299 LYS A O 1
ATOM 2511 N N . ALA A 1 300 ? 18.718 -5.035 -10.883 1.00 96.62 300 ALA A N 1
ATOM 2512 C CA . ALA A 1 300 ? 18.658 -6.030 -11.950 1.00 96.62 300 ALA A CA 1
ATOM 2513 C C . ALA A 1 300 ? 17.795 -5.564 -13.131 1.00 96.62 300 ALA A C 1
ATOM 2515 O O . ALA A 1 300 ? 18.283 -5.486 -14.257 1.00 96.62 300 ALA A O 1
ATOM 2516 N N . GLN A 1 301 ? 16.542 -5.170 -12.882 1.00 96.81 301 GLN A N 1
ATOM 2517 C CA . GLN A 1 301 ? 15.626 -4.749 -13.945 1.00 96.81 301 GLN A CA 1
ATOM 2518 C C . GLN A 1 301 ? 16.144 -3.533 -14.715 1.00 96.81 301 GLN A C 1
ATOM 2520 O O . GLN A 1 301 ? 16.102 -3.528 -15.938 1.00 96.81 301 GLN A O 1
ATOM 2525 N N . ILE A 1 302 ? 16.651 -2.505 -14.031 1.00 97.56 302 ILE A N 1
ATOM 2526 C CA . ILE A 1 302 ? 17.171 -1.306 -14.703 1.00 97.56 302 ILE A CA 1
ATOM 2527 C C . ILE A 1 302 ? 18.398 -1.654 -15.542 1.00 97.56 302 ILE A C 1
ATOM 2529 O O . ILE A 1 302 ? 18.470 -1.241 -16.695 1.00 97.56 302 ILE A O 1
ATOM 2533 N N . THR A 1 303 ? 19.333 -2.436 -14.999 1.00 97.19 303 THR A N 1
ATOM 2534 C CA . THR A 1 303 ? 20.524 -2.872 -15.737 1.00 97.19 303 THR A CA 1
ATOM 2535 C C . THR A 1 303 ? 20.150 -3.674 -16.984 1.00 97.19 303 THR A C 1
ATOM 2537 O O . THR A 1 303 ? 20.635 -3.364 -18.070 1.00 97.19 303 THR A O 1
ATOM 2540 N N . ILE A 1 304 ? 19.237 -4.640 -16.858 1.00 96.50 304 ILE A N 1
ATOM 2541 C CA . ILE A 1 304 ? 18.764 -5.470 -17.973 1.00 96.50 304 ILE A CA 1
ATOM 2542 C C . ILE A 1 304 ? 18.065 -4.621 -19.040 1.00 96.50 304 ILE A C 1
ATOM 2544 O O . ILE A 1 304 ? 18.379 -4.734 -20.223 1.00 96.50 304 ILE A O 1
ATOM 2548 N N . LEU A 1 305 ? 17.141 -3.748 -18.636 1.00 96.56 305 LEU A N 1
ATOM 2549 C CA . LEU A 1 305 ? 16.371 -2.919 -19.564 1.00 96.56 305 LEU A CA 1
ATOM 2550 C C . LEU A 1 305 ? 17.257 -1.892 -20.284 1.00 96.56 305 LEU A C 1
ATOM 2552 O O . LEU A 1 305 ? 17.072 -1.659 -21.475 1.00 96.56 305 LEU A O 1
ATOM 2556 N N . LEU A 1 306 ? 18.258 -1.317 -19.608 1.00 96.62 306 LEU A N 1
ATOM 2557 C CA . LEU A 1 306 ? 19.228 -0.420 -20.244 1.00 96.62 306 LEU A CA 1
ATOM 2558 C C . LEU A 1 306 ? 20.094 -1.138 -21.280 1.00 96.62 306 LEU A C 1
ATOM 2560 O O . LEU A 1 306 ? 20.369 -0.560 -22.327 1.00 96.62 306 LEU A O 1
ATOM 2564 N N . LEU A 1 307 ? 20.491 -2.385 -21.023 1.00 94.88 307 LEU A N 1
ATOM 2565 C CA . LEU A 1 307 ? 21.235 -3.193 -21.990 1.00 94.88 307 LEU A CA 1
ATOM 2566 C C . LEU A 1 307 ? 20.368 -3.613 -23.184 1.00 94.88 307 LEU A C 1
ATOM 2568 O O . LEU A 1 307 ? 20.832 -3.561 -24.321 1.00 94.88 307 LEU A O 1
ATOM 2572 N N . ARG A 1 308 ? 19.107 -3.988 -22.941 1.00 93.75 308 ARG A N 1
ATOM 2573 C CA . ARG A 1 308 ? 18.162 -4.397 -23.990 1.00 93.75 308 ARG A CA 1
ATOM 2574 C C . ARG A 1 308 ? 17.758 -3.234 -24.898 1.00 93.75 308 ARG A C 1
ATOM 2576 O O . ARG A 1 308 ? 17.780 -3.372 -26.117 1.00 93.75 308 ARG A O 1
ATOM 2583 N N . ASP A 1 309 ? 17.401 -2.098 -24.301 1.00 92.44 309 ASP A N 1
ATOM 2584 C CA . ASP A 1 309 ? 16.780 -0.969 -25.004 1.00 92.44 309 ASP A CA 1
ATOM 2585 C C . ASP A 1 309 ? 17.768 0.181 -25.279 1.00 92.44 309 ASP A C 1
ATOM 2587 O O . ASP A 1 309 ? 17.377 1.222 -25.809 1.00 92.44 309 ASP A O 1
ATOM 2591 N N . SER A 1 310 ? 19.036 0.034 -24.875 1.00 93.44 310 SER A N 1
ATOM 2592 C CA . SER A 1 310 ? 20.085 1.074 -24.916 1.00 93.44 310 SER A CA 1
ATOM 2593 C C . SER A 1 310 ? 19.689 2.392 -24.213 1.00 93.44 310 SER A C 1
ATOM 2595 O O . SER A 1 310 ? 20.256 3.459 -24.467 1.00 93.44 310 SER A O 1
ATOM 2597 N N . GLY A 1 311 ? 18.707 2.299 -23.304 1.00 92.69 311 GLY A N 1
ATOM 2598 C CA . GLY A 1 311 ? 18.039 3.391 -22.583 1.00 92.69 311 GLY A CA 1
ATOM 2599 C C . GLY A 1 311 ? 17.414 4.462 -23.480 1.00 92.69 311 GLY A C 1
ATOM 2600 O O . GLY A 1 311 ? 17.409 5.650 -23.160 1.00 92.69 311 GLY A O 1
ATOM 2601 N N . VAL A 1 312 ? 16.869 4.020 -24.608 1.00 93.31 312 VAL A N 1
ATOM 2602 C CA . VAL A 1 312 ? 16.051 4.830 -25.503 1.00 93.31 312 VAL A CA 1
ATOM 2603 C C . VAL A 1 312 ? 14.576 4.481 -25.290 1.00 93.31 312 VAL A C 1
ATOM 2605 O O . VAL A 1 312 ? 14.211 3.304 -25.274 1.00 93.31 312 VAL A O 1
ATOM 2608 N N . GLU A 1 313 ? 13.720 5.490 -25.144 1.00 92.62 313 GLU A N 1
ATOM 2609 C CA . GLU A 1 313 ? 12.273 5.337 -24.954 1.00 92.62 313 GLU A CA 1
ATOM 2610 C C . GLU A 1 313 ? 11.652 4.546 -26.125 1.00 92.62 313 GLU A C 1
ATOM 2612 O O . GLU A 1 313 ? 12.068 4.684 -27.283 1.00 92.62 313 GLU A O 1
ATOM 2617 N N . ILE A 1 314 ? 10.714 3.639 -25.825 1.00 93.81 314 ILE A N 1
ATOM 2618 C CA . ILE A 1 314 ? 10.243 2.635 -26.786 1.00 93.81 314 ILE A CA 1
ATOM 2619 C C . ILE A 1 314 ? 9.391 3.224 -27.916 1.00 93.81 314 ILE A C 1
ATOM 2621 O O . ILE A 1 314 ? 9.507 2.755 -29.041 1.00 93.81 314 ILE A O 1
ATOM 2625 N N . LEU A 1 315 ? 8.589 4.258 -27.666 1.00 92.44 315 LEU A N 1
ATOM 2626 C CA . LEU A 1 315 ? 7.709 4.891 -28.650 1.00 92.44 315 LEU A CA 1
ATOM 2627 C C . LEU A 1 315 ? 8.333 6.097 -29.350 1.00 92.44 315 LEU A C 1
ATOM 2629 O O . LEU A 1 315 ? 8.011 6.321 -30.513 1.00 92.44 315 LEU A O 1
ATOM 2633 N N . THR A 1 316 ? 9.176 6.883 -28.673 1.00 91.81 316 THR A N 1
ATOM 2634 C CA . THR A 1 316 ? 9.652 8.184 -29.190 1.00 91.81 316 THR A CA 1
ATOM 2635 C C . THR A 1 316 ? 11.080 8.174 -29.725 1.00 91.81 316 THR A C 1
ATOM 2637 O O . THR A 1 316 ? 11.496 9.144 -30.354 1.00 91.81 316 THR A O 1
ATOM 2640 N N . LEU A 1 317 ? 11.845 7.103 -29.486 1.00 92.62 317 LEU A N 1
ATOM 2641 C CA . LEU A 1 317 ? 13.296 7.049 -29.719 1.00 92.62 317 LEU A CA 1
ATOM 2642 C C . LEU A 1 317 ? 14.111 8.127 -28.979 1.00 92.62 317 LEU A C 1
ATOM 2644 O O . LEU A 1 317 ? 15.304 8.298 -29.242 1.00 92.62 317 LEU A O 1
ATOM 2648 N N . GLU A 1 318 ? 13.512 8.843 -28.031 1.00 92.25 318 GLU A N 1
ATOM 2649 C CA . GLU A 1 318 ? 14.246 9.801 -27.218 1.00 92.25 318 GLU A CA 1
ATOM 2650 C C . GLU A 1 318 ? 15.105 9.072 -26.186 1.00 92.25 318 GLU A C 1
ATOM 2652 O O . GLU A 1 318 ? 14.712 8.066 -25.597 1.00 92.25 318 GLU A O 1
ATOM 2657 N N . THR A 1 319 ? 16.307 9.585 -25.947 1.00 93.31 319 THR A N 1
ATOM 2658 C CA . THR A 1 319 ? 17.169 9.053 -24.892 1.00 93.31 319 THR A CA 1
ATOM 2659 C C . THR A 1 319 ? 16.570 9.351 -23.522 1.00 93.31 319 THR A C 1
ATOM 2661 O O . THR A 1 319 ? 16.267 10.504 -23.218 1.00 93.31 319 THR A O 1
ATOM 2664 N N . ILE A 1 320 ? 16.508 8.339 -22.656 1.00 94.88 320 ILE A N 1
ATOM 2665 C CA . ILE A 1 320 ? 16.262 8.541 -21.228 1.00 94.88 320 ILE A CA 1
ATOM 2666 C C . ILE A 1 320 ? 17.545 9.128 -20.624 1.00 94.88 320 ILE A C 1
ATOM 2668 O O . ILE A 1 320 ? 18.590 8.475 -20.663 1.00 94.88 320 ILE A O 1
ATOM 2672 N N . PRO A 1 321 ? 17.527 10.358 -20.091 1.00 94.19 321 PRO A N 1
ATOM 2673 C CA . PRO A 1 321 ? 18.746 10.982 -19.602 1.00 94.19 321 PRO A CA 1
ATOM 2674 C C . PRO A 1 321 ? 19.232 10.297 -18.317 1.00 94.19 321 PRO A C 1
ATOM 2676 O O . PRO A 1 321 ? 18.432 9.887 -17.480 1.00 94.19 321 PRO A O 1
ATOM 2679 N N . SER A 1 322 ? 20.553 10.213 -18.118 1.00 96.00 322 SER A N 1
ATOM 2680 C CA . SER A 1 322 ? 21.150 9.595 -16.917 1.00 96.00 322 SER A CA 1
ATOM 2681 C C . SER A 1 322 ? 20.549 10.133 -15.615 1.00 96.00 322 SER A C 1
ATOM 2683 O O . SER A 1 322 ? 20.196 9.358 -14.724 1.00 96.00 322 SER A O 1
ATOM 2685 N N . ILE A 1 323 ? 20.341 11.453 -15.538 1.00 94.38 323 ILE A N 1
ATOM 2686 C CA . ILE A 1 323 ? 19.822 12.119 -14.339 1.00 94.38 323 ILE A CA 1
ATOM 2687 C C . ILE A 1 323 ? 18.495 11.524 -13.863 1.00 94.38 323 ILE A C 1
ATOM 2689 O O . ILE A 1 323 ? 18.258 11.478 -12.659 1.00 94.38 323 ILE A O 1
ATOM 2693 N N . SER A 1 324 ? 17.675 10.982 -14.7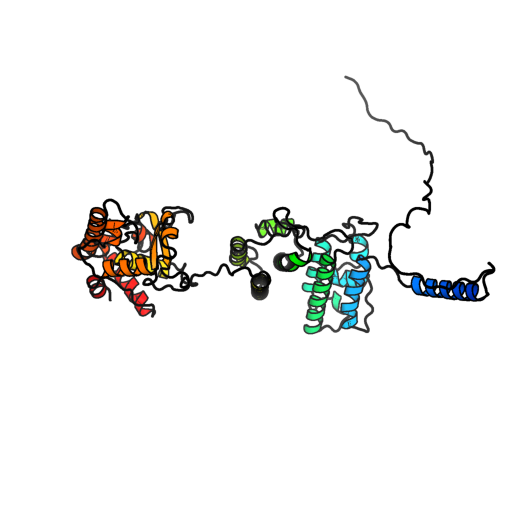73 1.00 94.06 324 SER A N 1
ATOM 2694 C CA . SER A 1 324 ? 16.410 10.319 -14.457 1.00 94.06 324 SER A CA 1
ATOM 2695 C C . SER A 1 324 ? 16.558 9.242 -13.386 1.00 94.06 324 SER A C 1
ATOM 2697 O O . SER A 1 324 ? 15.626 9.049 -12.608 1.00 94.06 324 SER A O 1
ATOM 2699 N N . PHE A 1 325 ? 17.709 8.561 -13.325 1.00 94.62 325 PHE A N 1
ATOM 2700 C CA . PHE A 1 325 ? 18.000 7.447 -12.415 1.00 94.62 325 PHE A CA 1
ATOM 2701 C C . PHE A 1 325 ? 18.533 7.868 -11.045 1.00 94.62 325 PHE A C 1
ATOM 2703 O O . PHE A 1 325 ? 18.670 7.017 -10.154 1.00 94.62 325 PHE A O 1
ATOM 2710 N N . ASN A 1 326 ? 18.793 9.160 -10.852 1.00 90.06 326 ASN A N 1
ATOM 2711 C CA . ASN A 1 326 ? 19.371 9.692 -9.633 1.00 90.06 326 ASN A CA 1
ATOM 2712 C C . ASN A 1 326 ? 18.464 9.422 -8.416 1.00 90.06 326 ASN A C 1
ATOM 2714 O O . ASN A 1 326 ? 17.256 9.677 -8.421 1.00 90.06 326 ASN A O 1
ATOM 2718 N N . LYS A 1 327 ? 19.063 8.892 -7.342 1.00 84.19 327 LYS A N 1
ATOM 2719 C CA . LYS A 1 327 ? 18.358 8.496 -6.113 1.00 84.19 327 LYS A CA 1
ATOM 2720 C C . LYS A 1 327 ? 17.658 9.671 -5.418 1.00 84.19 327 LYS A C 1
ATOM 2722 O O . LYS A 1 327 ? 16.682 9.449 -4.703 1.00 84.19 327 LYS A O 1
ATOM 2727 N N . TYR A 1 328 ? 18.149 10.893 -5.618 1.00 82.62 328 TYR A N 1
ATOM 2728 C CA . TYR A 1 328 ? 17.683 12.093 -4.924 1.00 82.62 328 TYR A CA 1
ATOM 2729 C C . TYR A 1 328 ? 16.559 12.841 -5.648 1.00 82.62 328 TYR A C 1
ATOM 2731 O O . TYR A 1 328 ? 16.009 13.777 -5.071 1.00 82.62 328 TYR A O 1
ATOM 2739 N N . LEU A 1 329 ? 16.182 12.439 -6.868 1.00 76.75 329 LEU A N 1
ATOM 2740 C CA . LEU A 1 329 ? 15.038 13.042 -7.554 1.00 76.75 329 LEU A CA 1
ATOM 2741 C C . LEU A 1 329 ? 13.743 12.818 -6.771 1.00 76.75 329 LEU A C 1
ATOM 2743 O O . LEU A 1 329 ? 13.470 11.701 -6.303 1.00 76.75 329 LEU A O 1
ATOM 2747 N N . ASP A 1 330 ? 12.912 13.861 -6.692 1.00 71.62 330 ASP A N 1
ATOM 2748 C CA . ASP A 1 330 ? 11.579 13.782 -6.094 1.00 71.62 330 ASP A CA 1
ATOM 2749 C C . ASP A 1 330 ? 10.770 12.662 -6.775 1.00 71.62 330 ASP A C 1
ATOM 2751 O O . ASP A 1 330 ? 10.893 12.396 -7.969 1.00 71.62 330 ASP A O 1
ATOM 2755 N N . LEU A 1 331 ? 9.936 11.961 -6.007 1.00 65.19 331 LEU A N 1
ATOM 2756 C CA . LEU A 1 331 ? 8.993 10.970 -6.530 1.00 65.19 331 LEU A CA 1
ATOM 2757 C C . LEU A 1 331 ? 8.028 11.557 -7.572 1.00 65.19 331 LEU A C 1
ATOM 2759 O O . LEU A 1 331 ? 7.459 10.793 -8.348 1.00 65.19 331 LEU A O 1
ATOM 2763 N N . HIS A 1 332 ? 7.836 12.876 -7.576 1.00 66.31 332 HIS A N 1
ATOM 2764 C CA . HIS A 1 332 ? 6.970 13.590 -8.512 1.00 66.31 332 HIS A CA 1
ATOM 2765 C C . HIS A 1 332 ? 7.717 14.307 -9.640 1.00 66.31 332 HIS A C 1
ATOM 2767 O O . HIS A 1 332 ? 7.079 15.003 -10.428 1.00 66.31 332 HIS A O 1
ATOM 2773 N N . ASP A 1 333 ? 9.038 14.148 -9.736 1.00 75.69 333 ASP A N 1
ATOM 2774 C CA . ASP A 1 333 ? 9.807 14.771 -10.806 1.00 75.69 333 ASP A CA 1
ATOM 2775 C C . ASP A 1 333 ? 9.471 14.125 -12.158 1.00 75.69 333 ASP A C 1
ATOM 2777 O O . ASP A 1 333 ? 9.657 12.922 -12.354 1.00 75.69 333 ASP A O 1
ATOM 2781 N N . SER A 1 334 ? 8.981 14.933 -13.100 1.00 80.00 334 SER A N 1
ATOM 2782 C CA . SER A 1 334 ? 8.604 14.505 -14.453 1.00 80.00 334 SER A CA 1
ATOM 2783 C C . SER A 1 334 ? 9.747 13.869 -15.249 1.00 80.00 334 SER A C 1
ATOM 2785 O O . SER A 1 334 ? 9.485 13.115 -16.183 1.00 80.00 334 SER A O 1
ATOM 2787 N N . SER A 1 335 ? 10.997 14.156 -14.878 1.00 83.62 335 SER A N 1
ATOM 2788 C CA . SER A 1 335 ? 12.190 13.585 -15.503 1.00 83.62 335 SER A CA 1
ATOM 2789 C C . SER A 1 335 ? 12.584 12.226 -14.925 1.00 83.62 335 SER A C 1
ATOM 2791 O O . SER A 1 335 ? 13.459 11.569 -15.475 1.00 83.62 335 SER A O 1
ATOM 2793 N N . LYS A 1 336 ? 11.965 11.770 -13.831 1.00 89.19 336 LYS A N 1
ATOM 2794 C CA . LYS A 1 336 ? 12.323 10.511 -13.169 1.00 89.19 336 LYS A CA 1
ATOM 2795 C C . LYS A 1 336 ? 11.964 9.303 -14.032 1.00 89.19 336 LYS A C 1
ATOM 2797 O O . LYS A 1 336 ? 10.901 9.279 -14.651 1.00 89.19 336 LYS A O 1
ATOM 2802 N N . TYR A 1 337 ? 12.822 8.283 -14.044 1.00 91.69 337 TYR A N 1
ATOM 2803 C CA . TYR A 1 337 ? 12.514 7.040 -14.759 1.00 91.69 337 TYR A CA 1
ATOM 2804 C C . TYR A 1 337 ? 11.361 6.279 -14.088 1.00 91.69 337 TYR A C 1
ATOM 2806 O O . TYR A 1 337 ? 11.161 6.336 -12.869 1.00 91.69 337 TYR A O 1
ATOM 2814 N N . GLN A 1 338 ? 10.652 5.492 -14.887 1.00 90.12 338 GLN A N 1
ATOM 2815 C CA . GLN A 1 338 ? 9.677 4.503 -14.460 1.00 90.12 338 GLN A CA 1
ATOM 2816 C C . GLN A 1 338 ? 9.909 3.176 -15.184 1.00 90.12 338 GLN A C 1
ATOM 2818 O O . GLN A 1 338 ? 10.419 3.138 -16.302 1.00 90.12 338 GLN A O 1
ATOM 2823 N N . ARG A 1 339 ? 9.540 2.079 -14.515 1.00 92.31 339 ARG A N 1
ATOM 2824 C CA . ARG A 1 339 ? 9.445 0.742 -15.112 1.00 92.31 339 ARG A CA 1
ATOM 2825 C C . ARG A 1 339 ? 7.971 0.506 -15.418 1.00 92.31 339 ARG A C 1
ATOM 2827 O O . ARG A 1 339 ? 7.172 0.437 -14.485 1.00 92.31 339 ARG A O 1
ATOM 2834 N N . HIS A 1 340 ? 7.625 0.445 -16.693 1.00 91.69 340 HIS A N 1
ATOM 2835 C CA . HIS A 1 340 ? 6.257 0.269 -17.161 1.00 91.69 340 HIS A CA 1
ATOM 2836 C C . HIS A 1 340 ? 5.997 -1.200 -17.491 1.00 91.69 340 HIS A C 1
ATOM 2838 O O . HIS A 1 340 ? 6.794 -1.807 -18.206 1.00 91.69 340 HIS A O 1
ATOM 2844 N N . HIS A 1 341 ? 4.885 -1.762 -17.014 1.00 91.94 341 HIS A N 1
ATOM 2845 C CA . HIS A 1 341 ? 4.430 -3.093 -17.425 1.00 91.94 341 HIS A CA 1
ATOM 2846 C C . HIS A 1 341 ? 3.775 -3.039 -18.791 1.00 91.94 341 HIS A C 1
ATOM 2848 O O . HIS A 1 341 ? 2.779 -2.351 -18.975 1.00 91.94 341 HIS A O 1
ATOM 2854 N N . ILE A 1 342 ? 4.284 -3.839 -19.722 1.00 90.75 342 ILE A N 1
ATOM 2855 C CA . ILE A 1 342 ? 3.769 -3.918 -21.094 1.00 90.75 342 ILE A CA 1
ATOM 2856 C C . ILE A 1 342 ? 2.316 -4.433 -21.109 1.00 90.75 342 ILE A C 1
ATOM 2858 O O . ILE A 1 342 ? 1.529 -4.072 -21.985 1.00 90.75 342 ILE A O 1
ATOM 2862 N N . PHE A 1 343 ? 1.942 -5.266 -20.131 1.00 85.69 343 PHE A N 1
ATOM 2863 C CA . PHE A 1 343 ? 0.605 -5.841 -19.992 1.00 85.69 343 PHE A CA 1
ATOM 2864 C C . PHE A 1 343 ? -0.139 -5.211 -18.807 1.00 85.69 343 PHE A C 1
ATOM 2866 O O . PHE A 1 343 ? 0.318 -5.256 -17.666 1.00 85.69 343 PHE A O 1
ATOM 2873 N N . THR A 1 344 ? -1.338 -4.689 -19.060 1.00 73.88 344 THR A N 1
ATOM 2874 C CA . THR A 1 344 ? -2.158 -3.952 -18.080 1.00 73.88 344 THR A CA 1
ATOM 2875 C C . THR A 1 344 ? -2.540 -4.757 -16.833 1.00 73.88 344 THR A C 1
ATOM 2877 O O . THR A 1 344 ? -2.675 -4.172 -15.760 1.00 73.88 344 THR A O 1
ATOM 2880 N N . ASN A 1 345 ? -2.668 -6.081 -16.955 1.00 75.50 345 ASN A N 1
ATOM 2881 C CA . ASN A 1 345 ? -3.056 -6.986 -15.864 1.00 75.50 345 ASN A CA 1
ATOM 2882 C C . ASN A 1 345 ? -1.869 -7.747 -15.250 1.00 75.50 345 ASN A C 1
ATOM 2884 O O . ASN A 1 345 ? -2.073 -8.750 -14.576 1.00 75.50 345 ASN A O 1
ATOM 2888 N N . ASP A 1 346 ? -0.635 -7.317 -15.518 1.00 75.62 346 ASP A N 1
ATOM 2889 C CA . ASP A 1 346 ? 0.574 -8.068 -15.159 1.00 75.62 346 ASP A CA 1
ATOM 2890 C C . ASP A 1 346 ? 1.471 -7.363 -14.149 1.00 75.62 346 ASP A C 1
ATOM 2892 O O . ASP A 1 346 ? 2.666 -7.621 -14.035 1.00 75.62 346 ASP A O 1
ATOM 2896 N N . LYS A 1 347 ? 0.907 -6.419 -13.417 1.00 76.94 347 LYS A N 1
ATOM 2897 C CA . LYS A 1 347 ? 1.693 -5.569 -12.538 1.00 76.94 347 LYS A CA 1
ATOM 2898 C C . LYS A 1 347 ? 2.437 -6.390 -11.459 1.00 76.94 347 LYS A C 1
ATOM 2900 O O . LYS A 1 347 ? 3.525 -5.987 -11.056 1.00 76.94 347 LYS A O 1
ATOM 2905 N N . ASP A 1 348 ? 1.952 -7.586 -11.100 1.00 77.81 348 ASP A N 1
ATOM 2906 C CA . ASP A 1 348 ? 2.589 -8.502 -10.139 1.00 77.81 348 ASP A CA 1
ATOM 2907 C C . ASP A 1 348 ? 3.903 -9.100 -10.666 1.00 77.81 348 ASP A C 1
ATOM 2909 O O . ASP A 1 348 ? 4.724 -9.604 -9.898 1.00 77.81 348 ASP A O 1
ATOM 2913 N N . SER A 1 349 ? 4.140 -9.036 -11.975 1.00 84.38 349 SER A N 1
ATOM 2914 C CA . SER A 1 349 ? 5.353 -9.557 -12.583 1.00 84.38 349 SER A CA 1
ATOM 2915 C C . SER A 1 349 ? 6.569 -8.696 -12.249 1.00 84.38 349 SER A C 1
ATOM 2917 O O . SER A 1 349 ? 6.567 -7.473 -12.397 1.00 84.38 349 SER A O 1
ATOM 2919 N N . ILE A 1 350 ? 7.651 -9.362 -11.854 1.00 88.94 350 ILE A N 1
ATOM 2920 C CA . ILE A 1 350 ? 8.992 -8.771 -11.783 1.00 88.94 350 ILE A CA 1
ATOM 2921 C C . ILE A 1 350 ? 9.850 -9.133 -13.003 1.00 88.94 350 ILE A C 1
ATOM 2923 O O . ILE A 1 350 ? 11.027 -8.782 -13.040 1.00 88.94 350 ILE A O 1
ATOM 2927 N N . ASP A 1 351 ? 9.280 -9.815 -13.998 1.00 92.44 351 ASP A N 1
ATOM 2928 C CA . ASP A 1 351 ? 9.989 -10.242 -15.202 1.00 92.44 351 ASP A CA 1
ATOM 2929 C C . ASP A 1 351 ? 10.401 -9.030 -16.060 1.00 92.44 351 ASP A C 1
ATOM 2931 O O . ASP A 1 351 ? 9.522 -8.349 -16.599 1.00 92.44 351 ASP A O 1
ATOM 2935 N N . PRO A 1 352 ? 11.705 -8.761 -16.259 1.00 93.88 352 PRO A N 1
ATOM 2936 C CA . PRO A 1 352 ? 12.162 -7.659 -17.102 1.00 93.88 352 PRO A CA 1
ATOM 2937 C C . PRO A 1 352 ? 11.693 -7.776 -18.561 1.00 93.88 352 PRO A C 1
ATOM 2939 O O . PRO A 1 352 ? 11.560 -6.757 -19.239 1.00 93.88 352 PRO A O 1
ATOM 2942 N N . ASN A 1 353 ? 11.368 -8.975 -19.052 1.00 93.88 353 ASN A N 1
ATOM 2943 C CA . ASN A 1 353 ? 10.829 -9.174 -20.403 1.00 93.88 353 ASN A CA 1
ATOM 2944 C C . ASN A 1 353 ? 9.426 -8.586 -20.580 1.00 93.88 353 ASN A C 1
ATOM 2946 O O . ASN A 1 353 ? 8.981 -8.357 -21.701 1.00 93.88 353 ASN A O 1
ATOM 2950 N N . ARG A 1 354 ? 8.729 -8.327 -19.472 1.00 93.81 354 ARG A N 1
ATOM 2951 C CA . ARG A 1 354 ? 7.372 -7.771 -19.444 1.00 93.81 354 ARG A CA 1
ATOM 2952 C C . ARG A 1 354 ? 7.377 -6.290 -19.070 1.00 93.81 354 ARG A C 1
ATOM 2954 O O . ARG A 1 354 ? 6.315 -5.711 -18.837 1.00 93.81 354 ARG A O 1
ATOM 2961 N N . LEU A 1 355 ? 8.565 -5.683 -19.033 1.00 94.88 355 LEU A N 1
ATOM 2962 C CA . LEU A 1 355 ? 8.798 -4.299 -18.647 1.00 94.88 355 LEU A CA 1
ATOM 2963 C C . LEU A 1 355 ? 9.478 -3.501 -19.761 1.00 94.88 355 LEU A C 1
ATOM 2965 O O . LEU A 1 355 ? 10.234 -4.048 -20.563 1.00 94.88 355 LEU A O 1
ATOM 2969 N N . VAL A 1 356 ? 9.274 -2.187 -19.745 1.00 94.69 356 VAL A N 1
ATOM 2970 C CA . VAL A 1 356 ? 10.080 -1.188 -20.468 1.00 94.69 356 VAL A CA 1
ATOM 2971 C C . VAL A 1 356 ? 10.451 -0.038 -19.535 1.00 94.69 356 VAL A C 1
ATOM 2973 O O . VAL A 1 356 ? 9.784 0.189 -18.521 1.00 94.69 356 VAL A O 1
ATOM 2976 N N . LEU A 1 357 ? 11.520 0.688 -19.861 1.00 94.81 357 LEU A N 1
ATOM 2977 C CA . LEU A 1 357 ? 11.856 1.941 -19.184 1.00 94.81 357 LEU A CA 1
ATOM 2978 C C . LEU A 1 357 ? 11.225 3.125 -19.917 1.00 94.81 357 LEU A C 1
ATOM 2980 O O . LEU A 1 357 ? 11.301 3.215 -21.139 1.00 94.81 357 LEU A O 1
ATOM 2984 N N . SER A 1 358 ? 10.658 4.057 -19.157 1.00 92.69 358 SER A N 1
ATOM 2985 C CA . SER A 1 358 ? 10.192 5.353 -19.657 1.00 92.69 358 SER A CA 1
ATOM 2986 C C . SER A 1 358 ? 10.559 6.458 -18.671 1.00 92.69 358 SER A C 1
ATOM 2988 O O . SER A 1 358 ? 10.944 6.189 -17.533 1.00 92.69 358 SER A O 1
ATOM 2990 N N . VAL A 1 359 ? 10.402 7.713 -19.077 1.00 88.44 359 VAL A N 1
ATOM 2991 C CA . VAL A 1 359 ? 10.344 8.843 -18.142 1.00 88.44 359 VAL A CA 1
ATOM 2992 C C . VAL A 1 359 ? 8.901 9.058 -17.675 1.00 88.44 359 VAL A C 1
ATOM 2994 O O . VAL A 1 359 ? 7.949 8.670 -18.357 1.00 88.44 359 VAL A O 1
ATOM 2997 N N . LEU A 1 360 ? 8.724 9.614 -16.473 1.00 78.88 360 LEU A N 1
ATOM 2998 C CA . LEU A 1 360 ? 7.413 9.770 -15.829 1.00 78.88 360 LEU A CA 1
ATOM 2999 C C . LEU A 1 360 ? 6.420 10.546 -16.709 1.00 78.88 360 LEU A C 1
ATOM 3001 O O . LEU A 1 360 ? 5.237 10.216 -16.737 1.00 78.88 360 LEU A O 1
ATOM 3005 N N . ASN A 1 361 ? 6.891 11.559 -17.433 1.00 80.25 361 ASN A N 1
ATOM 3006 C CA . ASN A 1 361 ? 6.068 12.373 -18.331 1.00 80.25 361 ASN A CA 1
ATOM 3007 C C . ASN A 1 361 ? 5.520 11.615 -19.556 1.00 80.25 361 ASN A C 1
ATOM 3009 O O . ASN A 1 361 ? 4.467 12.000 -20.057 1.00 80.25 361 ASN A O 1
ATOM 3013 N N . THR A 1 362 ? 6.193 10.565 -20.035 1.00 79.81 362 THR A N 1
ATOM 3014 C CA . THR A 1 362 ? 5.756 9.773 -21.200 1.00 79.81 362 THR A CA 1
ATOM 3015 C C . THR A 1 362 ? 5.153 8.426 -20.817 1.00 79.81 362 THR A C 1
ATOM 3017 O O . THR A 1 362 ? 4.570 7.758 -21.665 1.00 79.81 362 THR A O 1
ATOM 3020 N N . HIS A 1 363 ? 5.222 8.041 -19.540 1.00 82.94 363 HIS A N 1
ATOM 3021 C CA . HIS A 1 363 ? 4.762 6.740 -19.054 1.00 82.94 363 HIS A CA 1
ATOM 3022 C C . HIS A 1 363 ? 3.310 6.414 -19.433 1.00 82.94 363 HIS A C 1
ATOM 3024 O O . HIS A 1 363 ? 3.013 5.298 -19.849 1.00 82.94 363 HIS A O 1
ATOM 3030 N N . THR A 1 364 ? 2.392 7.377 -19.311 1.00 81.38 364 THR A N 1
ATOM 3031 C CA . THR A 1 364 ? 0.969 7.153 -19.626 1.00 81.38 364 THR A CA 1
ATOM 3032 C C . THR A 1 364 ? 0.725 6.883 -21.107 1.00 81.38 364 THR A C 1
ATOM 3034 O O . THR A 1 364 ? -0.277 6.268 -21.450 1.00 81.38 364 THR A O 1
ATOM 3037 N N . SER A 1 365 ? 1.635 7.304 -21.990 1.00 85.19 365 SER A N 1
ATOM 3038 C CA . SER A 1 365 ? 1.524 7.071 -23.433 1.00 85.19 365 SER A CA 1
ATOM 3039 C C . SER A 1 365 ? 1.725 5.604 -23.816 1.00 85.19 365 SER A C 1
ATOM 3041 O O . SER A 1 365 ? 1.378 5.226 -24.929 1.00 85.19 365 SER A O 1
ATOM 3043 N N . LEU A 1 366 ? 2.272 4.779 -22.916 1.00 85.38 366 LEU A N 1
ATOM 3044 C CA . LEU A 1 366 ? 2.492 3.348 -23.139 1.00 85.38 366 LEU A CA 1
ATOM 3045 C C . LEU A 1 366 ? 1.244 2.498 -22.852 1.00 85.38 366 LEU A C 1
ATOM 3047 O O . LEU A 1 366 ? 1.142 1.363 -23.326 1.00 85.38 366 LEU A O 1
ATOM 3051 N N . GLU A 1 367 ? 0.283 3.033 -22.093 1.00 83.25 367 GLU A N 1
ATOM 3052 C CA . GLU A 1 367 ? -0.893 2.284 -21.655 1.00 83.25 367 GLU A CA 1
ATOM 3053 C C . GLU A 1 367 ? -1.740 1.817 -22.851 1.00 83.25 367 GLU A C 1
ATOM 3055 O O . GLU A 1 367 ? -2.199 2.608 -23.672 1.00 83.25 367 GLU A O 1
ATOM 3060 N N . GLY A 1 368 ? -1.966 0.502 -22.944 1.00 79.06 368 GLY A N 1
ATOM 3061 C CA . GLY A 1 368 ? -2.790 -0.104 -23.996 1.00 79.06 368 GLY A CA 1
ATOM 3062 C C . GLY A 1 368 ? -2.074 -0.358 -25.329 1.00 79.06 368 GLY A C 1
ATOM 3063 O O . GLY A 1 368 ? -2.716 -0.829 -26.265 1.00 79.06 368 GLY A O 1
ATOM 3064 N N . LEU A 1 369 ? -0.761 -0.114 -25.423 1.00 88.38 369 LEU A N 1
ATOM 3065 C CA . LEU A 1 369 ? 0.030 -0.318 -26.649 1.00 88.38 369 LEU A CA 1
ATOM 3066 C C . LEU A 1 369 ? 0.852 -1.619 -26.651 1.00 88.38 369 LEU A C 1
ATOM 3068 O O . LEU A 1 369 ? 1.847 -1.725 -27.364 1.00 88.38 369 LEU A O 1
ATOM 3072 N N . THR A 1 370 ? 0.425 -2.625 -25.883 1.00 90.50 370 THR A N 1
ATOM 3073 C CA . THR A 1 370 ? 1.119 -3.909 -25.668 1.00 90.50 370 THR A CA 1
ATOM 3074 C C . THR A 1 370 ? 1.700 -4.515 -26.951 1.00 90.50 370 THR A C 1
ATOM 3076 O O . THR A 1 370 ? 2.897 -4.777 -27.005 1.00 90.50 370 THR A O 1
ATOM 3079 N N . ASN A 1 371 ? 0.889 -4.700 -28.000 1.00 91.81 371 ASN A N 1
ATOM 3080 C CA . ASN A 1 371 ? 1.342 -5.351 -29.238 1.00 91.81 371 ASN A CA 1
ATOM 3081 C C . ASN A 1 371 ? 2.420 -4.534 -29.962 1.00 91.81 371 ASN A C 1
ATOM 3083 O O . ASN A 1 371 ? 3.435 -5.084 -30.372 1.00 91.81 371 ASN A O 1
ATOM 3087 N N . ILE A 1 372 ? 2.234 -3.213 -30.047 1.00 93.31 372 ILE A N 1
ATOM 3088 C CA . ILE A 1 372 ? 3.199 -2.307 -30.683 1.00 93.31 372 ILE A CA 1
ATOM 3089 C C . ILE A 1 372 ? 4.525 -2.343 -29.921 1.00 93.31 372 ILE A C 1
ATOM 3091 O O . ILE A 1 372 ? 5.586 -2.449 -30.527 1.00 93.31 372 ILE A O 1
ATOM 3095 N N . ILE A 1 373 ? 4.472 -2.293 -28.589 1.00 93.62 373 ILE A N 1
ATOM 3096 C CA . ILE A 1 373 ? 5.666 -2.348 -27.742 1.00 93.62 373 ILE A CA 1
ATOM 3097 C C . ILE A 1 373 ? 6.419 -3.669 -27.952 1.00 93.62 373 ILE A C 1
ATOM 3099 O O . ILE A 1 373 ? 7.635 -3.648 -28.127 1.00 93.62 373 ILE A O 1
ATOM 3103 N N . ILE A 1 374 ? 5.715 -4.805 -27.983 1.00 93.25 374 ILE A N 1
ATOM 3104 C CA . ILE A 1 374 ? 6.321 -6.127 -28.215 1.00 93.25 374 ILE A CA 1
ATOM 3105 C C . ILE A 1 374 ? 7.004 -6.191 -29.586 1.00 93.25 374 ILE A C 1
ATOM 3107 O O . ILE A 1 374 ? 8.147 -6.652 -29.675 1.00 93.25 374 ILE A O 1
ATOM 3111 N N . ASP A 1 375 ? 6.350 -5.697 -30.638 1.00 93.19 375 ASP A N 1
ATOM 3112 C CA . ASP A 1 375 ? 6.918 -5.667 -31.989 1.00 93.19 375 ASP A CA 1
ATOM 3113 C C . ASP A 1 375 ? 8.193 -4.810 -32.035 1.00 93.19 375 ASP A C 1
ATOM 3115 O O . ASP A 1 375 ? 9.220 -5.229 -32.573 1.00 93.19 375 ASP A O 1
ATOM 3119 N N . LEU A 1 376 ? 8.174 -3.633 -31.403 1.00 93.56 376 LEU A N 1
ATOM 3120 C CA . LEU A 1 376 ? 9.324 -2.728 -31.355 1.00 93.56 376 LEU A CA 1
ATOM 3121 C C . LEU A 1 376 ? 10.494 -3.289 -30.542 1.00 93.56 376 LEU A C 1
ATOM 3123 O O . LEU A 1 376 ? 11.642 -3.160 -30.970 1.00 93.56 376 LEU A O 1
ATOM 3127 N N . ILE A 1 377 ? 10.227 -3.927 -29.398 1.00 93.25 377 ILE A N 1
ATOM 3128 C CA . ILE A 1 377 ? 11.252 -4.632 -28.612 1.00 93.25 377 ILE A CA 1
ATOM 3129 C C . ILE A 1 377 ? 11.875 -5.742 -29.461 1.00 93.25 377 ILE A C 1
ATOM 3131 O O . ILE A 1 377 ? 13.097 -5.874 -29.514 1.00 93.25 377 ILE A O 1
ATOM 3135 N N . THR A 1 378 ? 11.049 -6.502 -30.178 1.00 91.50 378 THR A N 1
ATOM 3136 C CA . THR A 1 378 ? 11.506 -7.587 -31.051 1.00 91.50 378 THR A CA 1
ATOM 3137 C C . THR A 1 378 ? 12.441 -7.070 -32.145 1.00 91.50 378 THR A C 1
ATOM 3139 O O . THR A 1 378 ? 13.512 -7.639 -32.354 1.00 91.50 378 THR A O 1
ATOM 3142 N N . GLU A 1 379 ? 12.091 -5.970 -32.816 1.00 89.62 379 GLU A N 1
ATOM 3143 C CA . GLU A 1 379 ? 12.958 -5.358 -33.831 1.00 89.62 379 GLU A CA 1
ATOM 3144 C C . GLU A 1 379 ? 14.271 -4.817 -33.242 1.00 89.62 379 GLU A C 1
ATOM 3146 O O . GLU A 1 379 ? 15.330 -4.980 -33.852 1.00 89.62 379 GLU A O 1
ATOM 3151 N N . ARG A 1 380 ? 14.243 -4.251 -32.025 1.00 89.38 380 ARG A N 1
ATOM 3152 C CA . ARG A 1 380 ? 15.461 -3.821 -31.314 1.00 89.38 380 ARG A CA 1
ATOM 3153 C C . ARG A 1 380 ? 16.374 -5.001 -30.972 1.00 89.38 380 ARG A C 1
ATOM 3155 O O . ARG A 1 380 ? 17.582 -4.899 -31.168 1.00 89.38 380 ARG A O 1
ATOM 3162 N N . ILE A 1 381 ? 15.819 -6.128 -30.523 1.00 88.75 381 ILE A N 1
ATOM 3163 C CA . ILE A 1 381 ? 16.580 -7.334 -30.143 1.00 88.75 381 ILE A CA 1
ATOM 3164 C C . ILE A 1 381 ? 17.166 -8.055 -31.361 1.00 88.75 381 ILE A C 1
ATOM 3166 O O . ILE A 1 381 ? 18.296 -8.539 -31.295 1.00 88.75 381 ILE A O 1
ATOM 3170 N N . LYS A 1 382 ? 16.432 -8.098 -32.484 1.00 84.56 382 LYS A N 1
ATOM 3171 C CA . LYS A 1 382 ? 16.912 -8.675 -33.756 1.00 84.56 382 LYS A CA 1
ATOM 3172 C C . LYS A 1 382 ? 18.161 -7.986 -34.290 1.00 84.56 382 LYS A C 1
ATOM 3174 O O . LYS A 1 382 ? 18.860 -8.568 -35.115 1.00 84.56 382 LYS A O 1
ATOM 3179 N N . TRP A 1 383 ? 18.458 -6.785 -33.796 1.00 73.19 383 TRP A N 1
ATOM 3180 C CA . TRP A 1 383 ? 19.703 -6.095 -34.086 1.00 73.19 383 TRP A CA 1
ATOM 3181 C C . TRP A 1 383 ? 19.852 -5.710 -35.572 1.00 73.19 383 TRP A C 1
ATOM 3183 O O . TRP A 1 383 ? 20.965 -5.582 -36.081 1.00 73.19 383 TRP A O 1
ATOM 3193 N N . ASN A 1 384 ? 18.728 -5.437 -36.242 1.00 74.94 384 ASN A N 1
ATOM 3194 C CA . ASN A 1 384 ? 18.690 -4.944 -37.619 1.00 74.94 384 ASN A CA 1
ATOM 3195 C C . ASN A 1 384 ? 19.123 -3.469 -37.712 1.00 74.94 384 ASN A C 1
ATOM 3197 O O . ASN A 1 384 ? 18.779 -2.657 -36.852 1.00 74.94 384 ASN A O 1
ATOM 3201 N N . ASP A 1 385 ? 19.814 -3.105 -38.795 1.00 82.31 385 ASP A N 1
ATOM 3202 C CA . ASP A 1 385 ? 20.238 -1.716 -39.046 1.00 82.31 385 ASP A CA 1
ATOM 3203 C C . ASP A 1 385 ? 19.095 -0.828 -39.564 1.00 82.31 385 ASP A C 1
ATOM 3205 O O . ASP A 1 385 ? 19.151 0.403 -39.499 1.00 82.31 385 ASP A O 1
ATOM 3209 N N . PHE A 1 386 ? 18.022 -1.441 -40.066 1.00 88.06 386 PHE A N 1
ATOM 3210 C CA . PHE A 1 386 ? 16.872 -0.726 -40.604 1.00 88.06 386 PHE A CA 1
ATOM 3211 C C . PHE A 1 386 ? 16.012 -0.128 -39.489 1.00 88.06 386 PHE A C 1
ATOM 3213 O O . PHE A 1 386 ? 15.635 -0.817 -38.545 1.00 88.06 386 PHE A O 1
ATOM 3220 N N . CYS A 1 387 ? 15.667 1.154 -39.630 1.00 91.88 387 CYS A N 1
ATOM 3221 C CA . CYS A 1 387 ? 14.747 1.842 -38.726 1.00 91.88 387 CYS A CA 1
ATOM 3222 C C . CYS A 1 387 ? 13.325 1.275 -38.901 1.00 91.88 387 CYS A C 1
ATOM 3224 O O . CYS A 1 387 ? 12.807 1.321 -40.022 1.00 91.88 387 CYS A O 1
ATOM 3226 N N . PRO A 1 388 ? 12.676 0.766 -37.835 1.00 93.44 388 PRO A N 1
ATOM 3227 C CA . PRO A 1 388 ? 11.309 0.258 -37.915 1.00 93.44 388 PRO A CA 1
ATOM 3228 C C . PRO A 1 388 ? 10.321 1.253 -38.539 1.00 93.44 388 PRO A C 1
ATOM 3230 O O . PRO A 1 388 ? 10.321 2.442 -38.210 1.00 93.44 388 PRO A O 1
ATOM 3233 N N . HIS A 1 389 ? 9.420 0.751 -39.393 1.00 92.94 389 HIS A N 1
ATOM 3234 C CA . HIS A 1 389 ? 8.413 1.570 -40.085 1.00 92.94 389 HIS A CA 1
ATOM 3235 C C . HIS A 1 389 ? 7.551 2.403 -39.138 1.00 92.94 389 HIS A C 1
ATOM 3237 O O . HIS A 1 389 ? 7.191 3.530 -39.470 1.00 92.94 389 HIS A O 1
ATOM 3243 N N . PHE A 1 390 ? 7.253 1.872 -37.949 1.00 94.56 390 PHE A N 1
ATOM 3244 C CA . PHE A 1 390 ? 6.545 2.612 -36.912 1.00 94.56 390 PHE A CA 1
ATOM 3245 C C . PHE A 1 390 ? 7.214 3.964 -36.628 1.00 94.56 390 PHE A C 1
ATOM 3247 O O . PHE A 1 390 ? 6.541 4.988 -36.668 1.00 94.56 390 PHE A O 1
ATOM 3254 N N . TYR A 1 391 ? 8.532 4.003 -36.420 1.00 95.44 391 TYR A N 1
ATOM 3255 C CA . TYR A 1 391 ? 9.228 5.255 -36.125 1.00 95.44 391 TYR A CA 1
ATOM 3256 C C . TYR A 1 391 ? 9.258 6.188 -37.329 1.00 95.44 391 TYR A C 1
ATOM 3258 O O . TYR A 1 391 ? 8.972 7.372 -37.181 1.00 95.44 391 TYR A O 1
ATOM 3266 N N . LEU A 1 392 ? 9.541 5.656 -38.524 1.00 94.25 392 LEU A N 1
ATOM 3267 C CA . LEU A 1 392 ? 9.566 6.442 -39.763 1.00 94.25 392 LEU A CA 1
ATOM 3268 C C . LEU A 1 392 ? 8.245 7.181 -40.015 1.00 94.25 392 LEU A C 1
ATOM 3270 O O . LEU A 1 392 ? 8.258 8.290 -40.539 1.00 94.25 392 LEU A O 1
ATOM 3274 N N . ASN A 1 393 ? 7.125 6.576 -39.617 1.00 94.25 393 ASN A N 1
ATOM 3275 C CA . ASN A 1 393 ? 5.793 7.130 -39.834 1.00 94.25 393 ASN A CA 1
ATOM 3276 C C . ASN A 1 393 ? 5.315 8.057 -38.705 1.00 94.25 393 ASN A C 1
ATOM 3278 O O . ASN A 1 393 ? 4.388 8.830 -38.929 1.00 94.25 393 ASN A O 1
ATOM 3282 N N . ASN A 1 394 ? 5.902 7.975 -37.504 1.00 92.62 394 ASN A N 1
ATOM 3283 C CA . ASN A 1 394 ? 5.380 8.654 -36.309 1.00 92.62 394 ASN A CA 1
ATOM 3284 C C . ASN A 1 394 ? 6.350 9.662 -35.672 1.00 92.62 394 ASN A C 1
ATOM 3286 O O . ASN A 1 394 ? 5.920 10.462 -34.844 1.00 92.62 394 ASN A O 1
ATOM 3290 N N . ILE A 1 395 ? 7.638 9.651 -36.033 1.00 94.69 395 ILE A N 1
ATOM 3291 C CA . ILE A 1 395 ? 8.654 10.511 -35.418 1.00 94.69 395 ILE A CA 1
ATOM 3292 C C . ILE A 1 395 ? 9.385 11.335 -36.477 1.00 94.69 395 ILE A C 1
ATOM 3294 O O . ILE A 1 395 ? 10.017 10.814 -37.399 1.00 94.69 395 ILE A O 1
ATOM 3298 N N . ASN A 1 396 ? 9.392 12.651 -36.277 1.00 91.56 396 ASN A N 1
ATOM 3299 C CA . ASN A 1 396 ? 10.249 13.547 -37.044 1.00 91.56 396 ASN A CA 1
ATOM 3300 C C . ASN A 1 396 ? 11.722 13.234 -36.743 1.00 91.56 396 ASN A C 1
ATOM 3302 O O . ASN A 1 396 ? 12.120 13.162 -35.585 1.00 91.56 396 ASN A O 1
ATOM 3306 N N . ASN A 1 397 ? 12.547 13.085 -37.782 1.00 93.69 397 ASN A N 1
ATOM 3307 C CA . ASN A 1 397 ? 13.958 12.688 -37.665 1.00 93.69 397 ASN A CA 1
ATOM 3308 C C . ASN A 1 397 ? 14.190 11.265 -37.113 1.00 93.69 397 ASN A C 1
ATOM 3310 O O . ASN A 1 397 ? 15.279 10.980 -36.614 1.00 93.69 397 ASN A O 1
ATOM 3314 N N . ALA A 1 398 ? 13.224 10.347 -37.254 1.00 94.38 398 ALA A N 1
ATOM 3315 C CA . ALA A 1 398 ? 13.338 8.948 -36.816 1.00 94.38 398 ALA A CA 1
ATOM 3316 C C . ALA A 1 398 ? 14.661 8.267 -37.213 1.00 94.38 398 ALA A C 1
ATOM 3318 O O . ALA A 1 398 ? 15.264 7.561 -36.411 1.00 94.38 398 ALA A O 1
ATOM 3319 N N . GLN A 1 399 ? 15.152 8.509 -38.434 1.00 93.69 399 GLN A N 1
ATOM 3320 C CA . GLN A 1 399 ? 16.419 7.940 -38.905 1.00 93.69 399 GLN A CA 1
ATOM 3321 C C . GLN A 1 399 ? 17.630 8.423 -38.098 1.00 93.69 399 GLN A C 1
ATOM 3323 O O . GLN A 1 399 ? 18.557 7.650 -37.870 1.00 93.69 399 GLN A O 1
ATOM 3328 N N . LEU A 1 400 ? 17.641 9.689 -37.677 1.00 94.69 400 LEU A N 1
ATOM 3329 C CA . LEU A 1 400 ? 18.728 10.251 -36.878 1.00 94.69 400 LEU A CA 1
ATOM 3330 C C . LEU A 1 400 ? 18.720 9.654 -35.467 1.00 94.69 400 LEU A C 1
ATOM 3332 O O . LEU A 1 400 ? 19.758 9.202 -34.992 1.00 94.69 400 LEU A O 1
ATOM 3336 N N . LEU A 1 401 ? 17.547 9.595 -34.831 1.00 95.19 401 LEU A N 1
ATOM 3337 C CA . LEU A 1 401 ? 17.394 9.012 -33.495 1.00 95.19 401 LEU A CA 1
ATOM 3338 C C . LEU A 1 401 ? 17.687 7.505 -33.496 1.00 95.19 401 LEU A C 1
ATOM 3340 O O . LEU A 1 401 ? 18.335 6.993 -32.587 1.00 95.19 401 LEU A O 1
ATOM 3344 N N . TRP A 1 402 ? 17.295 6.796 -34.557 1.00 94.75 402 TRP A N 1
ATOM 3345 C CA . TRP A 1 402 ? 17.640 5.387 -34.735 1.00 94.75 402 TRP A CA 1
ATOM 3346 C C . TRP A 1 402 ? 19.148 5.174 -34.893 1.00 94.75 402 TRP A C 1
ATOM 3348 O O . TRP A 1 402 ? 19.698 4.246 -34.310 1.00 94.75 402 TRP A O 1
ATOM 3358 N N . LYS A 1 403 ? 19.845 6.052 -35.625 1.00 93.31 403 LYS A N 1
ATOM 3359 C CA . LYS A 1 403 ? 21.314 6.007 -35.714 1.00 93.31 403 LYS A CA 1
ATOM 3360 C C . LYS A 1 403 ? 21.983 6.219 -34.357 1.00 93.31 403 LYS A C 1
ATOM 3362 O O . LYS A 1 403 ? 22.977 5.559 -34.085 1.00 93.31 403 LYS A O 1
ATOM 3367 N N . GLU A 1 404 ? 21.444 7.090 -33.507 1.00 93.75 404 GLU A N 1
ATOM 3368 C CA . GLU A 1 404 ? 21.939 7.265 -32.134 1.00 93.75 404 GLU A CA 1
ATOM 3369 C C . GLU A 1 404 ? 21.708 6.004 -31.283 1.00 93.75 404 GLU A C 1
ATOM 3371 O O . GLU A 1 404 ? 22.617 5.563 -30.580 1.00 93.75 404 GLU A O 1
ATOM 3376 N N . PHE A 1 405 ? 20.538 5.365 -31.398 1.00 93.88 405 PHE A N 1
ATOM 3377 C CA . PHE A 1 405 ? 20.283 4.058 -30.781 1.00 93.88 405 PHE A CA 1
ATOM 3378 C C . PHE A 1 405 ? 21.305 3.001 -31.242 1.00 93.88 405 PHE A C 1
ATOM 3380 O O . PHE A 1 405 ? 21.935 2.347 -30.409 1.00 93.88 405 PHE A O 1
ATOM 3387 N N . LEU A 1 406 ? 21.528 2.875 -32.556 1.00 92.88 406 LEU A N 1
ATOM 3388 C CA . LEU A 1 406 ? 22.507 1.939 -33.119 1.00 92.88 406 LEU A CA 1
ATOM 3389 C C . LEU A 1 406 ? 23.936 2.251 -32.666 1.00 92.88 406 LEU A C 1
ATOM 3391 O O . LEU A 1 406 ? 24.685 1.331 -32.358 1.00 92.88 406 LEU A O 1
ATOM 3395 N N . LYS A 1 407 ? 24.312 3.530 -32.575 1.00 94.06 407 LYS A N 1
ATOM 3396 C CA . LYS A 1 407 ? 25.628 3.942 -32.079 1.00 94.06 407 LYS A CA 1
ATOM 3397 C C . LYS A 1 407 ? 25.857 3.458 -30.647 1.00 94.06 407 LYS A C 1
ATOM 3399 O O . LYS A 1 407 ? 26.846 2.787 -30.390 1.00 94.06 407 LYS A O 1
ATOM 3404 N N . ARG A 1 408 ? 24.924 3.731 -29.731 1.00 94.06 408 ARG A N 1
ATOM 3405 C CA . ARG A 1 408 ? 25.022 3.300 -28.323 1.00 94.06 408 ARG A CA 1
ATOM 3406 C C . ARG A 1 408 ? 25.129 1.790 -28.178 1.00 94.06 408 ARG A C 1
ATOM 3408 O O . ARG A 1 408 ? 25.873 1.287 -27.344 1.00 94.06 408 ARG A O 1
ATOM 3415 N N . ARG A 1 409 ? 24.372 1.071 -28.998 1.00 90.81 409 ARG A N 1
ATOM 3416 C CA . ARG A 1 409 ? 24.425 -0.383 -29.095 1.00 90.81 409 ARG A CA 1
ATOM 3417 C C . ARG A 1 409 ? 25.790 -0.870 -29.601 1.00 90.81 409 ARG A C 1
ATOM 3419 O O . ARG A 1 409 ? 26.327 -1.832 -29.054 1.00 90.81 409 ARG A O 1
ATOM 3426 N N . ASN A 1 410 ? 26.346 -0.230 -30.626 1.00 91.81 410 ASN A N 1
ATOM 3427 C CA . ASN A 1 410 ? 27.670 -0.569 -31.143 1.00 91.81 410 ASN A CA 1
ATOM 3428 C C . ASN A 1 410 ? 28.752 -0.276 -30.103 1.00 91.81 410 ASN A C 1
ATOM 3430 O O . ASN A 1 410 ? 29.608 -1.122 -29.899 1.00 91.81 410 ASN A O 1
ATOM 3434 N N . ASP A 1 411 ? 28.637 0.807 -29.333 1.00 94.56 411 ASP A N 1
ATOM 3435 C CA . ASP A 1 411 ? 29.578 1.102 -28.247 1.00 94.56 411 ASP A CA 1
ATOM 3436 C C . ASP A 1 411 ? 29.620 -0.006 -27.179 1.00 94.56 411 ASP A C 1
ATOM 3438 O O . ASP A 1 411 ? 30.689 -0.310 -26.654 1.00 94.56 411 ASP A O 1
ATOM 3442 N N . ILE A 1 412 ? 28.487 -0.659 -26.879 1.00 92.50 412 ILE A N 1
ATOM 3443 C CA . ILE A 1 412 ? 28.462 -1.839 -25.991 1.00 92.50 412 ILE A CA 1
ATOM 3444 C C . ILE A 1 412 ? 29.289 -2.990 -26.586 1.00 92.50 412 ILE A C 1
ATOM 3446 O O . ILE A 1 412 ? 29.938 -3.738 -25.856 1.00 92.50 412 ILE A O 1
ATOM 3450 N N . THR A 1 413 ? 29.248 -3.148 -27.908 1.00 89.38 413 THR A N 1
ATOM 3451 C CA . THR A 1 413 ? 29.944 -4.225 -28.628 1.00 89.38 413 THR A CA 1
ATOM 3452 C C . THR A 1 413 ? 31.436 -3.936 -28.741 1.00 89.38 413 THR A C 1
ATOM 3454 O O . THR A 1 413 ? 32.250 -4.806 -28.445 1.00 89.38 413 THR A O 1
ATOM 3457 N N . ASP A 1 414 ? 31.775 -2.707 -29.119 1.00 93.31 414 ASP A N 1
ATOM 3458 C CA . ASP A 1 414 ? 33.127 -2.283 -29.470 1.00 93.31 414 ASP A CA 1
ATOM 3459 C C . ASP A 1 414 ? 33.970 -1.945 -28.232 1.00 93.31 414 ASP A C 1
ATOM 3461 O O . ASP A 1 414 ? 35.175 -2.200 -28.215 1.00 93.31 414 ASP A O 1
ATOM 3465 N N . TYR A 1 415 ? 33.346 -1.388 -27.187 1.00 94.19 415 TYR A N 1
ATOM 3466 C CA . TYR A 1 415 ? 34.037 -0.878 -25.995 1.00 94.19 415 TYR A CA 1
ATOM 3467 C C . TYR A 1 415 ? 33.604 -1.544 -24.683 1.00 94.19 415 TYR A C 1
ATOM 3469 O O . TYR A 1 415 ? 34.209 -1.290 -23.641 1.00 94.19 415 TYR A O 1
ATOM 3477 N N . GLY A 1 416 ? 32.586 -2.403 -24.718 1.00 92.50 416 GLY A N 1
ATOM 3478 C CA . GLY A 1 416 ? 32.120 -3.159 -23.559 1.00 92.50 416 GLY A CA 1
ATOM 3479 C C . GLY A 1 416 ? 31.014 -2.478 -22.751 1.00 92.50 416 GLY A C 1
ATOM 3480 O O . GLY A 1 416 ? 30.634 -1.319 -22.953 1.00 92.50 416 GLY A O 1
ATOM 3481 N N . ILE A 1 417 ? 30.472 -3.238 -21.799 1.00 94.94 417 ILE A N 1
ATOM 3482 C CA . ILE A 1 417 ? 29.312 -2.832 -20.994 1.00 94.94 417 ILE A CA 1
ATOM 3483 C C . ILE A 1 417 ? 29.696 -1.721 -20.019 1.00 94.94 417 ILE A C 1
ATOM 3485 O O . ILE A 1 417 ? 28.929 -0.777 -19.812 1.00 94.94 417 ILE A O 1
ATOM 3489 N N . GLU A 1 418 ? 30.893 -1.808 -19.440 1.00 94.81 418 GLU A N 1
ATOM 3490 C CA . GLU A 1 418 ? 31.407 -0.769 -18.553 1.00 94.81 418 GLU A CA 1
ATOM 3491 C C . GLU A 1 418 ? 31.445 0.598 -19.248 1.00 94.81 418 GLU A C 1
ATOM 3493 O O . GLU A 1 418 ? 30.946 1.583 -18.690 1.00 94.81 418 GLU A O 1
ATOM 3498 N N . TYR A 1 419 ? 31.986 0.657 -20.471 1.00 95.94 419 TYR A N 1
ATOM 3499 C CA . TYR A 1 419 ? 32.069 1.898 -21.237 1.00 95.94 419 TYR A CA 1
ATOM 3500 C C . TYR A 1 419 ? 30.684 2.516 -21.433 1.00 95.94 419 TYR A C 1
ATOM 3502 O O . TYR A 1 419 ? 30.491 3.706 -21.173 1.00 95.94 419 TYR A O 1
ATOM 3510 N N . PHE A 1 420 ? 29.700 1.704 -21.821 1.00 96.38 420 PHE A N 1
ATOM 3511 C CA . PHE A 1 420 ? 28.326 2.150 -22.021 1.00 96.38 420 PHE A CA 1
ATOM 3512 C C . PHE A 1 420 ? 27.714 2.760 -20.751 1.00 96.38 420 PHE A C 1
ATOM 3514 O O . PHE A 1 420 ? 27.192 3.876 -20.796 1.00 96.38 420 PHE A O 1
ATOM 3521 N N . PHE A 1 421 ? 27.805 2.083 -19.601 1.00 96.88 421 PHE A N 1
ATOM 3522 C CA . PHE A 1 421 ? 27.223 2.600 -18.357 1.00 96.88 421 PHE A CA 1
ATOM 3523 C C . PHE A 1 421 ? 27.927 3.863 -17.862 1.00 96.88 421 PHE A C 1
ATOM 3525 O O . PHE A 1 421 ? 27.254 4.801 -17.437 1.00 96.88 421 PHE A O 1
ATOM 3532 N N . ARG A 1 422 ? 29.259 3.931 -17.943 1.00 95.44 422 ARG A N 1
ATOM 3533 C CA . ARG A 1 422 ? 30.005 5.128 -17.523 1.00 95.44 422 ARG A CA 1
ATOM 3534 C C . ARG A 1 422 ? 29.739 6.328 -18.423 1.00 95.44 422 ARG A C 1
ATOM 3536 O O . ARG A 1 422 ? 29.645 7.446 -17.925 1.00 95.44 422 ARG A O 1
ATOM 3543 N N . THR A 1 423 ? 29.612 6.090 -19.725 1.00 96.38 423 THR A N 1
ATOM 3544 C CA . THR A 1 423 ? 29.428 7.147 -20.725 1.00 96.38 423 THR A CA 1
ATOM 3545 C C . THR A 1 423 ? 27.998 7.672 -20.720 1.00 96.38 423 THR A C 1
ATOM 3547 O O . THR A 1 423 ? 27.785 8.882 -20.697 1.00 96.38 423 THR A O 1
ATOM 3550 N N . TYR A 1 424 ? 27.010 6.775 -20.717 1.00 97.38 424 TYR A N 1
ATOM 3551 C CA . TYR A 1 424 ? 25.613 7.149 -20.937 1.00 97.38 424 TYR A CA 1
ATOM 3552 C C . TYR A 1 424 ? 24.771 7.201 -19.658 1.00 97.38 424 TYR A C 1
ATOM 3554 O O . TYR A 1 424 ? 23.786 7.938 -19.628 1.00 97.38 424 TYR A O 1
ATOM 3562 N N . TYR A 1 425 ? 25.149 6.470 -18.601 1.00 97.31 425 TYR A N 1
ATOM 3563 C CA . TYR A 1 425 ? 24.350 6.330 -17.374 1.00 97.31 425 TYR A CA 1
ATOM 3564 C C . TYR A 1 425 ? 25.168 6.440 -16.067 1.00 97.31 425 TYR A C 1
ATOM 3566 O O . TYR A 1 425 ? 25.029 5.586 -15.180 1.00 97.31 425 TYR A O 1
ATOM 3574 N N . PRO A 1 426 ? 25.991 7.492 -15.876 1.00 95.94 426 PRO A N 1
ATOM 3575 C CA . PRO A 1 426 ? 26.782 7.669 -14.655 1.00 95.94 426 PRO A CA 1
ATOM 3576 C C . PRO A 1 426 ? 25.943 7.719 -13.365 1.00 95.94 426 PRO A C 1
ATOM 3578 O O . PRO A 1 426 ? 26.410 7.273 -12.320 1.00 95.94 426 PRO A O 1
ATOM 3581 N N . ASP A 1 427 ? 24.691 8.189 -13.398 1.00 96.44 427 ASP A N 1
ATOM 3582 C CA . ASP A 1 427 ? 23.807 8.175 -12.218 1.00 96.44 427 ASP A CA 1
ATOM 3583 C C . ASP A 1 427 ? 23.362 6.758 -11.833 1.00 96.44 427 ASP A C 1
ATOM 3585 O O . ASP A 1 427 ? 23.121 6.490 -10.657 1.00 96.44 427 ASP A O 1
ATOM 3589 N N . VAL A 1 428 ? 23.282 5.830 -12.793 1.00 96.75 428 VAL A N 1
ATOM 3590 C CA . VAL A 1 428 ? 23.007 4.409 -12.520 1.00 96.75 428 VAL A CA 1
ATOM 3591 C C . VAL A 1 428 ? 24.218 3.772 -11.844 1.00 96.75 428 VAL A C 1
ATOM 3593 O O . VAL A 1 428 ? 24.055 3.064 -10.848 1.00 96.75 428 VAL A O 1
ATOM 3596 N N . VAL A 1 429 ? 25.428 4.088 -12.324 1.00 96.62 429 VAL A N 1
ATOM 3597 C CA . VAL A 1 429 ? 26.690 3.674 -11.689 1.00 96.62 429 VAL A CA 1
ATOM 3598 C C . VAL A 1 429 ? 26.756 4.210 -10.259 1.00 96.62 429 VAL A C 1
ATOM 3600 O O . VAL A 1 429 ? 26.885 3.435 -9.315 1.00 96.62 429 VAL A O 1
ATOM 3603 N N . ASN A 1 430 ? 26.544 5.512 -10.068 1.00 94.62 430 ASN A N 1
ATOM 3604 C CA . ASN A 1 430 ? 26.554 6.149 -8.748 1.00 94.62 430 ASN A CA 1
ATOM 3605 C C . ASN A 1 430 ? 25.457 5.630 -7.813 1.00 94.62 430 ASN A C 1
ATOM 3607 O O . ASN A 1 430 ? 25.602 5.673 -6.593 1.00 94.62 430 ASN A O 1
ATOM 3611 N N . ARG A 1 431 ? 24.327 5.172 -8.350 1.00 93.88 431 ARG A N 1
ATOM 3612 C CA . ARG A 1 431 ? 23.231 4.676 -7.524 1.00 93.88 431 ARG A CA 1
ATOM 3613 C C . ARG A 1 431 ? 23.429 3.231 -7.084 1.00 93.88 431 ARG A C 1
ATOM 3615 O O . ARG A 1 431 ? 23.187 2.931 -5.918 1.00 93.88 431 ARG A O 1
ATOM 3622 N N . PHE A 1 432 ? 23.792 2.344 -8.006 1.00 95.31 432 PHE A N 1
ATOM 3623 C CA . PHE A 1 432 ? 23.768 0.896 -7.773 1.00 95.31 432 PHE A CA 1
ATOM 3624 C C . PHE A 1 432 ? 25.151 0.248 -7.676 1.00 95.31 432 PHE A C 1
ATOM 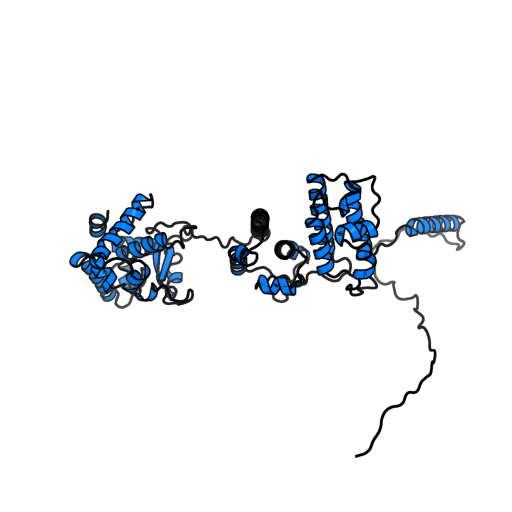3626 O O . PHE A 1 432 ? 25.253 -0.887 -7.206 1.00 95.31 432 PHE A O 1
ATOM 3633 N N . TYR A 1 433 ? 26.194 0.949 -8.121 1.00 95.00 433 TYR A N 1
ATOM 3634 C CA . TYR A 1 433 ? 27.554 0.429 -8.264 1.00 95.00 433 TYR A CA 1
ATOM 3635 C C . TYR A 1 433 ? 28.611 1.381 -7.671 1.00 95.00 433 TYR A C 1
ATOM 3637 O O . TYR A 1 433 ? 29.788 1.263 -7.986 1.00 95.00 433 TYR A O 1
ATOM 3645 N N . ASN A 1 434 ? 28.230 2.322 -6.798 1.00 90.88 434 ASN A N 1
ATOM 3646 C CA . ASN A 1 434 ? 29.156 3.334 -6.262 1.00 90.88 434 ASN A CA 1
ATOM 3647 C C . ASN A 1 434 ? 30.357 2.768 -5.495 1.00 90.88 434 ASN A C 1
ATOM 3649 O O . ASN A 1 434 ? 31.400 3.408 -5.441 1.00 90.88 434 ASN A O 1
ATOM 3653 N N . ASN A 1 435 ? 30.192 1.596 -4.887 1.00 87.62 435 ASN A N 1
ATOM 3654 C CA . ASN A 1 435 ? 31.216 0.928 -4.094 1.00 87.62 435 ASN A CA 1
ATOM 3655 C C . ASN A 1 435 ? 31.984 -0.128 -4.901 1.00 87.62 435 ASN A C 1
ATOM 3657 O O . ASN A 1 435 ? 32.806 -0.843 -4.333 1.00 87.62 435 ASN A O 1
ATOM 3661 N N . VAL A 1 436 ? 31.693 -0.265 -6.196 1.00 90.06 436 VAL A N 1
ATOM 3662 C CA . VAL A 1 436 ? 32.362 -1.230 -7.066 1.00 90.06 436 VAL A CA 1
ATOM 3663 C C . VAL A 1 436 ? 33.694 -0.636 -7.531 1.00 90.06 436 VAL A C 1
ATOM 3665 O O . VAL A 1 436 ? 33.698 0.475 -8.070 1.00 90.06 436 VAL A O 1
ATOM 3668 N N . PRO A 1 437 ? 34.827 -1.340 -7.332 1.00 89.38 437 PRO A N 1
ATOM 3669 C CA . PRO A 1 437 ? 36.114 -0.929 -7.880 1.00 89.38 437 PRO A CA 1
ATOM 3670 C C . PRO A 1 437 ? 36.034 -0.702 -9.387 1.00 89.38 437 PRO A C 1
ATOM 3672 O O . PRO A 1 437 ? 35.282 -1.380 -10.088 1.00 89.38 437 PRO A O 1
ATOM 3675 N N . ASN A 1 438 ? 36.789 0.274 -9.892 1.00 78.12 438 ASN A N 1
ATOM 3676 C CA . ASN A 1 438 ? 36.582 0.745 -11.259 1.00 78.12 438 ASN A CA 1
ATOM 3677 C C . ASN A 1 438 ? 36.766 -0.350 -12.315 1.00 78.12 438 ASN A C 1
ATOM 3679 O O . ASN A 1 438 ? 35.994 -0.392 -13.260 1.00 78.12 438 ASN A O 1
ATOM 3683 N N . ASP A 1 439 ? 37.727 -1.238 -12.106 1.00 88.56 439 ASP A N 1
ATOM 3684 C CA . ASP A 1 439 ? 38.084 -2.377 -12.949 1.00 88.56 439 ASP A CA 1
ATOM 3685 C C . ASP A 1 439 ? 37.119 -3.572 -12.848 1.00 88.56 439 ASP A C 1
ATOM 3687 O O . ASP A 1 439 ? 37.233 -4.524 -13.618 1.00 88.56 439 ASP A O 1
ATOM 3691 N N . LEU A 1 440 ? 36.159 -3.537 -11.917 1.00 94.19 440 LEU A N 1
ATOM 3692 C CA . LEU A 1 440 ? 35.212 -4.628 -11.668 1.00 94.19 440 LEU A CA 1
ATOM 3693 C C . LEU A 1 440 ? 33.775 -4.297 -12.080 1.00 94.19 440 LEU A C 1
ATOM 3695 O O . LEU A 1 440 ? 32.891 -5.137 -11.919 1.00 94.19 440 LEU A O 1
ATOM 3699 N N . LEU A 1 441 ? 33.514 -3.104 -12.627 1.00 93.81 441 LEU A N 1
ATOM 3700 C CA . LEU A 1 441 ? 32.150 -2.689 -12.966 1.00 93.81 441 LEU A CA 1
ATOM 3701 C C . LEU A 1 441 ? 31.499 -3.628 -13.983 1.00 93.81 441 LEU A C 1
ATOM 3703 O O . LEU A 1 441 ? 30.351 -4.030 -13.795 1.00 93.81 441 LEU A O 1
ATOM 3707 N N . GLU A 1 442 ? 32.224 -3.993 -15.042 1.00 94.25 442 GLU A N 1
ATOM 3708 C CA . GLU A 1 442 ? 31.699 -4.937 -16.023 1.00 94.25 442 GLU A CA 1
ATOM 3709 C C . GLU A 1 442 ? 31.372 -6.282 -15.367 1.00 94.25 442 GLU A C 1
ATOM 3711 O O . GLU A 1 442 ? 30.253 -6.764 -15.522 1.00 94.25 442 GLU A O 1
ATOM 3716 N N . PHE A 1 443 ? 32.301 -6.844 -14.586 1.00 94.44 443 PHE A N 1
ATOM 3717 C CA . PHE A 1 443 ? 32.101 -8.104 -13.864 1.00 94.44 443 PHE A CA 1
ATOM 3718 C C . PHE A 1 443 ? 30.847 -8.070 -12.979 1.00 94.44 443 PHE A C 1
ATOM 3720 O O . PHE A 1 443 ? 30.000 -8.954 -13.085 1.00 94.44 443 PHE A O 1
ATOM 3727 N N . GLU A 1 444 ? 30.675 -7.019 -12.177 1.00 95.69 444 GLU A N 1
ATOM 3728 C CA . GLU A 1 444 ? 29.514 -6.850 -11.297 1.00 95.69 444 GLU A CA 1
ATOM 3729 C C . GLU A 1 444 ? 28.193 -6.750 -12.068 1.00 95.69 444 GLU A C 1
ATOM 3731 O O . GLU A 1 444 ? 27.170 -7.272 -11.627 1.00 95.69 444 GLU A O 1
ATOM 3736 N N . ILE A 1 445 ? 28.190 -6.113 -13.242 1.00 94.88 445 ILE A N 1
ATOM 3737 C CA . ILE A 1 445 ? 26.999 -6.064 -14.098 1.00 94.88 445 ILE A CA 1
ATOM 3738 C C . ILE A 1 445 ? 26.659 -7.458 -14.640 1.00 94.88 445 ILE A C 1
ATOM 3740 O O . ILE A 1 445 ? 25.483 -7.833 -14.638 1.00 94.88 445 ILE A O 1
ATOM 3744 N N . LYS A 1 446 ? 27.659 -8.250 -15.057 1.00 94.50 446 LYS A N 1
ATOM 3745 C CA . LYS A 1 446 ? 27.427 -9.648 -15.472 1.00 94.50 446 LYS A CA 1
ATOM 3746 C C . LYS A 1 446 ? 26.876 -10.467 -14.310 1.00 94.50 446 LYS A C 1
ATOM 3748 O O . LYS A 1 446 ? 25.888 -11.178 -14.485 1.00 94.50 446 LYS A O 1
ATOM 3753 N N . GLN A 1 447 ? 27.458 -10.302 -13.123 1.00 94.75 447 GLN A N 1
ATOM 3754 C CA . GLN A 1 447 ? 27.053 -11.022 -11.921 1.00 94.75 447 GLN A CA 1
ATOM 3755 C C . GLN A 1 447 ? 25.594 -10.739 -11.551 1.00 94.75 447 GLN A C 1
ATOM 3757 O O . GLN A 1 447 ? 24.855 -11.672 -11.271 1.00 94.75 447 GLN A O 1
ATOM 3762 N N . VAL A 1 448 ? 25.129 -9.488 -11.654 1.00 95.75 448 VAL A N 1
ATOM 3763 C CA . VAL A 1 448 ? 23.717 -9.128 -11.409 1.00 95.75 448 VAL A CA 1
ATOM 3764 C C . VAL A 1 448 ? 22.751 -9.911 -12.306 1.00 95.75 448 VAL A C 1
ATOM 3766 O O . VAL A 1 448 ? 21.684 -10.323 -11.855 1.00 95.75 448 VAL A O 1
ATOM 3769 N N . ILE A 1 449 ? 23.106 -10.120 -13.576 1.00 94.56 449 ILE A N 1
ATOM 3770 C CA . ILE A 1 449 ? 22.266 -10.853 -14.535 1.00 94.56 449 ILE A CA 1
ATOM 3771 C C . ILE A 1 449 ? 22.326 -12.358 -14.261 1.00 94.56 449 ILE A C 1
ATOM 3773 O O . ILE A 1 449 ? 21.300 -13.037 -14.309 1.00 94.56 449 ILE A O 1
ATOM 3777 N N . GLN A 1 450 ? 23.508 -12.878 -13.934 1.00 93.75 450 GLN A N 1
ATOM 3778 C CA . GLN A 1 450 ? 23.692 -14.284 -13.578 1.00 93.75 450 GLN A CA 1
ATOM 3779 C C . GLN A 1 450 ? 22.965 -14.644 -12.280 1.00 93.75 450 GLN A C 1
ATOM 3781 O O . GLN A 1 450 ? 22.277 -15.662 -12.236 1.00 93.75 450 GLN A O 1
ATOM 3786 N N . ASP A 1 451 ? 23.054 -13.795 -11.256 1.00 91.88 451 ASP A N 1
ATOM 3787 C CA . ASP A 1 451 ? 22.356 -13.963 -9.981 1.00 91.88 451 ASP A CA 1
ATOM 3788 C C . ASP A 1 451 ? 20.840 -13.931 -10.183 1.00 91.88 451 ASP A C 1
ATOM 3790 O O . ASP A 1 451 ? 20.144 -14.820 -9.699 1.00 91.88 451 ASP A O 1
ATOM 3794 N N . TRP A 1 452 ? 20.334 -12.995 -10.996 1.00 93.81 452 TRP A N 1
ATOM 3795 C CA . TRP A 1 452 ? 18.915 -12.948 -11.358 1.00 93.81 452 TRP A CA 1
ATOM 3796 C C . TRP A 1 452 ? 18.416 -14.295 -11.899 1.00 93.81 452 TRP A C 1
ATOM 3798 O O . TRP A 1 452 ? 17.389 -14.800 -11.445 1.00 93.81 452 TRP A O 1
ATOM 3808 N N . ILE A 1 453 ? 19.152 -14.898 -12.838 1.00 91.06 453 ILE A N 1
ATOM 3809 C CA . ILE A 1 453 ? 18.806 -16.198 -13.434 1.00 91.06 453 ILE A CA 1
ATOM 3810 C C . ILE A 1 453 ? 18.952 -17.331 -12.410 1.00 91.06 453 ILE A C 1
ATOM 3812 O O . ILE A 1 453 ? 18.092 -18.209 -12.328 1.00 91.06 453 ILE A O 1
ATOM 3816 N N . LYS A 1 454 ? 20.031 -17.319 -11.622 1.00 89.69 454 LYS A N 1
ATOM 3817 C CA . LYS A 1 454 ? 20.331 -18.336 -10.605 1.00 89.69 454 LYS A CA 1
ATOM 3818 C C . LYS A 1 454 ? 19.265 -18.401 -9.513 1.00 89.69 454 LYS A C 1
ATOM 3820 O O . LYS A 1 454 ? 18.959 -19.492 -9.037 1.00 89.69 454 LYS A O 1
ATOM 3825 N N . ASP A 1 455 ? 18.662 -17.265 -9.182 1.00 85.38 455 ASP A N 1
ATOM 3826 C CA . ASP A 1 455 ? 17.544 -17.159 -8.241 1.00 85.38 455 ASP A CA 1
ATOM 3827 C C . ASP A 1 455 ? 16.223 -17.729 -8.801 1.00 85.38 455 ASP A C 1
ATOM 3829 O O . ASP A 1 455 ? 15.190 -17.696 -8.134 1.00 85.38 455 ASP A O 1
ATOM 3833 N N . GLY A 1 456 ? 16.240 -18.283 -10.019 1.00 83.44 456 GLY A N 1
ATOM 3834 C CA . GLY A 1 456 ? 15.087 -18.912 -10.660 1.00 83.44 456 GLY A CA 1
ATOM 3835 C C . GLY A 1 456 ? 14.145 -17.923 -11.344 1.00 83.44 456 GLY A C 1
ATOM 3836 O O . GLY A 1 456 ? 13.040 -18.307 -11.734 1.00 83.44 456 GLY A O 1
ATOM 3837 N N . ASN A 1 457 ? 14.555 -16.660 -11.503 1.00 88.31 457 ASN A N 1
ATOM 3838 C CA . ASN A 1 457 ? 13.765 -15.672 -12.230 1.00 88.31 457 ASN A CA 1
ATOM 3839 C C . ASN A 1 457 ? 13.817 -15.919 -13.751 1.00 88.31 457 ASN A C 1
ATOM 3841 O O . ASN A 1 457 ? 14.733 -16.580 -14.250 1.00 88.31 457 ASN A O 1
ATOM 3845 N N . PRO A 1 458 ? 12.862 -15.363 -14.524 1.00 89.31 458 PRO A N 1
ATOM 3846 C CA . PRO A 1 458 ? 12.859 -15.502 -15.975 1.00 89.31 458 PRO A CA 1
ATOM 3847 C C . PRO A 1 458 ? 14.160 -15.002 -16.606 1.00 89.31 458 PRO A C 1
ATOM 3849 O O . PRO A 1 458 ? 14.631 -13.901 -16.297 1.00 89.31 458 PRO A O 1
ATOM 3852 N N . LYS A 1 459 ? 14.718 -15.808 -17.519 1.00 92.56 459 LYS A N 1
ATOM 3853 C CA . LYS A 1 459 ? 15.907 -15.442 -18.292 1.00 92.56 459 LYS A CA 1
ATOM 3854 C C . LYS A 1 459 ? 15.608 -14.173 -19.108 1.00 92.56 459 LYS A C 1
ATOM 3856 O O . LYS A 1 459 ? 14.640 -14.175 -19.874 1.00 92.56 459 LYS A O 1
ATOM 3861 N N . PRO A 1 460 ? 16.403 -13.100 -18.967 1.00 93.25 460 PRO A N 1
ATOM 3862 C CA . PRO A 1 460 ? 16.219 -11.895 -19.763 1.00 93.25 460 PRO A CA 1
ATOM 3863 C C . PRO A 1 460 ? 16.436 -12.165 -21.251 1.00 93.25 460 PRO A C 1
ATOM 3865 O O . PRO A 1 460 ? 17.392 -12.845 -21.618 1.00 93.25 460 PRO A O 1
ATOM 3868 N N . ILE A 1 461 ? 15.576 -11.602 -22.096 1.00 92.12 461 ILE A N 1
ATOM 3869 C CA . ILE A 1 461 ? 15.741 -11.606 -23.547 1.00 92.12 461 ILE A CA 1
ATOM 3870 C C . ILE A 1 461 ? 16.613 -10.406 -23.904 1.00 92.12 461 ILE A C 1
ATOM 3872 O O . ILE A 1 461 ? 16.216 -9.249 -23.728 1.00 92.12 461 ILE A O 1
ATOM 3876 N N . LEU A 1 462 ? 17.810 -10.697 -24.397 1.00 91.12 462 LEU A N 1
ATOM 3877 C CA . LEU A 1 462 ? 18.804 -9.703 -24.780 1.00 91.12 462 LEU A CA 1
ATOM 3878 C C . LEU A 1 462 ? 19.199 -9.913 -26.248 1.00 91.12 462 LEU A C 1
ATOM 3880 O O . LEU A 1 462 ? 18.962 -10.979 -26.815 1.00 91.12 462 LEU A O 1
ATOM 3884 N N . PRO A 1 463 ? 19.816 -8.916 -26.899 1.00 87.25 463 PRO A N 1
ATOM 3885 C CA . PRO A 1 463 ? 20.459 -9.144 -28.185 1.00 87.25 463 PRO A CA 1
ATOM 3886 C C . PRO A 1 463 ? 21.459 -10.305 -28.119 1.00 87.25 463 PRO A C 1
ATOM 3888 O O . PRO A 1 463 ? 22.215 -10.420 -27.157 1.00 87.25 463 PRO A O 1
ATOM 3891 N N . LYS A 1 464 ? 21.514 -11.133 -29.168 1.00 84.75 464 LYS A N 1
ATOM 3892 C CA . LYS A 1 464 ? 22.286 -12.393 -29.190 1.00 84.75 464 LYS A CA 1
ATOM 3893 C C . LYS A 1 464 ? 23.753 -12.251 -28.758 1.00 84.75 464 LYS A C 1
ATOM 3895 O O . LYS A 1 464 ? 24.288 -13.127 -28.088 1.00 84.75 464 LYS A O 1
ATOM 3900 N N . TYR A 1 465 ? 24.415 -11.161 -29.144 1.00 82.25 465 TYR A N 1
ATOM 3901 C CA . TYR A 1 465 ? 25.790 -10.889 -28.712 1.00 82.25 465 TYR A CA 1
ATOM 3902 C C . TYR A 1 465 ? 25.894 -10.724 -27.190 1.00 82.25 465 TYR A C 1
ATOM 3904 O O . TYR A 1 465 ? 26.776 -11.307 -26.567 1.00 82.25 465 TYR A O 1
ATOM 3912 N N . LEU A 1 466 ? 24.964 -9.971 -26.597 1.00 84.50 466 LEU A N 1
ATOM 3913 C CA . LEU A 1 466 ? 24.895 -9.765 -25.156 1.00 84.50 466 LEU A CA 1
ATOM 3914 C C . LEU A 1 466 ? 24.512 -11.045 -24.420 1.00 84.50 466 LEU A C 1
ATOM 3916 O O . LEU A 1 466 ? 25.092 -11.307 -23.375 1.00 84.50 466 LEU A O 1
ATOM 3920 N N . GLU A 1 467 ? 23.609 -11.862 -24.970 1.00 80.81 467 GLU A N 1
ATOM 3921 C CA . GLU A 1 467 ? 23.309 -13.177 -24.393 1.00 80.81 467 GLU A CA 1
ATOM 3922 C C . GLU A 1 467 ? 24.581 -14.015 -24.252 1.00 80.81 467 GLU A C 1
ATOM 3924 O O . GLU A 1 467 ? 24.873 -14.454 -23.150 1.00 80.81 467 GLU A O 1
ATOM 3929 N N . ASN A 1 468 ? 25.388 -14.134 -25.312 1.00 79.12 468 ASN A N 1
ATOM 3930 C CA . ASN A 1 468 ? 26.634 -14.911 -25.284 1.00 79.12 468 ASN A CA 1
ATOM 3931 C C . ASN A 1 468 ? 27.692 -14.359 -24.313 1.00 79.12 468 ASN A C 1
ATOM 3933 O O . ASN A 1 468 ? 28.577 -15.091 -23.876 1.00 79.12 468 ASN A O 1
ATOM 3937 N N . LEU A 1 469 ? 27.661 -13.053 -24.047 1.00 75.94 469 LEU A N 1
ATOM 3938 C CA . LEU A 1 469 ? 28.638 -12.372 -23.198 1.00 75.94 469 LEU A CA 1
ATOM 3939 C C . LEU A 1 469 ? 28.243 -12.402 -21.712 1.00 75.94 469 LEU A C 1
ATOM 3941 O O . LEU A 1 469 ? 29.097 -12.180 -20.850 1.00 75.94 469 LEU A O 1
ATOM 3945 N N . LEU A 1 470 ? 26.963 -12.646 -21.416 1.00 78.12 470 LEU A N 1
ATOM 3946 C CA . LEU A 1 470 ? 26.366 -12.490 -20.087 1.00 78.12 470 LEU A CA 1
ATOM 3947 C C . LEU A 1 470 ? 25.817 -13.791 -19.489 1.00 78.12 470 LEU A C 1
ATOM 3949 O O . LEU A 1 470 ? 25.772 -13.900 -18.261 1.00 78.12 470 LEU A O 1
ATOM 3953 N N . ILE A 1 471 ? 25.391 -14.744 -20.324 1.00 69.50 471 ILE A N 1
ATOM 3954 C CA . ILE A 1 471 ? 24.646 -15.956 -19.943 1.00 69.50 471 ILE A CA 1
ATOM 3955 C C . ILE A 1 471 ? 25.289 -17.177 -20.588 1.00 69.50 471 ILE A C 1
ATOM 3957 O O . ILE A 1 471 ? 25.522 -18.154 -19.844 1.00 69.50 471 ILE A O 1
#

Radius of gyration: 37.43 Å; chains: 1; bounding box: 119×83×87 Å

Secondary structure (DSSP, 8-state):
-----------------PPP--S-----------------SS----THHHHHHHHHHHHHHHHTT-----HHHHHHHHHHHHHHHH-TT----HHHHHHHHHS-TTHHHHTGGGPEEETTEEEPPHHHHHHHHHHHHT--TT-GGGTTS---HHHHHHHHHHHHHHHHHHHHH-TTSS-SSEEPTT-SS---GGGGHHHHHHHHHHHHHHHHHTTS---HHHHHHHH--GGGSBTTEE-PPPHHHHHHHHHHHHHH-TT--HHHHHHHHHHHHHHHHHTT------SS-TTTT-HHHHHHHHHHHHHHHTTB-TTT-PBPPGGGG-TTS-TT-TTSEEEEESSTT-TT---GGGEEEEETTTGGGGTT-HHHHHHHHHHHHHT-SSPPHHHHHHSTTHHHHHHHHHHHHHHHHHHHHHHHHHHH-HHHHHHHSTTS-GGGHHHHHHHHHHHHHHTTPPPP---HHHHHHH-

pLDDT: mean 75.78, std 20.84, range [24.69, 97.56]